Protein AF-0000000085113618 (afdb_homodimer)

InterPro domains:
  IPR003594 Histidine kinase/HSP90-like ATPase domain [PF02518] (210-312)
  IPR003594 Histidine kinase/HSP90-like ATPase domain [SM00387] (209-316)
  IPR003661 Signal transduction histidine kinase, dimerisation/phosphoacceptor domain [cd00082] (116-158)
  IPR004358 Signal transduction histidine kinase-related protein, C-terminal [PR00344] (242-256)
  IPR004358 Signal transduction histidine kinase-related protein, C-terminal [PR00344] (260-270)
  IPR004358 Signal transduction histidine kinase-related protein, C-terminal [PR00344] (276-294)
  IPR004358 Signal transduction histidine kinase-related protein, C-terminal [PR00344] (300-313)
  IPR005467 Histidine kinase domain [PS50109] (115-316)
  IPR036097 Signal transduction histidine kinase, dimerisation/phosphoacceptor domain superfamily [SSF47384] (94-157)
  IPR036890 Histidine kinase/HSP90-like ATPase superfamily [G3DSA:3.30.565.10] (139-310)
  IPR036890 Histidine kinase/HSP90-like ATPase superfamily [SSF55874] (169-312)
  IPR050351 Bacteriophytochrome/Sensor protein kinase WalK/GraS-like [PTHR45453] (50-310)

Secondary structure (DSSP, 8-state):
-HHHHHTTTHHHHHHHHHHHHHHHHHHHHTT--THHHHHHHHHHHHHHHHHHHHHHHHHHHHHHHHHHT---GGG--SHHHHHHHHHHHHHHHHHHHHHHHHHHHHHHHHHHHHHHHHHHHHHHHHHHHHHHH-SEEEHHHHHHHHHHHHHHHHHHHHHHHHTTGGGS---EEEEHHHHHHHHHHHTHHHHHHTTPEEEEE----EEEE-HHHHHHHHHHHHHHHHHTSPTT-EEEEEEETTEEEEE--SS---TTTGGGTTSTT---HHHHHSS---S-HHHHHHHHHHHTT-EEEEEEETTTEEEEEEE-GGGB--/-HHHHHGGGHHHHHHHHHHHHHHHHHHHHTT--THHHHHHHHHHHHHHHHHHHHHHHHHHHHHHHHHHT---GGG--SHHHHHHHHHHHHHHHHHHHHHHHHHHHHHHHHHHHHHHHHHHHHHHHHHHHHHHH-SEEEHHHHHHHHHHHHHHHHHHHHHHHHTTGGGS---EEEEHHHHHHHHHHHTHHHHHHTTPEEEEE----EEEE-HHHHHHHHHHHHHHHHHTSPTT-EEEEEEETTEEEEE--SS---TTTGGGTTSTT---HHHHHSS---S-HHHHHHHHHHHTT-EEEEEEETTTEEEEEEE-GGGB--

Solvent-accessible surface area (backbone atoms only — not comparable to full-atom values): 33161 Å² total; per-residue (Å²): 111,65,69,44,56,40,58,72,37,44,62,41,50,49,48,51,51,48,49,51,49,52,51,46,51,48,28,62,74,68,71,42,64,70,66,52,50,58,49,51,48,66,67,40,49,59,54,50,50,47,52,43,48,53,52,46,52,51,50,51,53,50,47,52,32,54,72,70,64,67,69,53,60,83,65,34,78,44,54,62,47,25,51,50,41,47,52,44,50,51,51,48,49,52,49,47,50,51,45,50,51,52,50,51,54,50,52,52,50,52,55,46,50,55,48,41,49,53,57,42,43,48,33,46,50,51,53,45,52,47,27,72,72,34,72,57,32,57,12,70,60,50,39,48,34,42,51,50,36,49,50,48,52,49,52,52,50,52,56,58,43,56,79,48,39,86,80,69,70,56,78,40,81,40,48,48,34,60,50,54,52,50,50,48,61,77,46,38,61,65,37,57,75,36,48,45,45,78,45,78,53,54,60,87,40,50,28,46,37,35,66,69,61,51,48,48,43,52,45,50,54,50,50,48,41,51,70,47,32,59,70,64,36,50,36,38,35,36,56,58,95,49,27,40,33,43,34,28,58,15,53,39,39,48,79,85,44,58,83,43,49,52,36,80,52,38,46,53,76,60,28,67,70,79,43,86,56,60,17,44,62,49,19,49,36,53,56,51,26,56,74,64,53,32,52,75,46,77,50,56,37,63,70,61,6,36,35,41,35,37,38,40,66,78,24,52,52,123,112,66,68,46,53,41,60,74,36,45,62,42,50,51,48,50,52,48,50,52,50,53,50,46,51,47,28,63,73,67,70,42,65,69,66,52,52,58,48,50,47,68,68,41,48,58,55,50,51,48,52,44,48,52,52,46,53,52,51,50,52,51,47,52,34,53,72,67,64,66,69,52,59,83,66,34,75,42,53,64,47,26,51,48,41,46,52,44,49,52,50,48,49,52,50,49,50,51,44,49,52,54,51,49,52,50,49,53,51,51,55,46,50,55,49,42,51,55,56,44,43,48,35,47,49,52,50,45,53,48,27,72,72,32,71,55,31,56,11,69,60,50,39,47,33,42,51,52,36,50,50,47,53,49,51,52,52,52,55,59,44,57,79,48,38,88,78,70,69,58,76,42,81,41,49,48,34,60,49,53,52,49,51,49,62,76,46,37,60,65,37,57,74,36,48,44,46,78,46,78,54,55,62,86,42,50,28,48,37,35,66,69,60,50,48,49,42,53,45,51,53,51,51,49,42,51,70,48,32,58,68,64,36,52,36,40,34,37,57,56,94,50,26,40,34,41,33,28,58,15,52,39,40,48,79,85,44,57,84,44,50,51,36,80,52,37,47,54,75,59,28,66,72,77,43,86,55,59,18,44,63,50,20,48,36,52,55,51,27,56,74,65,54,34,51,75,47,77,50,55,38,63,71,60,6,37,34,40,36,37,39,41,64,78,26,50,52,123

Structure (mmCIF, N/CA/C/O backbone):
data_AF-0000000085113618-model_v1
#
loop_
_entity.id
_entity.type
_entity.pdbx_description
1 polymer 'histidine kinase'
#
loop_
_atom_site.group_PDB
_atom_site.id
_atom_site.type_symbol
_atom_site.label_atom_id
_atom_site.label_alt_id
_atom_site.label_comp_id
_atom_site.label_asym_id
_atom_site.label_entity_id
_atom_site.label_seq_id
_atom_site.pdbx_PDB_ins_code
_atom_site.Cartn_x
_atom_site.Cartn_y
_atom_site.Cartn_z
_atom_site.occupancy
_atom_site.B_iso_or_equiv
_atom_site.auth_seq_id
_atom_site.auth_comp_id
_atom_site.auth_asym_id
_atom_site.auth_atom_id
_atom_site.pdbx_PDB_model_num
ATOM 1 N N . MET A 1 1 ? -18.844 41.344 18.828 1 44.94 1 MET A N 1
ATOM 2 C CA . MET A 1 1 ? -17.797 41.75 17.891 1 44.94 1 MET A CA 1
ATOM 3 C C . MET A 1 1 ? -17.109 43.031 18.344 1 44.94 1 MET A C 1
ATOM 5 O O . MET A 1 1 ? -15.875 43.094 18.406 1 44.94 1 MET A O 1
ATOM 9 N N . ILE A 1 2 ? -17.875 43.938 18.734 1 50.25 2 ILE A N 1
ATOM 10 C CA . ILE A 1 2 ? -17.359 45.25 19.094 1 50.25 2 ILE A CA 1
ATOM 11 C C . ILE A 1 2 ? -16.562 45.156 20.391 1 50.25 2 ILE A C 1
ATOM 13 O O . ILE A 1 2 ? -15.492 45.75 20.516 1 50.25 2 ILE A O 1
ATOM 17 N N . ARG A 1 3 ? -17.141 44.5 21.328 1 50.41 3 ARG A N 1
ATOM 18 C CA . ARG A 1 3 ? -16.5 44.406 22.641 1 50.41 3 ARG A CA 1
ATOM 19 C C . ARG A 1 3 ? -15.117 43.75 22.531 1 50.41 3 ARG A C 1
ATOM 21 O O . ARG A 1 3 ? -14.188 44.156 23.234 1 50.41 3 ARG A O 1
ATOM 28 N N . LYS A 1 4 ? -15.094 42.812 21.641 1 56.75 4 LYS A N 1
ATOM 29 C CA . LYS A 1 4 ? -13.867 42.031 21.484 1 56.75 4 LYS A CA 1
ATOM 30 C C . LYS A 1 4 ? -12.781 42.875 20.812 1 56.75 4 LYS A C 1
ATOM 32 O O . LYS A 1 4 ? -11.594 42.719 21.094 1 56.75 4 LYS A O 1
ATOM 37 N N . TYR A 1 5 ? -13.242 43.844 20 1 55.44 5 TYR A N 1
ATOM 38 C CA . TYR A 1 5 ? -12.391 44.844 19.344 1 55.44 5 TYR A CA 1
ATOM 39 C C . TYR A 1 5 ? -11.891 45.875 20.344 1 55.44 5 TYR A C 1
ATOM 41 O O . TYR A 1 5 ? -10.766 46.375 20.219 1 55.44 5 TYR A O 1
ATOM 49 N N . LEU A 1 6 ? -12.641 45.969 21.375 1 56.09 6 LEU A N 1
ATOM 50 C CA . LEU A 1 6 ? -12.383 47.031 22.344 1 56.09 6 LEU A CA 1
ATOM 51 C C . LEU A 1 6 ? -11.305 46.594 23.344 1 56.09 6 LEU A C 1
ATOM 53 O O . LEU A 1 6 ? -10.672 47.469 23.969 1 56.09 6 LEU A O 1
ATOM 57 N N . ALA A 1 7 ? -11.062 45.375 23.359 1 59.94 7 ALA A N 1
ATOM 58 C CA . ALA A 1 7 ? -10.094 44.906 24.359 1 59.94 7 ALA A CA 1
ATOM 59 C C . ALA A 1 7 ? -8.695 45.438 24.016 1 59.94 7 ALA A C 1
ATOM 61 O O . ALA A 1 7 ? -7.895 45.688 24.922 1 59.94 7 ALA A O 1
ATOM 62 N N . ASP A 1 8 ? -8.508 45.719 22.766 1 63.09 8 ASP A N 1
ATOM 63 C CA . ASP A 1 8 ? -7.184 46.219 22.391 1 63.09 8 ASP A CA 1
ATOM 64 C C . ASP A 1 8 ? -7.051 47.688 22.688 1 63.09 8 ASP A C 1
ATOM 66 O O . ASP A 1 8 ? -5.941 48.219 22.859 1 63.09 8 ASP A O 1
ATOM 70 N N . CYS A 1 9 ? -8.172 48.25 22.766 1 66.94 9 CYS A N 1
ATOM 71 C CA . CYS A 1 9 ? -8.141 49.688 22.938 1 66.94 9 CYS A CA 1
ATOM 72 C C . CYS A 1 9 ? -8.281 50.062 24.406 1 66.94 9 CYS A C 1
ATOM 74 O O . CYS A 1 9 ? -8.156 51.25 24.75 1 66.94 9 CYS A O 1
ATOM 76 N N . TRP A 1 10 ? -8.328 49.156 25.25 1 71 10 TRP A N 1
ATOM 77 C CA . TRP A 1 10 ? -8.633 49.438 26.641 1 71 10 TRP A CA 1
ATOM 78 C C . TRP A 1 10 ? -7.473 50.156 27.328 1 71 10 TRP A C 1
ATOM 80 O O . TRP A 1 10 ? -7.68 51.094 28.125 1 71 10 TRP A O 1
ATOM 90 N N . SER A 1 11 ? -6.344 49.719 26.891 1 71.5 11 SER A N 1
ATOM 91 C CA . SER A 1 11 ? -5.203 50.344 27.562 1 71.5 11 SER A CA 1
ATOM 92 C C . SER A 1 11 ? -5.094 51.812 27.219 1 71.5 11 SER A C 1
ATOM 94 O O . SER A 1 11 ? -4.836 52.656 28.078 1 71.5 11 SER A O 1
ATOM 96 N N . THR A 1 12 ? -5.375 52.156 25.984 1 72.12 12 THR A N 1
ATOM 97 C CA . THR A 1 12 ? -5.305 53.562 25.547 1 72.12 12 THR A CA 1
ATOM 98 C C . THR A 1 12 ? -6.402 54.406 26.188 1 72.12 12 THR A C 1
ATOM 100 O O . THR A 1 12 ? -6.152 55.5 26.641 1 72.12 12 THR A O 1
ATOM 103 N N . LEU A 1 13 ? -7.473 53.812 26.359 1 75.31 13 LEU A N 1
ATOM 104 C CA . LEU A 1 13 ? -8.609 54.531 26.938 1 75.31 13 LEU A CA 1
ATOM 105 C C . LEU A 1 13 ? -8.43 54.75 28.438 1 75.31 13 LEU A C 1
ATOM 107 O O . LEU A 1 13 ? -8.758 55.812 28.953 1 75.31 13 LEU A O 1
ATOM 111 N N . ILE A 1 14 ? -7.82 53.844 29.047 1 76.06 14 ILE A N 1
ATOM 112 C CA . ILE A 1 14 ? -7.617 53.938 30.484 1 76.06 14 ILE A CA 1
ATOM 113 C C . ILE A 1 14 ? -6.598 55.031 30.797 1 76.06 14 ILE A C 1
ATOM 115 O O . ILE A 1 14 ? -6.797 55.844 31.703 1 76.06 14 ILE A O 1
ATOM 119 N N . VAL A 1 15 ? -5.551 55.094 29.984 1 75.38 15 VAL A N 1
ATOM 120 C CA . VAL A 1 15 ? -4.516 56.094 30.203 1 75.38 15 VAL A CA 1
ATOM 121 C C . VAL A 1 15 ? -5.074 57.469 29.922 1 75.38 15 VAL A C 1
ATOM 123 O O . VAL A 1 15 ? -4.816 58.438 30.656 1 75.38 15 VAL A O 1
ATOM 126 N N . TYR A 1 16 ? -5.906 57.562 28.906 1 77.12 16 TYR A N 1
ATOM 127 C CA . TYR A 1 16 ? -6.504 58.844 28.562 1 77.12 16 TYR A CA 1
ATOM 128 C C . TYR A 1 16 ? -7.457 59.344 29.656 1 77.12 16 TYR A C 1
ATOM 130 O O . TYR A 1 16 ? -7.387 60.469 30.094 1 77.12 16 TYR A O 1
ATOM 138 N N . LEU A 1 17 ? -8.242 58.406 30.141 1 80.12 17 LEU A N 1
ATOM 139 C CA . LEU A 1 17 ? -9.211 58.75 31.172 1 80.12 17 LEU A CA 1
ATOM 140 C C . LEU A 1 17 ? -8.5 59.125 32.469 1 80.12 17 LEU A C 1
ATOM 142 O O . LEU A 1 17 ? -8.945 60.031 33.188 1 80.12 17 LEU A O 1
ATOM 146 N N . PHE A 1 18 ? -7.398 58.469 32.688 1 80.25 18 PHE A N 1
ATOM 147 C CA . PHE A 1 18 ? -6.613 58.781 33.906 1 80.25 18 PHE A CA 1
ATOM 148 C C . PHE A 1 18 ? -5.977 60.156 33.781 1 80.25 18 PHE A C 1
ATOM 150 O O . PHE A 1 18 ? -5.945 60.938 34.75 1 80.25 18 PHE A O 1
ATOM 157 N N . CYS A 1 19 ? -5.543 60.531 32.562 1 76.88 19 CYS A N 1
ATOM 158 C CA . CYS A 1 19 ? -4.953 61.844 32.312 1 76.88 19 CYS A CA 1
ATOM 159 C C . CYS A 1 19 ? -5.988 62.969 32.5 1 76.88 19 CYS A C 1
ATOM 161 O O . CYS A 1 19 ? -5.703 64 33.125 1 76.88 19 CYS A O 1
ATOM 163 N N . VAL A 1 20 ? -7.199 62.656 32.094 1 77.44 20 VAL A N 1
ATOM 164 C CA . VAL A 1 20 ? -8.273 63.625 32.219 1 77.44 20 VAL A CA 1
ATOM 165 C C . VAL A 1 20 ? -8.648 63.781 33.688 1 77.44 20 VAL A C 1
ATOM 167 O O . VAL A 1 20 ? -8.867 64.938 34.156 1 77.44 20 VAL A O 1
ATOM 170 N N . ALA A 1 21 ? -8.586 62.656 34.375 1 79.62 21 ALA A N 1
ATOM 171 C CA . ALA A 1 21 ? -8.945 62.656 35.781 1 79.62 21 ALA A CA 1
ATOM 172 C C . ALA A 1 21 ? -7.91 63.438 36.594 1 79.62 21 ALA A C 1
ATOM 174 O O . ALA A 1 21 ? -8.266 64.188 37.5 1 79.62 21 ALA A O 1
ATOM 175 N N . VAL A 1 22 ? -6.672 63.281 36.281 1 78 22 VAL A N 1
ATOM 176 C CA . VAL A 1 22 ? -5.602 63.969 37 1 78 22 VAL A CA 1
ATOM 177 C C . VAL A 1 22 ? -5.637 65.438 36.688 1 78 22 VAL A C 1
ATOM 179 O O . VAL A 1 22 ? -5.453 66.312 37.562 1 78 22 VAL A O 1
ATOM 182 N N . PHE A 1 23 ? -6.023 65.75 35.469 1 76.38 23 PHE A N 1
ATOM 183 C CA . PHE A 1 23 ? -6.133 67.188 35.094 1 76.38 23 PHE A CA 1
ATOM 184 C C . PHE A 1 23 ? -7.297 67.812 35.812 1 76.38 23 PHE A C 1
ATOM 186 O O . PHE A 1 23 ? -7.176 69 36.312 1 76.38 23 PHE A O 1
ATOM 193 N N . ALA A 1 24 ? -8.336 67.062 35.969 1 76.12 24 ALA A N 1
ATOM 194 C CA . ALA A 1 24 ? -9.492 67.625 36.688 1 76.12 24 ALA A CA 1
ATOM 195 C C . ALA A 1 24 ? -9.148 67.812 38.156 1 76.12 24 ALA A C 1
ATOM 197 O O . ALA A 1 24 ? -9.547 68.875 38.75 1 76.12 24 ALA A O 1
ATOM 198 N N . LEU A 1 25 ? -8.398 66.875 38.625 1 79.62 25 LEU A N 1
ATOM 199 C CA . LEU A 1 25 ? -7.977 67 40.031 1 79.62 25 LEU A CA 1
ATOM 200 C C . LEU A 1 25 ? -7.07 68.25 40.219 1 79.62 25 LEU A C 1
ATOM 202 O O . LEU A 1 25 ? -7.184 68.938 41.219 1 79.62 25 LEU A O 1
ATOM 206 N N . PHE A 1 26 ? -6.262 68.562 39.281 1 76.31 26 PHE A N 1
ATOM 207 C CA . PHE A 1 26 ? -5.367 69.688 39.312 1 76.31 26 PHE A CA 1
ATOM 208 C C . PHE A 1 26 ? -6.152 71 39.219 1 76.31 26 PHE A C 1
ATOM 210 O O . PHE A 1 26 ? -5.828 72 39.906 1 76.31 26 PHE A O 1
ATOM 217 N N . CYS A 1 27 ? -7.199 70.938 38.469 1 74.5 27 CYS A N 1
ATOM 218 C CA . CYS A 1 27 ? -8.016 72.188 38.312 1 74.5 27 CYS A CA 1
ATOM 219 C C . CYS A 1 27 ? -8.703 72.5 39.625 1 74.5 27 CYS A C 1
ATOM 221 O O . CYS A 1 27 ? -8.797 73.688 40 1 74.5 27 CYS A O 1
ATOM 223 N N . VAL A 1 28 ? -9.062 71.5 40.312 1 76.25 28 VAL A N 1
ATOM 224 C CA . VAL A 1 28 ? -9.742 71.688 41.594 1 76.25 28 VAL A CA 1
ATOM 225 C C . VAL A 1 28 ? -8.742 72.125 42.656 1 76.25 28 VAL A C 1
ATOM 227 O O . VAL A 1 28 ? -9 73.062 43.406 1 76.25 28 VAL A O 1
ATOM 230 N N . LEU A 1 29 ? -7.594 71.5 42.625 1 77.06 29 LEU A N 1
ATOM 231 C CA . LEU A 1 29 ? -6.609 71.75 43.688 1 77.06 29 LEU A CA 1
ATOM 232 C C . LEU A 1 29 ? -5.973 73.125 43.531 1 77.06 29 LEU A C 1
ATOM 234 O O . LEU A 1 29 ? -5.676 73.812 44.5 1 77.06 29 LEU A O 1
ATOM 238 N N . TYR A 1 30 ? -5.777 73.5 42.281 1 75.38 30 TYR A N 1
ATOM 239 C CA . TYR A 1 30 ? -5.086 74.812 42.062 1 75.38 30 TYR A CA 1
ATOM 240 C C . TYR A 1 30 ? -6.074 75.875 41.688 1 75.38 30 TYR A C 1
ATOM 242 O O . TYR A 1 30 ? -5.676 76.938 41.219 1 75.38 30 TYR A O 1
ATOM 250 N N . ASP A 1 31 ? -7.434 75.625 41.969 1 76.31 31 ASP A N 1
ATOM 251 C CA . ASP A 1 31 ? -8.516 76.625 41.781 1 76.31 31 ASP A CA 1
ATOM 252 C C . ASP A 1 31 ? -8.461 77.188 40.375 1 76.31 31 ASP A C 1
ATOM 254 O O . ASP A 1 31 ? -8.438 78.438 40.219 1 76.31 31 ASP A O 1
ATOM 258 N N . LEU A 1 32 ? -8.18 76.375 39.5 1 74.5 32 LEU A N 1
ATOM 259 C CA . LEU A 1 32 ? -8.188 76.75 38.094 1 74.5 32 LEU A CA 1
ATOM 260 C C . LEU A 1 32 ? -9.602 76.75 37.531 1 74.5 32 LEU A C 1
ATOM 262 O O . LEU A 1 32 ? -10.508 76.125 38.125 1 74.5 32 LEU A O 1
ATOM 266 N N . LYS A 1 33 ? -9.867 77.5 36.531 1 76.38 33 LYS A N 1
ATOM 267 C CA . LYS A 1 33 ? -11.188 77.562 35.906 1 76.38 33 LYS A CA 1
ATOM 268 C C . LYS A 1 33 ? -11.609 76.25 35.344 1 76.38 33 LYS A C 1
ATOM 270 O O . LYS A 1 33 ? -10.812 75.562 34.688 1 76.38 33 LYS A O 1
ATOM 275 N N . PHE A 1 34 ? -12.703 75.812 35.656 1 77.19 34 PHE A N 1
ATOM 276 C CA . PHE A 1 34 ? -13.281 74.562 35.25 1 77.19 34 PHE A CA 1
ATOM 277 C C . PHE A 1 34 ? -13.422 74.5 33.719 1 77.19 34 PHE A C 1
ATOM 279 O O . PHE A 1 34 ? -13.438 73.375 33.156 1 77.19 34 PHE A O 1
ATOM 286 N N . SER A 1 35 ? -13.391 75.625 33.094 1 76.38 35 SER A N 1
ATOM 287 C CA . SER A 1 35 ? -13.484 75.625 31.641 1 76.38 35 SER A CA 1
ATOM 288 C C . SER A 1 35 ? -12.258 75 31 1 76.38 35 SER A C 1
ATOM 290 O O . SER A 1 35 ? -12.32 74.562 29.844 1 76.38 35 SER A O 1
ATOM 292 N N . LEU A 1 36 ? -11.141 74.875 31.812 1 77.56 36 LEU A N 1
ATOM 293 C CA . LEU A 1 36 ? -9.898 74.312 31.281 1 77.56 36 LEU A CA 1
ATOM 294 C C . LEU A 1 36 ? -10.008 72.812 31.062 1 77.56 36 LEU A C 1
ATOM 296 O O . LEU A 1 36 ? -9.383 72.25 30.141 1 77.56 36 LEU A O 1
ATOM 300 N N . ILE A 1 37 ? -10.836 72.188 31.906 1 75.31 37 ILE A N 1
ATOM 301 C CA . ILE A 1 37 ? -11.055 70.75 31.734 1 75.31 37 ILE A CA 1
ATOM 302 C C . ILE A 1 37 ? -11.766 70.5 30.406 1 75.31 37 ILE A C 1
ATOM 304 O O . ILE A 1 37 ? -11.391 69.562 29.672 1 75.31 37 ILE A O 1
ATOM 308 N N . GLY A 1 38 ? -12.805 71.25 30.234 1 76.19 38 GLY A N 1
ATOM 309 C CA . GLY A 1 38 ? -13.508 71.125 28.969 1 76.19 38 GLY A CA 1
ATOM 310 C C . GLY A 1 38 ? -12.617 71.375 27.766 1 76.19 38 GLY A C 1
ATOM 311 O O . GLY A 1 38 ? -12.703 70.625 26.766 1 76.19 38 GLY A O 1
ATOM 312 N N . ASP A 1 39 ? -11.633 72.312 27.938 1 77.5 39 ASP A N 1
ATOM 313 C CA . ASP A 1 39 ? -10.703 72.625 26.844 1 77.5 39 ASP A CA 1
ATOM 314 C C . ASP A 1 39 ? -9.711 71.438 26.656 1 77.5 39 ASP A C 1
ATOM 316 O O . ASP A 1 39 ? -9.383 71.125 25.516 1 77.5 39 ASP A O 1
ATOM 320 N N . PHE A 1 40 ? -9.266 70.938 27.75 1 78.44 40 PHE A N 1
ATOM 321 C CA . PHE A 1 40 ? -8.352 69.812 27.672 1 78.44 40 PHE A CA 1
ATOM 322 C C . PHE A 1 40 ? -9 68.625 26.953 1 78.44 40 PHE A C 1
ATOM 324 O O . PHE A 1 40 ? -8.391 68 26.062 1 78.44 40 PHE A O 1
ATOM 331 N N . VAL A 1 41 ? -10.234 68.312 27.328 1 76.19 41 VAL A N 1
ATOM 332 C CA . VAL A 1 41 ? -10.961 67.188 26.703 1 76.19 41 VAL A CA 1
ATOM 333 C C . VAL A 1 41 ? -11.25 67.562 25.25 1 76.19 41 VAL A C 1
ATOM 335 O O . VAL A 1 41 ? -11.117 66.688 24.375 1 76.19 41 VAL A O 1
ATOM 338 N N . ARG A 1 42 ? -11.547 68.75 24.984 1 78.31 42 ARG A N 1
ATOM 339 C CA . ARG A 1 42 ? -11.859 69.188 23.625 1 78.31 42 ARG A CA 1
ATOM 340 C C . ARG A 1 42 ? -10.648 69 22.703 1 78.31 42 ARG A C 1
ATOM 342 O O . ARG A 1 42 ? -10.797 68.562 21.562 1 78.31 42 ARG A O 1
ATOM 349 N N . PHE A 1 43 ? -9.438 69.125 23.266 1 76.06 43 PHE A N 1
ATOM 350 C CA . PHE A 1 43 ? -8.25 69.062 22.422 1 76.06 43 PHE A CA 1
ATOM 351 C C . PHE A 1 43 ? -7.688 67.688 22.375 1 76.06 43 PHE A C 1
ATOM 353 O O . PHE A 1 43 ? -7 67.312 21.422 1 76.06 43 PHE A O 1
ATOM 360 N N . THR A 1 44 ? -8.07 66.812 23.391 1 76.94 44 THR A N 1
ATOM 361 C CA . THR A 1 44 ? -7.375 65.562 23.453 1 76.94 44 THR A CA 1
ATOM 362 C C . THR A 1 44 ? -8.297 64.438 23.031 1 76.94 44 THR A C 1
ATOM 364 O O . THR A 1 44 ? -7.828 63.344 22.641 1 76.94 44 THR A O 1
ATOM 367 N N . TRP A 1 45 ? -9.625 64.688 23.109 1 75.62 45 TRP A N 1
ATOM 368 C CA . TRP A 1 45 ? -10.539 63.594 22.859 1 75.62 45 TRP A CA 1
ATOM 369 C C . TRP A 1 45 ? -10.43 63.094 21.422 1 75.62 45 TRP A C 1
ATOM 371 O O . TRP A 1 45 ? -10.5 61.906 21.156 1 75.62 45 TRP A O 1
ATOM 381 N N . LEU A 1 46 ? -10.047 64 20.531 1 76.62 46 LEU A N 1
ATOM 382 C CA . LEU A 1 46 ? -9.953 63.625 19.109 1 76.62 46 LEU A CA 1
ATOM 383 C C . LEU A 1 46 ? -8.766 62.688 18.875 1 76.62 46 LEU A C 1
ATOM 385 O O . LEU A 1 46 ? -8.852 61.75 18.078 1 76.62 46 LEU A O 1
ATOM 389 N N . VAL A 1 47 ? -7.664 62.938 19.641 1 76.94 47 VAL A N 1
ATOM 390 C CA . VAL A 1 47 ? -6.457 62.125 19.438 1 76.94 47 VAL A CA 1
ATOM 391 C C . VAL A 1 47 ? -6.668 60.719 20.031 1 76.94 47 VAL A C 1
ATOM 393 O O . VAL A 1 47 ? -6.254 59.719 19.438 1 76.94 47 VAL A O 1
ATOM 396 N N . ALA A 1 48 ? -7.438 60.75 21.172 1 76.44 48 ALA A N 1
ATOM 397 C CA . ALA A 1 48 ? -7.695 59.469 21.781 1 76.44 48 ALA A CA 1
ATOM 398 C C . ALA A 1 48 ? -8.625 58.625 20.922 1 76.44 48 ALA A C 1
ATOM 400 O O . ALA A 1 48 ? -8.375 57.438 20.703 1 76.44 48 ALA A O 1
ATOM 401 N N . VAL A 1 49 ? -9.625 59.25 20.391 1 75.38 49 VAL A N 1
ATOM 402 C CA . VAL A 1 49 ? -10.586 58.562 19.547 1 75.38 49 VAL A CA 1
ATOM 403 C C . VAL A 1 49 ? -9.922 58.156 18.219 1 75.38 49 VAL A C 1
ATOM 405 O O . VAL A 1 49 ? -10.141 57.062 17.719 1 75.38 49 VAL A O 1
ATOM 408 N N . GLY A 1 50 ? -9.047 59.031 17.734 1 77.19 50 GLY A N 1
ATOM 409 C CA . GLY A 1 50 ? -8.32 58.75 16.516 1 77.19 50 GLY A CA 1
ATOM 410 C C . GLY A 1 50 ? -7.379 57.562 16.656 1 77.19 50 GLY A C 1
ATOM 411 O O . GLY A 1 50 ? -7.328 56.688 15.789 1 77.19 50 GLY A O 1
ATOM 412 N N . ALA A 1 51 ? -6.703 57.469 17.797 1 75.94 51 ALA A N 1
ATOM 413 C CA . ALA A 1 51 ? -5.789 56.344 18.062 1 75.94 51 ALA A CA 1
ATOM 414 C C . ALA A 1 51 ? -6.547 55.031 18.203 1 75.94 51 ALA A C 1
ATOM 416 O O . ALA A 1 51 ? -6.105 54 17.688 1 75.94 51 ALA A O 1
ATOM 417 N N . ALA A 1 52 ? -7.68 55.125 18.859 1 72.5 52 ALA A N 1
ATOM 418 C CA . ALA A 1 52 ? -8.5 53.938 19.031 1 72.5 52 ALA A CA 1
ATOM 419 C C . ALA A 1 52 ? -9.062 53.469 17.688 1 72.5 52 ALA A C 1
ATOM 421 O O . ALA A 1 52 ? -9.094 52.25 17.391 1 72.5 52 ALA A O 1
ATOM 422 N N . PHE A 1 53 ? -9.438 54.469 16.938 1 74 53 PHE A N 1
ATOM 423 C CA . PHE A 1 53 ? -9.992 54.188 15.617 1 74 53 PHE A CA 1
ATOM 424 C C . PHE A 1 53 ? -8.938 53.531 14.719 1 74 53 PHE A C 1
ATOM 426 O O . PHE A 1 53 ? -9.211 52.531 14.055 1 74 53 PHE A O 1
ATOM 433 N N . PHE A 1 54 ? -7.781 54.031 14.727 1 75.5 54 PHE A N 1
ATOM 434 C CA . PHE A 1 54 ? -6.703 53.5 13.891 1 75.5 54 PHE A CA 1
ATOM 435 C C . PHE A 1 54 ? -6.316 52.094 14.32 1 75.5 54 PHE A C 1
ATOM 437 O O . PHE A 1 54 ? -6.051 51.25 13.477 1 75.5 54 PHE A O 1
ATOM 444 N N . LYS A 1 55 ? -6.352 51.812 15.57 1 73.94 55 LYS A N 1
ATOM 445 C CA . LYS A 1 55 ? -6.055 50.469 16.078 1 73.94 55 LYS A CA 1
ATOM 446 C C . LYS A 1 55 ? -7.113 49.469 15.648 1 73.94 55 LYS A C 1
ATOM 448 O O . LYS A 1 55 ? -6.789 48.344 15.281 1 73.94 55 LYS A O 1
ATOM 453 N N . THR A 1 56 ? -8.32 49.938 15.672 1 71.62 56 THR A N 1
ATOM 454 C CA . THR A 1 56 ? -9.414 49.062 15.266 1 71.62 56 THR A CA 1
ATOM 455 C C . THR A 1 56 ? -9.352 48.781 13.773 1 71.62 56 THR A C 1
ATOM 457 O O . THR A 1 56 ? -9.555 47.656 13.344 1 71.62 56 THR A O 1
ATOM 460 N N . LEU A 1 57 ? -9.07 49.844 13.047 1 74.19 57 LEU A N 1
ATOM 461 C CA . LEU A 1 57 ? -8.961 49.656 11.609 1 74.19 57 LEU A CA 1
ATOM 462 C C . LEU A 1 57 ? -7.848 48.656 11.266 1 74.19 57 LEU A C 1
ATOM 464 O O . LEU A 1 57 ? -8 47.812 10.375 1 74.19 57 LEU A O 1
ATOM 468 N N . ARG A 1 58 ? -6.844 48.75 11.938 1 73.06 58 ARG A N 1
ATOM 469 C CA . ARG A 1 58 ? -5.707 47.875 11.734 1 73.06 58 ARG A CA 1
ATOM 470 C C . ARG A 1 58 ? -6.078 46.406 12.047 1 73.06 58 ARG A C 1
ATOM 472 O O . ARG A 1 58 ? -5.738 45.5 11.289 1 73.06 58 ARG A O 1
ATOM 479 N N . THR A 1 59 ? -6.734 46.281 13.188 1 72.06 59 THR A N 1
ATOM 480 C CA . THR A 1 59 ? -7.16 44.938 13.594 1 72.06 59 THR A CA 1
ATOM 481 C C . THR A 1 59 ? -8.109 44.344 12.562 1 72.06 59 THR A C 1
ATOM 483 O O . THR A 1 59 ? -8 43.156 12.234 1 72.06 59 THR A O 1
ATOM 486 N N . PHE A 1 60 ? -8.938 45.219 12.016 1 72.81 60 PHE A N 1
ATOM 487 C CA . PHE A 1 60 ? -9.891 44.75 11.023 1 72.81 60 PHE A CA 1
ATOM 488 C C . PHE A 1 60 ? -9.18 44.312 9.75 1 72.81 60 PHE A C 1
ATOM 490 O O . PHE A 1 60 ? -9.539 43.281 9.148 1 72.81 60 PHE A O 1
ATOM 497 N N . ARG A 1 61 ? -8.227 44.938 9.367 1 74.12 61 ARG A N 1
ATOM 498 C CA . ARG A 1 61 ? -7.469 44.594 8.172 1 74.12 61 ARG A CA 1
ATOM 499 C C . ARG A 1 61 ? -6.746 43.281 8.336 1 74.12 61 ARG A C 1
ATOM 501 O O . ARG A 1 61 ? -6.715 42.438 7.414 1 74.12 61 ARG A O 1
ATOM 508 N N . ILE A 1 62 ? -6.27 43.094 9.547 1 73.69 62 ILE A N 1
ATOM 509 C CA . ILE A 1 62 ? -5.543 41.875 9.82 1 73.69 62 ILE A CA 1
ATOM 510 C C . ILE A 1 62 ? -6.504 40.688 9.781 1 73.69 62 ILE A C 1
ATOM 512 O O . ILE A 1 62 ? -6.199 39.656 9.195 1 73.69 62 ILE A O 1
ATOM 516 N N . LEU A 1 63 ? -7.625 40.938 10.312 1 73.25 63 LEU A N 1
ATOM 517 C CA . LEU A 1 63 ? -8.625 39.875 10.375 1 73.25 63 LEU A CA 1
ATOM 518 C C . LEU A 1 63 ? -9.094 39.5 8.977 1 73.25 63 LEU A C 1
ATOM 520 O O . LEU A 1 63 ? -9.297 38.312 8.695 1 73.25 63 LEU A O 1
ATOM 524 N N . ARG A 1 64 ? -9.242 40.406 8.188 1 74.12 64 ARG A N 1
ATOM 525 C CA . ARG A 1 64 ? -9.68 40.125 6.82 1 74.12 64 ARG A CA 1
ATOM 526 C C . ARG A 1 64 ? -8.625 39.312 6.062 1 74.12 64 ARG A C 1
ATOM 528 O O . ARG A 1 64 ? -8.969 38.438 5.277 1 74.12 64 ARG A O 1
ATOM 535 N N . ARG A 1 65 ? -7.469 39.594 6.344 1 73.56 65 ARG A N 1
ATOM 536 C CA . ARG A 1 65 ? -6.383 38.875 5.668 1 73.56 65 ARG A CA 1
ATOM 537 C C . ARG A 1 65 ? -6.305 37.438 6.125 1 73.56 65 ARG A C 1
ATOM 539 O O . ARG A 1 65 ? -6.039 36.531 5.324 1 73.56 65 ARG A O 1
ATOM 546 N N . ILE A 1 66 ? -6.512 37.344 7.418 1 74.12 66 ILE A N 1
ATOM 547 C CA . ILE A 1 66 ? -6.508 35.969 7.961 1 74.12 66 ILE A CA 1
ATOM 548 C C . ILE A 1 66 ? -7.617 35.156 7.312 1 74.12 66 ILE A C 1
ATOM 550 O O . ILE A 1 66 ? -7.41 34 6.949 1 74.12 66 ILE A O 1
ATOM 554 N N . GLU A 1 67 ? -8.664 35.781 7.145 1 72.81 67 GLU A N 1
ATOM 555 C CA . GLU A 1 67 ? -9.82 35.094 6.582 1 72.81 67 GLU A CA 1
ATOM 556 C C . GLU A 1 67 ? -9.57 34.688 5.133 1 72.81 67 GLU A C 1
ATOM 558 O O . GLU A 1 67 ? -9.984 33.594 4.711 1 72.81 67 GLU A O 1
ATOM 563 N N . ASN A 1 68 ? -8.805 35.5 4.531 1 69.38 68 ASN A N 1
ATOM 564 C CA . ASN A 1 68 ? -8.57 35.219 3.121 1 69.38 68 ASN A CA 1
ATOM 565 C C . ASN A 1 68 ? -7.402 34.25 2.934 1 69.38 68 ASN A C 1
ATOM 567 O O . ASN A 1 68 ? -7.113 33.812 1.811 1 69.38 68 ASN A O 1
ATOM 571 N N . GLY A 1 69 ? -6.82 33.844 4.051 1 66.12 69 GLY A N 1
ATOM 572 C CA . GLY A 1 69 ? -5.797 32.812 3.979 1 66.12 69 GLY A CA 1
ATOM 573 C C . GLY A 1 69 ? -4.441 33.344 3.557 1 66.12 69 GLY A C 1
ATOM 574 O O . GLY A 1 69 ? -3.502 32.562 3.35 1 66.12 69 GLY A O 1
ATOM 575 N N . ASN A 1 70 ? -4.328 34.562 3.332 1 62.59 70 ASN A N 1
ATOM 576 C CA . ASN A 1 70 ? -3.092 35.188 2.854 1 62.59 70 ASN A CA 1
ATOM 577 C C . ASN A 1 70 ? -2.176 35.562 4.012 1 62.59 70 ASN A C 1
ATOM 579 O O . ASN A 1 70 ? -1.937 36.75 4.242 1 62.59 70 ASN A O 1
ATOM 583 N N . ILE A 1 71 ? -1.948 34.594 4.887 1 61.34 71 ILE A N 1
ATOM 584 C CA . ILE A 1 71 ? -1.216 34.969 6.094 1 61.34 71 ILE A CA 1
ATOM 585 C C . ILE A 1 71 ? 0.255 34.562 5.941 1 61.34 71 ILE A C 1
ATOM 587 O O . ILE A 1 71 ? 0.585 33.406 5.801 1 61.34 71 ILE A O 1
ATOM 591 N N . ASP A 1 72 ? 1.029 35.5 5.418 1 60.31 72 ASP A N 1
ATOM 592 C CA . ASP A 1 72 ? 2.471 35.25 5.434 1 60.31 72 ASP A CA 1
ATOM 593 C C . ASP A 1 72 ? 3.1 35.812 6.707 1 60.31 72 ASP A C 1
ATOM 595 O O . ASP A 1 72 ? 2.441 36.531 7.477 1 60.31 72 ASP A O 1
ATOM 599 N N . GLU A 1 73 ? 4.188 35.312 7.211 1 60.25 73 GLU A N 1
ATOM 600 C CA . GLU A 1 73 ? 4.945 35.656 8.406 1 60.25 73 GLU A CA 1
ATOM 601 C C . GLU A 1 73 ? 5.113 37.188 8.508 1 60.25 73 GLU A C 1
ATOM 603 O O . GLU A 1 73 ? 5.215 37.719 9.609 1 60.25 73 GLU A O 1
ATOM 608 N N . SER A 1 74 ? 5.156 37.75 7.328 1 57.75 74 SER A N 1
ATOM 609 C CA . SER A 1 74 ? 5.488 39.156 7.301 1 57.75 74 SER A CA 1
ATOM 610 C C . SER A 1 74 ? 4.324 40.031 7.789 1 57.75 74 SER A C 1
ATOM 612 O O . SER A 1 74 ? 4.48 41.219 8.039 1 57.75 74 SER A O 1
ATOM 614 N N . PHE A 1 75 ? 3.254 39.219 8.008 1 58.62 75 PHE A N 1
ATOM 615 C CA . PHE A 1 75 ? 2.035 39.969 8.289 1 58.62 75 PHE A CA 1
ATOM 616 C C . PHE A 1 75 ? 1.959 40.344 9.766 1 58.62 75 PHE A C 1
ATOM 618 O O . PHE A 1 75 ? 1.311 41.312 10.125 1 58.62 75 PHE A O 1
ATOM 625 N N . GLY A 1 76 ? 2.742 39.562 10.602 1 60.16 76 GLY A N 1
ATOM 626 C CA . GLY A 1 76 ? 2.621 39.844 12.023 1 60.16 76 GLY A CA 1
ATOM 627 C C . GLY A 1 76 ? 3.324 41.125 12.445 1 60.16 76 GLY A C 1
ATOM 628 O O . GLY A 1 76 ? 4.508 41.312 12.156 1 60.16 76 GLY A O 1
ATOM 629 N N . ARG A 1 77 ? 2.502 42.125 12.781 1 63.28 77 ARG A N 1
ATOM 630 C CA . ARG A 1 77 ? 3.098 43.375 13.227 1 63.28 77 ARG A CA 1
ATOM 631 C C . ARG A 1 77 ? 3.482 43.312 14.695 1 63.28 77 ARG A C 1
ATOM 633 O O . ARG A 1 77 ? 4.504 43.875 15.102 1 63.28 77 ARG A O 1
ATOM 640 N N . THR A 1 78 ? 2.631 42.625 15.438 1 67.25 78 THR A N 1
ATOM 641 C CA . THR A 1 78 ? 2.98 42.438 16.844 1 67.25 78 THR A CA 1
ATOM 642 C C . THR A 1 78 ? 3.832 41.188 17.031 1 67.25 78 THR A C 1
ATOM 644 O O . THR A 1 78 ? 3.855 40.312 16.172 1 67.25 78 THR A O 1
ATOM 647 N N . LEU A 1 79 ? 4.598 41.312 17.984 1 69.5 79 LEU A N 1
ATOM 648 C CA . LEU A 1 79 ? 5.453 40.156 18.281 1 69.5 79 LEU A CA 1
ATOM 649 C C . LEU A 1 79 ? 4.629 38.875 18.453 1 69.5 79 LEU A C 1
ATOM 651 O O . LEU A 1 79 ? 5.02 37.812 17.969 1 69.5 79 LEU A O 1
ATOM 655 N N . VAL A 1 80 ? 3.518 39.062 19.078 1 72 80 VAL A N 1
ATOM 656 C CA . VAL A 1 80 ? 2.666 37.906 19.359 1 72 80 VAL A CA 1
ATOM 657 C C . VAL A 1 80 ? 2.115 37.344 18.062 1 72 80 VAL A C 1
ATOM 659 O O . VAL A 1 80 ? 2.123 36.125 17.859 1 72 80 VAL A O 1
ATOM 662 N N . GLU A 1 81 ? 1.717 38.25 17.219 1 72.5 81 GLU A N 1
ATOM 663 C CA . GLU A 1 81 ? 1.164 37.812 15.938 1 72.5 81 GLU A CA 1
ATOM 664 C C . GLU A 1 81 ? 2.211 37.094 15.094 1 72.5 81 GLU A C 1
ATOM 666 O O . GLU A 1 81 ? 1.92 36.062 14.477 1 72.5 81 GLU A O 1
ATOM 671 N N . ARG A 1 82 ? 3.379 37.594 15.117 1 75.19 82 ARG A N 1
ATOM 672 C CA . ARG A 1 82 ? 4.457 37 14.336 1 75.19 82 ARG A CA 1
ATOM 673 C C . ARG A 1 82 ? 4.812 35.594 14.859 1 75.19 82 ARG A C 1
ATOM 675 O O . ARG A 1 82 ? 5.082 34.688 14.078 1 75.19 82 ARG A O 1
ATOM 682 N N . GLU A 1 83 ? 4.82 35.594 16.125 1 77.44 83 GLU A N 1
ATOM 683 C CA . GLU A 1 83 ? 5.152 34.312 16.719 1 77.44 83 GLU A CA 1
ATOM 684 C C . GLU A 1 83 ? 4.07 33.281 16.438 1 77.44 83 GLU A C 1
ATOM 686 O O . GLU A 1 83 ? 4.371 32.094 16.188 1 77.44 83 GLU A O 1
ATOM 691 N N . PHE A 1 84 ? 2.846 33.688 16.406 1 75.31 84 PHE A N 1
ATOM 692 C CA . PHE A 1 84 ? 1.741 32.781 16.078 1 75.31 84 PHE A CA 1
ATOM 693 C C . PHE A 1 84 ? 1.86 32.312 14.633 1 75.31 84 PHE A C 1
ATOM 695 O O . PHE A 1 84 ? 1.695 31.109 14.359 1 75.31 84 PHE A O 1
ATOM 702 N N . LEU A 1 85 ? 2.152 33.219 13.891 1 77.25 85 LEU A N 1
ATOM 703 C CA . LEU A 1 85 ? 2.266 32.875 12.477 1 77.25 85 LEU A CA 1
ATOM 704 C C . LEU A 1 85 ? 3.436 31.938 12.227 1 77.25 85 LEU A C 1
ATOM 706 O O . LEU A 1 85 ? 3.334 31.016 11.414 1 77.25 85 LEU A O 1
ATOM 710 N N . ARG A 1 86 ? 4.473 32.156 12.906 1 80.62 86 ARG A N 1
ATOM 711 C CA . ARG A 1 86 ? 5.641 31.297 12.781 1 80.62 86 ARG A CA 1
ATOM 712 C C . ARG A 1 86 ? 5.32 29.875 13.234 1 80.62 86 ARG A C 1
ATOM 714 O O . ARG A 1 86 ? 5.629 28.906 12.531 1 80.62 86 ARG A O 1
ATOM 721 N N . LYS A 1 87 ? 4.695 29.812 14.312 1 79.75 87 LYS A N 1
ATOM 722 C CA . LYS A 1 87 ? 4.355 28.5 14.852 1 79.75 87 LYS A CA 1
ATOM 723 C C . LYS A 1 87 ? 3.361 27.766 13.953 1 79.75 87 LYS A C 1
ATOM 725 O O . LYS A 1 87 ? 3.471 26.562 13.742 1 79.75 87 LYS A O 1
ATOM 730 N N . MET A 1 88 ? 2.48 28.5 13.438 1 78.31 88 MET A N 1
ATOM 731 C CA . MET A 1 88 ? 1.5 27.938 12.523 1 78.31 88 MET A CA 1
ATOM 732 C C . MET A 1 88 ? 2.178 27.406 11.258 1 78.31 88 MET A C 1
ATOM 734 O O . MET A 1 88 ? 1.854 26.312 10.789 1 78.31 88 MET A O 1
ATOM 738 N N . SER A 1 89 ? 3.021 28.156 10.797 1 81.06 89 SER A N 1
ATOM 739 C CA . SER A 1 89 ? 3.74 27.75 9.594 1 81.06 89 SER A CA 1
ATOM 740 C C . SER A 1 89 ? 4.59 26.516 9.844 1 81.06 89 SER A C 1
ATOM 742 O O . SER A 1 89 ? 4.637 25.609 9.008 1 81.06 89 SER A O 1
ATOM 744 N N . GLU A 1 90 ? 5.176 26.516 10.969 1 84.56 90 GLU A N 1
ATOM 745 C CA . GLU A 1 90 ? 6 25.375 11.328 1 84.56 90 GLU A CA 1
ATOM 746 C C . GLU A 1 90 ? 5.164 24.094 11.43 1 84.56 90 GLU A C 1
ATOM 748 O O . GLU A 1 90 ? 5.547 23.047 10.906 1 84.56 90 GLU A O 1
ATOM 753 N N . GLU A 1 91 ? 4.105 24.234 12.039 1 81.88 91 GLU A N 1
ATOM 754 C CA . GLU A 1 91 ? 3.223 23.078 12.203 1 81.88 91 GLU A CA 1
ATOM 755 C C . GLU A 1 91 ? 2.658 22.625 10.859 1 81.88 91 GLU A C 1
ATOM 757 O O . GLU A 1 91 ? 2.562 21.422 10.602 1 81.88 91 GLU A O 1
ATOM 762 N N . LYS A 1 92 ? 2.322 23.562 10.133 1 82.94 92 LYS A N 1
ATOM 763 C CA . LYS A 1 92 ? 1.821 23.25 8.797 1 82.94 92 LYS A CA 1
ATOM 764 C C . LYS A 1 92 ? 2.881 22.531 7.961 1 82.94 92 LYS A C 1
ATOM 766 O O . LYS A 1 92 ? 2.58 21.562 7.266 1 82.94 92 LYS A O 1
ATOM 771 N N . ASP A 1 93 ? 4.023 23 8.086 1 86.69 93 ASP A N 1
ATOM 772 C CA . ASP A 1 93 ? 5.125 22.406 7.336 1 86.69 93 ASP A CA 1
ATOM 773 C C . ASP A 1 93 ? 5.391 20.984 7.789 1 86.69 93 ASP A C 1
ATOM 775 O O . ASP A 1 93 ? 5.613 20.094 6.965 1 86.69 93 ASP A O 1
ATOM 779 N N . ASN A 1 94 ? 5.316 20.812 9.023 1 87.31 94 ASN A N 1
ATOM 780 C CA . ASN A 1 94 ? 5.523 19.484 9.57 1 87.31 94 ASN A CA 1
ATOM 781 C C . ASN A 1 94 ? 4.449 18.516 9.086 1 87.31 94 ASN A C 1
ATOM 783 O O . ASN A 1 94 ? 4.758 17.391 8.672 1 87.31 94 ASN A O 1
ATOM 787 N N . LEU A 1 95 ? 3.258 18.953 9.094 1 84.56 95 LEU A N 1
ATOM 788 C CA . LEU A 1 95 ? 2.141 18.109 8.68 1 84.56 95 LEU A CA 1
ATOM 789 C C . LEU A 1 95 ? 2.189 17.828 7.184 1 84.56 95 LEU A C 1
ATOM 791 O O . LEU A 1 95 ? 1.907 16.719 6.742 1 84.56 95 LEU A O 1
ATOM 795 N N . ASN A 1 96 ? 2.566 18.812 6.484 1 86.19 96 ASN A N 1
ATOM 796 C CA . ASN A 1 96 ? 2.715 18.641 5.043 1 86.19 96 ASN A CA 1
ATOM 797 C C . ASN A 1 96 ? 3.828 17.656 4.703 1 86.19 96 ASN A C 1
ATOM 799 O O . ASN A 1 96 ? 3.68 16.844 3.797 1 86.19 96 ASN A O 1
ATOM 803 N N . GLN A 1 97 ? 4.82 17.797 5.41 1 88.62 97 GLN A N 1
ATOM 804 C CA . GLN A 1 97 ? 5.93 16.875 5.188 1 88.62 97 GLN A CA 1
ATOM 805 C C . GLN A 1 97 ? 5.52 15.438 5.492 1 88.62 97 GLN A C 1
ATOM 807 O O . GLN A 1 97 ? 5.875 14.516 4.754 1 88.62 97 GLN A O 1
ATOM 812 N N . ARG A 1 98 ? 4.809 15.273 6.469 1 86.75 98 ARG A N 1
ATOM 813 C CA . ARG A 1 98 ? 4.328 13.945 6.82 1 86.75 98 ARG A CA 1
ATOM 814 C C . ARG A 1 98 ? 3.383 13.406 5.75 1 86.75 98 ARG A C 1
ATOM 816 O O . ARG A 1 98 ? 3.477 12.234 5.363 1 86.75 98 ARG A O 1
ATOM 823 N N . ALA A 1 99 ? 2.523 14.211 5.348 1 83.5 99 ALA A N 1
ATOM 824 C CA . ALA A 1 99 ? 1.584 13.812 4.301 1 83.5 99 ALA A CA 1
ATOM 825 C C . ALA A 1 99 ? 2.318 13.461 3.01 1 83.5 99 ALA A C 1
ATOM 827 O O . ALA A 1 99 ? 1.997 12.461 2.361 1 83.5 99 ALA A O 1
ATOM 828 N N . GLN A 1 100 ? 3.238 14.211 2.705 1 86.31 100 GLN A N 1
ATOM 829 C CA . GLN A 1 100 ? 4.012 13.977 1.49 1 86.31 100 GLN A CA 1
ATOM 830 C C . GLN A 1 100 ? 4.805 12.68 1.588 1 86.31 100 GLN A C 1
ATOM 832 O O . GLN A 1 100 ? 4.898 11.93 0.615 1 86.31 100 GLN A O 1
ATOM 837 N N . LYS A 1 101 ? 5.32 12.484 2.678 1 87.06 101 LYS A N 1
ATOM 838 C CA . LYS A 1 101 ? 6.059 11.242 2.889 1 87.06 101 LYS A CA 1
ATOM 839 C C . LYS A 1 101 ? 5.152 10.023 2.707 1 87.06 101 LYS A C 1
ATOM 841 O O . LYS A 1 101 ? 5.523 9.062 2.039 1 87.06 101 LYS A O 1
ATOM 846 N N . LEU A 1 102 ? 4.031 10.062 3.223 1 83.75 102 LEU A N 1
ATOM 847 C CA . LEU A 1 102 ? 3.076 8.969 3.111 1 83.75 102 LEU A CA 1
ATOM 848 C C . LEU A 1 102 ? 2.641 8.773 1.662 1 83.75 102 LEU A C 1
ATOM 850 O O . LEU A 1 102 ? 2.535 7.641 1.188 1 83.75 102 LEU A O 1
ATOM 854 N N . GLU A 1 103 ? 2.447 9.844 1.037 1 83.81 103 GLU A N 1
ATOM 855 C CA . GLU A 1 103 ? 2.061 9.781 -0.369 1 83.81 103 GLU A CA 1
ATOM 856 C C . GLU A 1 103 ? 3.166 9.164 -1.221 1 83.81 103 GLU A C 1
ATOM 858 O O . GLU A 1 103 ? 2.895 8.367 -2.119 1 83.81 103 GLU A O 1
ATOM 863 N N . HIS A 1 104 ? 4.289 9.555 -0.939 1 86.38 104 HIS A N 1
ATOM 864 C CA . HIS A 1 104 ? 5.43 9 -1.661 1 86.38 104 HIS A CA 1
ATOM 865 C C . HIS A 1 104 ? 5.574 7.504 -1.411 1 86.38 104 HIS A C 1
ATOM 867 O O . HIS A 1 104 ? 5.805 6.734 -2.344 1 86.38 104 HIS A O 1
ATOM 873 N N . GLU A 1 105 ? 5.406 7.059 -0.249 1 83.38 105 GLU A N 1
ATOM 874 C CA . GLU A 1 105 ? 5.469 5.641 0.097 1 83.38 105 GLU A CA 1
ATOM 875 C C . GLU A 1 105 ? 4.383 4.852 -0.626 1 83.38 105 GLU A C 1
ATOM 877 O O . GLU A 1 105 ? 4.629 3.738 -1.099 1 83.38 105 GLU A O 1
ATOM 882 N N . PHE A 1 106 ? 3.256 5.516 -0.742 1 81.56 106 PHE A N 1
ATOM 883 C CA . PHE A 1 106 ? 2.143 4.879 -1.432 1 81.56 106 PHE A CA 1
ATOM 884 C C . PHE A 1 106 ? 2.449 4.707 -2.914 1 81.56 106 PHE A C 1
ATOM 886 O O . PHE A 1 106 ? 2.182 3.652 -3.492 1 81.56 106 PHE A O 1
ATOM 893 N N . LYS A 1 107 ? 2.951 5.656 -3.436 1 83.5 107 LYS A N 1
ATOM 894 C CA . LYS A 1 107 ? 3.273 5.605 -4.859 1 83.5 107 LYS A CA 1
ATOM 895 C C . LYS A 1 107 ? 4.363 4.574 -5.141 1 83.5 107 LYS A C 1
ATOM 897 O O . LYS A 1 107 ? 4.273 3.82 -6.109 1 83.5 107 LYS A O 1
ATOM 902 N N . GLU A 1 108 ? 5.328 4.52 -4.359 1 83.19 108 GLU A N 1
ATOM 903 C CA . GLU A 1 108 ? 6.398 3.537 -4.504 1 83.19 108 GLU A CA 1
ATOM 904 C C . GLU A 1 108 ? 5.863 2.113 -4.391 1 83.19 108 GLU A C 1
ATOM 906 O O . GLU A 1 108 ? 6.25 1.236 -5.168 1 83.19 108 GLU A O 1
ATOM 911 N N . ARG A 1 109 ? 5.035 1.938 -3.455 1 83.56 109 ARG A N 1
ATOM 912 C CA . ARG A 1 109 ? 4.426 0.627 -3.262 1 83.56 109 ARG A CA 1
ATOM 913 C C . ARG A 1 109 ? 3.574 0.236 -4.465 1 83.56 109 ARG A C 1
ATOM 915 O O . ARG A 1 109 ? 3.598 -0.917 -4.898 1 83.56 109 ARG A O 1
ATOM 922 N N . TYR A 1 110 ? 2.887 1.18 -4.945 1 83.62 110 TYR A N 1
ATOM 923 C CA . TYR A 1 110 ? 2.066 0.948 -6.125 1 83.62 110 TYR A CA 1
ATOM 924 C C . TYR A 1 110 ? 2.926 0.544 -7.316 1 83.62 110 TYR A C 1
ATOM 926 O O . TYR A 1 110 ? 2.637 -0.448 -7.992 1 83.62 110 TYR A O 1
ATOM 934 N N . ASP A 1 111 ? 3.934 1.232 -7.52 1 83.5 111 ASP A N 1
ATOM 935 C CA . ASP A 1 111 ? 4.844 0.948 -8.625 1 83.5 111 ASP A CA 1
ATOM 936 C C . ASP A 1 111 ? 5.484 -0.429 -8.469 1 83.5 111 ASP A C 1
ATOM 938 O O . ASP A 1 111 ? 5.609 -1.178 -9.438 1 83.5 111 ASP A O 1
ATOM 942 N N . TYR A 1 112 ? 5.828 -0.767 -7.316 1 85.5 112 TYR A N 1
ATOM 943 C CA . TYR A 1 112 ? 6.402 -2.074 -7.023 1 85.5 112 TYR A CA 1
ATOM 944 C C . TYR A 1 112 ? 5.414 -3.189 -7.348 1 85.5 112 TYR A C 1
ATOM 946 O O . TYR A 1 112 ? 5.781 -4.195 -7.957 1 85.5 112 TYR A O 1
ATOM 954 N N . LEU A 1 113 ? 4.234 -2.982 -6.922 1 86.81 113 LEU A N 1
ATOM 955 C CA . LEU A 1 113 ? 3.221 -4.02 -7.082 1 86.81 113 LEU A CA 1
ATOM 956 C C . LEU A 1 113 ? 2.955 -4.297 -8.555 1 86.81 113 LEU A C 1
ATOM 958 O O . LEU A 1 113 ? 2.705 -5.441 -8.945 1 86.81 113 LEU A O 1
ATOM 962 N N . ILE A 1 114 ? 3.029 -3.301 -9.359 1 84.06 114 ILE A N 1
ATOM 963 C CA . ILE A 1 114 ? 2.818 -3.467 -10.789 1 84.06 114 ILE A CA 1
ATOM 964 C C . ILE A 1 114 ? 3.926 -4.34 -11.383 1 84.06 114 ILE A C 1
ATOM 966 O O . ILE A 1 114 ? 3.652 -5.297 -12.109 1 84.06 114 ILE A O 1
ATOM 970 N N . VAL A 1 115 ? 5.113 -4.016 -11.055 1 85.31 115 VAL A N 1
ATOM 971 C CA . VAL A 1 115 ? 6.254 -4.777 -11.555 1 85.31 115 VAL A CA 1
ATOM 972 C C . VAL A 1 115 ? 6.203 -6.199 -10.992 1 85.31 115 VAL A C 1
ATOM 974 O O . VAL A 1 115 ? 6.406 -7.168 -11.734 1 85.31 115 VAL A O 1
ATOM 977 N N . TRP A 1 116 ? 5.902 -6.289 -9.734 1 91.25 116 TRP A N 1
ATOM 978 C CA . TRP A 1 116 ? 5.805 -7.59 -9.078 1 91.25 116 TRP A CA 1
ATOM 979 C C . TRP A 1 116 ? 4.734 -8.453 -9.734 1 91.25 116 TRP A C 1
ATOM 981 O O . TRP A 1 116 ? 4.934 -9.656 -9.938 1 91.25 116 TRP A O 1
ATOM 991 N N . SER A 1 117 ? 3.613 -7.855 -10.008 1 90.75 117 SER A N 1
ATOM 992 C CA . SER A 1 117 ? 2.521 -8.594 -10.625 1 90.75 117 SER A CA 1
ATOM 993 C C . SER A 1 117 ? 2.945 -9.18 -11.969 1 90.75 117 SER A C 1
ATOM 995 O O . SER A 1 117 ? 2.566 -10.305 -12.305 1 90.75 117 SER A O 1
ATOM 997 N N . HIS A 1 118 ? 3.691 -8.43 -12.672 1 87.19 118 HIS A N 1
ATOM 998 C CA . HIS A 1 118 ? 4.211 -8.922 -13.945 1 87.19 118 HIS A CA 1
ATOM 999 C C . HIS A 1 118 ? 5.156 -10.102 -13.727 1 87.19 118 HIS A C 1
ATOM 1001 O O . HIS A 1 118 ? 5.102 -11.086 -14.469 1 87.19 118 HIS A O 1
ATOM 1007 N N . GLU A 1 119 ? 5.992 -10.016 -12.719 1 89.44 119 GLU A N 1
ATOM 1008 C CA . GLU A 1 119 ? 6.918 -11.094 -12.414 1 89.44 119 GLU A CA 1
ATOM 1009 C C . GLU A 1 119 ? 6.176 -12.344 -11.945 1 89.44 119 GLU A C 1
ATOM 1011 O O . GLU A 1 119 ? 6.598 -13.469 -12.234 1 89.44 119 GLU A O 1
ATOM 1016 N N . MET A 1 120 ? 5.117 -12.117 -11.258 1 93.5 120 MET A N 1
ATOM 1017 C CA . MET A 1 120 ? 4.301 -13.227 -10.766 1 93.5 120 MET A CA 1
ATOM 1018 C C . MET A 1 120 ? 3.555 -13.898 -11.914 1 93.5 120 MET A C 1
ATOM 1020 O O . MET A 1 120 ? 3.357 -15.117 -11.906 1 93.5 120 MET A O 1
ATOM 1024 N N . LYS A 1 121 ? 3.205 -13.117 -12.922 1 92.88 121 LYS A N 1
ATOM 1025 C CA . LYS A 1 121 ? 2.451 -13.625 -14.062 1 92.88 121 LYS A CA 1
ATOM 1026 C C . LYS A 1 121 ? 3.303 -14.578 -14.906 1 92.88 121 LYS A C 1
ATOM 1028 O O . LYS A 1 121 ? 2.781 -15.516 -15.508 1 92.88 121 LYS A O 1
ATOM 1033 N N . THR A 1 122 ? 4.547 -14.398 -14.906 1 92.19 122 THR A N 1
ATOM 1034 C CA . THR A 1 122 ? 5.457 -15.148 -15.766 1 92.19 122 THR A CA 1
ATOM 1035 C C . THR A 1 122 ? 5.426 -16.641 -15.43 1 92.19 122 THR A C 1
ATOM 1037 O O . THR A 1 122 ? 5.121 -17.469 -16.281 1 92.19 122 THR A O 1
ATOM 1040 N N . PRO A 1 123 ? 5.711 -17 -14.188 1 94.69 123 PRO A N 1
ATOM 1041 C CA . PRO A 1 123 ? 5.652 -18.422 -13.898 1 94.69 123 PRO A CA 1
ATOM 1042 C C . PRO A 1 123 ? 4.25 -19.016 -14.07 1 94.69 123 PRO A C 1
ATOM 1044 O O . PRO A 1 123 ? 4.102 -20.172 -14.461 1 94.69 123 PRO A O 1
ATOM 1047 N N . LEU A 1 124 ? 3.232 -18.266 -13.852 1 95.75 124 LEU A N 1
ATOM 1048 C CA . LEU A 1 124 ? 1.865 -18.75 -14.016 1 95.75 124 LEU A CA 1
ATOM 1049 C C . LEU A 1 124 ? 1.546 -19 -15.484 1 95.75 124 LEU A C 1
ATOM 1051 O O . LEU A 1 124 ? 0.93 -20 -15.836 1 95.75 124 LEU A O 1
ATOM 1055 N N . THR A 1 125 ? 2.01 -18.062 -16.297 1 94.31 125 THR A N 1
ATOM 1056 C CA . THR A 1 125 ? 1.818 -18.219 -17.734 1 94.31 125 THR A CA 1
ATOM 1057 C C . THR A 1 125 ? 2.564 -19.438 -18.25 1 94.31 125 THR A C 1
ATOM 1059 O O . THR A 1 125 ? 2.043 -20.188 -19.094 1 94.31 125 THR A O 1
ATOM 1062 N N . ALA A 1 126 ? 3.744 -19.656 -17.75 1 94.94 126 ALA A N 1
ATOM 1063 C CA . ALA A 1 126 ? 4.516 -20.828 -18.125 1 94.94 126 ALA A CA 1
ATOM 1064 C C 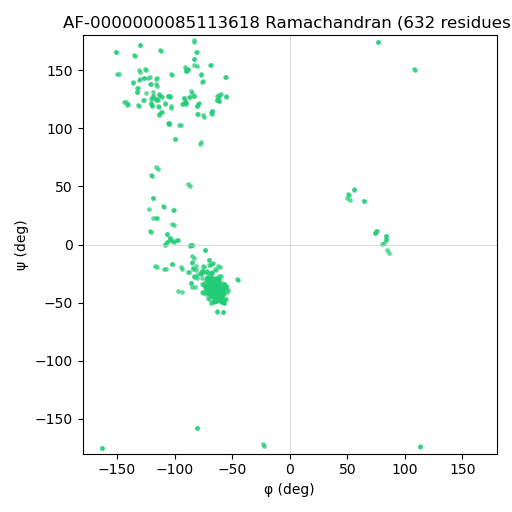. ALA A 1 126 ? 3.773 -22.109 -17.766 1 94.94 126 ALA A C 1
ATOM 1066 O O . ALA A 1 126 ? 3.717 -23.047 -18.562 1 94.94 126 ALA A O 1
ATOM 1067 N N . LEU A 1 127 ? 3.211 -22.125 -16.609 1 96.06 127 LEU A N 1
ATOM 1068 C CA . LEU A 1 127 ? 2.445 -23.281 -16.172 1 96.06 127 LEU A CA 1
ATOM 1069 C C . LEU A 1 127 ? 1.229 -23.516 -17.062 1 96.06 127 LEU A C 1
ATOM 1071 O O . LEU A 1 127 ? 0.923 -24.641 -17.438 1 96.06 127 LEU A O 1
ATOM 1075 N N . LYS A 1 128 ? 0.614 -22.453 -17.391 1 94.06 128 LYS A N 1
ATOM 1076 C CA . LYS A 1 128 ? -0.56 -22.531 -18.266 1 94.06 128 LYS A CA 1
ATOM 1077 C C . LYS A 1 128 ? -0.197 -23.094 -19.625 1 94.06 128 LYS A C 1
ATOM 1079 O O . LYS A 1 128 ? -0.893 -23.969 -20.156 1 94.06 128 LYS A O 1
ATOM 1084 N N . LEU A 1 129 ? 0.832 -22.641 -20.188 1 94.38 129 LEU A N 1
ATOM 1085 C CA . LEU A 1 129 ? 1.295 -23.094 -21.484 1 94.38 129 LEU A CA 1
ATOM 1086 C C . LEU A 1 129 ? 1.661 -24.562 -21.453 1 94.38 129 LEU A C 1
ATOM 1088 O O . LEU A 1 129 ? 1.349 -25.312 -22.391 1 94.38 129 LEU A O 1
ATOM 1092 N N . MET A 1 130 ? 2.256 -24.984 -20.391 1 94.62 130 MET A N 1
ATOM 1093 C CA . MET A 1 130 ? 2.611 -26.391 -20.219 1 94.62 130 MET A CA 1
ATOM 1094 C C . MET A 1 130 ? 1.364 -27.266 -20.156 1 94.62 130 MET A C 1
ATOM 1096 O O . MET A 1 130 ? 1.307 -28.328 -20.781 1 94.62 130 MET A O 1
ATOM 1100 N N . ALA A 1 131 ? 0.441 -26.812 -19.422 1 92.75 131 ALA A N 1
ATOM 1101 C CA . ALA A 1 131 ? -0.79 -27.578 -19.234 1 92.75 131 ALA A CA 1
ATOM 1102 C C . ALA A 1 131 ? -1.595 -27.641 -20.531 1 92.75 131 ALA A C 1
ATOM 1104 O O . ALA A 1 131 ? -2.273 -28.625 -20.812 1 92.75 131 ALA A O 1
ATOM 1105 N N . ASP A 1 132 ? -1.486 -26.625 -21.359 1 92 132 ASP A N 1
ATOM 1106 C CA . ASP A 1 132 ? -2.211 -26.547 -22.625 1 92 132 ASP A CA 1
ATOM 1107 C C . ASP A 1 132 ? -1.556 -27.438 -23.672 1 92 132 ASP A C 1
ATOM 1109 O O . ASP A 1 132 ? -2.221 -27.906 -24.609 1 92 132 ASP A O 1
ATOM 1113 N N . ALA A 1 133 ? -0.298 -27.719 -23.516 1 92.69 133 ALA A N 1
ATOM 1114 C CA . ALA A 1 133 ? 0.499 -28.375 -24.562 1 92.69 133 ALA A CA 1
ATOM 1115 C C . ALA A 1 133 ? 0.318 -29.891 -24.516 1 92.69 133 ALA A C 1
ATOM 1117 O O . ALA A 1 133 ? 0.537 -30.562 -25.531 1 92.69 133 ALA A O 1
ATOM 1118 N N . ALA A 1 134 ? 0.013 -30.484 -23.375 1 92.62 134 ALA A N 1
ATOM 1119 C CA . ALA A 1 134 ? -0.081 -31.938 -23.25 1 92.62 134 ALA A CA 1
ATOM 1120 C C . ALA A 1 134 ? -1.086 -32.312 -22.156 1 92.62 134 ALA A C 1
ATOM 1122 O O . ALA A 1 134 ? -1.495 -31.484 -21.359 1 92.62 134 ALA A O 1
ATOM 1123 N N . ASP A 1 135 ? -1.419 -33.594 -22.234 1 94.06 135 ASP A N 1
ATOM 1124 C CA . ASP A 1 135 ? -2.381 -34.094 -21.25 1 94.06 135 ASP A CA 1
ATOM 1125 C C . ASP A 1 135 ? -1.72 -34.312 -19.891 1 94.06 135 ASP A C 1
ATOM 1127 O O . ASP A 1 135 ? -2.402 -34.375 -18.875 1 94.06 135 ASP A O 1
ATOM 1131 N N . VAL A 1 136 ? -0.424 -34.531 -20.031 1 95.25 136 VAL A N 1
ATOM 1132 C CA . VAL A 1 136 ? 0.361 -34.656 -18.797 1 95.25 136 VAL A CA 1
ATOM 1133 C C . VAL A 1 136 ? 1.589 -33.75 -18.875 1 95.25 136 VAL A C 1
ATOM 1135 O O . VAL A 1 136 ? 2.086 -33.438 -19.953 1 95.25 136 VAL A O 1
ATOM 1138 N N . VAL A 1 137 ? 1.973 -33.281 -17.703 1 95.31 137 VAL A N 1
ATOM 1139 C CA . VAL A 1 137 ? 3.127 -32.406 -17.625 1 95.31 137 VAL A CA 1
ATOM 1140 C C . VAL A 1 137 ? 4.18 -33 -16.703 1 95.31 137 VAL A C 1
ATOM 1142 O O . VAL A 1 137 ? 3.846 -33.656 -15.695 1 95.31 137 VAL A O 1
ATOM 1145 N N . ASP A 1 138 ? 5.438 -32.781 -17.094 1 94.62 138 ASP A N 1
ATOM 1146 C CA . ASP A 1 138 ? 6.562 -33.219 -16.266 1 94.62 138 ASP A CA 1
ATOM 1147 C C . ASP A 1 138 ? 6.555 -32.5 -14.914 1 94.62 138 ASP A C 1
ATOM 1149 O O . ASP A 1 138 ? 6.531 -31.281 -14.852 1 94.62 138 ASP A O 1
ATOM 1153 N N . SER A 1 139 ? 6.617 -33.281 -13.828 1 94.62 139 SER A N 1
ATOM 1154 C CA . SER A 1 139 ? 6.535 -32.75 -12.469 1 94.62 139 SER A CA 1
ATOM 1155 C C . SER A 1 139 ? 7.703 -31.812 -12.172 1 94.62 139 SER A C 1
ATOM 1157 O O . SER A 1 139 ? 7.551 -30.828 -11.445 1 94.62 139 SER A O 1
ATOM 1159 N N . ALA A 1 140 ? 8.82 -32.125 -12.703 1 90.75 140 ALA A N 1
ATOM 1160 C CA . ALA A 1 140 ? 9.992 -31.281 -12.461 1 90.75 140 ALA A CA 1
ATOM 1161 C C . ALA A 1 140 ? 9.797 -29.891 -13.039 1 90.75 140 ALA A C 1
ATOM 1163 O O . ALA A 1 140 ? 10.219 -28.891 -12.43 1 90.75 140 ALA A O 1
ATOM 1164 N N . ARG A 1 141 ? 9.125 -29.797 -14.109 1 92.25 141 ARG A N 1
ATOM 1165 C CA . ARG A 1 141 ? 8.859 -28.5 -14.742 1 92.25 141 ARG A CA 1
ATOM 1166 C C . ARG A 1 141 ? 7.828 -27.703 -13.953 1 92.25 141 ARG A C 1
ATOM 1168 O O . ARG A 1 141 ? 7.961 -26.5 -13.797 1 92.25 141 ARG A O 1
ATOM 1175 N N . VAL A 1 142 ? 6.875 -28.422 -13.508 1 94.44 142 VAL A N 1
ATOM 1176 C CA . VAL A 1 142 ? 5.852 -27.781 -12.688 1 94.44 142 VAL A CA 1
ATOM 1177 C C . VAL A 1 142 ? 6.48 -27.25 -11.398 1 94.44 142 VAL A C 1
ATOM 1179 O O . VAL A 1 142 ? 6.246 -26.094 -11.023 1 94.44 142 VAL A O 1
ATOM 1182 N N . GLN A 1 143 ? 7.285 -28.031 -10.82 1 92.69 143 GLN A N 1
ATOM 1183 C CA . GLN A 1 143 ? 7.941 -27.656 -9.57 1 92.69 143 GLN A CA 1
ATOM 1184 C C . GLN A 1 143 ? 8.789 -26.406 -9.75 1 92.69 143 GLN A C 1
ATOM 1186 O O . GLN A 1 143 ? 8.773 -25.516 -8.898 1 92.69 143 GLN A O 1
ATOM 1191 N N . LYS A 1 144 ? 9.461 -26.344 -10.781 1 90.69 144 LYS A N 1
ATOM 1192 C CA . LYS A 1 144 ? 10.32 -25.203 -11.055 1 90.69 144 LYS A CA 1
ATOM 1193 C C . LYS A 1 144 ? 9.508 -23.906 -11.109 1 90.69 144 LYS A C 1
ATOM 1195 O O . LYS A 1 144 ? 9.875 -22.906 -10.477 1 90.69 144 LYS A O 1
ATOM 1200 N N . GLN A 1 145 ? 8.414 -23.969 -11.867 1 94 145 GLN A N 1
ATOM 1201 C CA . GLN A 1 145 ? 7.59 -22.766 -12.016 1 94 145 GLN A CA 1
ATOM 1202 C C . GLN A 1 145 ? 6.883 -22.422 -10.703 1 94 145 GLN A C 1
ATOM 1204 O O . GLN A 1 145 ? 6.691 -21.25 -10.391 1 94 145 GLN A O 1
ATOM 1209 N N . VAL A 1 146 ? 6.535 -23.391 -9.945 1 94.5 146 VAL A N 1
ATOM 1210 C CA . VAL A 1 146 ? 5.898 -23.172 -8.656 1 94.5 146 VAL A CA 1
ATOM 1211 C C . VAL A 1 146 ? 6.895 -22.531 -7.691 1 94.5 146 VAL A C 1
ATOM 1213 O O . VAL A 1 146 ? 6.547 -21.594 -6.961 1 94.5 146 VAL A O 1
ATOM 1216 N N . ASP A 1 147 ? 8.07 -23.047 -7.688 1 91.06 147 ASP A N 1
ATOM 1217 C CA . ASP A 1 147 ? 9.117 -22.469 -6.852 1 91.06 147 ASP A CA 1
ATOM 1218 C C . ASP A 1 147 ? 9.359 -21.016 -7.211 1 91.06 147 ASP A C 1
ATOM 1220 O O . ASP A 1 147 ? 9.539 -20.172 -6.328 1 91.06 147 ASP A O 1
ATOM 1224 N N . ASN A 1 148 ? 9.328 -20.719 -8.469 1 91.5 148 ASN A N 1
ATOM 1225 C CA . ASN A 1 148 ? 9.477 -19.344 -8.93 1 91.5 148 ASN A CA 1
ATOM 1226 C C . ASN A 1 148 ? 8.344 -18.469 -8.422 1 91.5 148 ASN A C 1
ATOM 1228 O O . ASN A 1 148 ? 8.594 -17.359 -7.938 1 91.5 148 ASN A O 1
ATOM 1232 N N . ALA A 1 149 ? 7.188 -18.938 -8.523 1 94.75 149 ALA A N 1
ATOM 1233 C CA . ALA A 1 149 ? 6.02 -18.188 -8.062 1 94.75 149 ALA A CA 1
ATOM 1234 C C . ALA A 1 149 ? 6.066 -17.984 -6.551 1 94.75 149 ALA A C 1
ATOM 1236 O O . ALA A 1 149 ? 5.758 -16.891 -6.059 1 94.75 149 ALA A O 1
ATOM 1237 N N . GLU A 1 150 ? 6.43 -19.016 -5.863 1 92.31 150 GLU A N 1
ATOM 1238 C CA . GLU A 1 150 ? 6.531 -18.922 -4.41 1 92.31 150 GLU A CA 1
ATOM 1239 C C . GLU A 1 150 ? 7.598 -17.922 -3.99 1 92.31 150 GLU A C 1
ATOM 1241 O O . GLU A 1 150 ? 7.41 -17.172 -3.021 1 92.31 150 GLU A O 1
ATOM 1246 N N . TYR A 1 151 ? 8.617 -17.984 -4.688 1 89.44 151 TYR A N 1
ATOM 1247 C CA . TYR A 1 151 ? 9.672 -17 -4.434 1 89.44 151 TYR A CA 1
ATOM 1248 C C . TYR A 1 151 ? 9.148 -15.586 -4.582 1 89.44 151 TYR A C 1
ATOM 1250 O O . TYR A 1 151 ? 9.375 -14.734 -3.715 1 89.44 151 TYR A O 1
ATOM 1258 N N . GLN A 1 152 ? 8.469 -15.32 -5.648 1 92.19 152 GLN A N 1
ATOM 1259 C CA . GLN A 1 152 ? 7.898 -14 -5.883 1 92.19 152 GLN A CA 1
ATOM 1260 C C . GLN A 1 152 ? 6.91 -13.625 -4.785 1 92.19 152 GLN A C 1
ATOM 1262 O O . GLN A 1 152 ? 6.902 -12.492 -4.309 1 92.19 152 GLN A O 1
ATOM 1267 N N . LEU A 1 153 ? 6.105 -14.523 -4.418 1 93.75 153 LEU A N 1
ATOM 1268 C CA . LEU A 1 153 ? 5.125 -14.289 -3.365 1 93.75 153 LEU A CA 1
ATOM 1269 C C . LEU A 1 153 ? 5.812 -13.922 -2.053 1 93.75 153 LEU A C 1
ATOM 1271 O O . LEU A 1 153 ? 5.418 -12.961 -1.389 1 93.75 153 LEU A O 1
ATOM 1275 N N . ASN A 1 154 ? 6.82 -14.664 -1.736 1 89.38 154 ASN A N 1
ATOM 1276 C CA . ASN A 1 154 ? 7.562 -14.398 -0.507 1 89.38 154 ASN A CA 1
ATOM 1277 C C . ASN A 1 154 ? 8.242 -13.031 -0.543 1 89.38 154 ASN A C 1
ATOM 1279 O O . ASN A 1 154 ? 8.328 -12.352 0.48 1 89.38 154 ASN A O 1
ATOM 1283 N N . LEU A 1 155 ? 8.711 -12.68 -1.659 1 90.5 155 LEU A N 1
ATOM 1284 C CA . LEU A 1 155 ? 9.328 -11.367 -1.827 1 90.5 155 LEU A CA 1
ATOM 1285 C C . LEU A 1 155 ? 8.328 -10.258 -1.516 1 90.5 155 LEU A C 1
ATOM 1287 O O . LEU A 1 155 ? 8.648 -9.312 -0.786 1 90.5 155 LEU A O 1
ATOM 1291 N N . LEU A 1 156 ? 7.152 -10.406 -2 1 91.12 156 LEU A N 1
ATOM 1292 C CA . LEU A 1 156 ? 6.117 -9.414 -1.736 1 91.12 156 LEU A CA 1
ATOM 1293 C C . LEU A 1 156 ? 5.785 -9.352 -0.249 1 91.12 156 LEU A C 1
ATOM 1295 O O . LEU A 1 156 ? 5.695 -8.266 0.33 1 91.12 156 LEU A O 1
ATOM 1299 N N . LEU A 1 157 ? 5.637 -10.477 0.332 1 88.38 157 LEU A N 1
ATOM 1300 C CA . LEU A 1 157 ? 5.27 -10.555 1.741 1 88.38 157 LEU A CA 1
ATOM 1301 C C . LEU A 1 157 ? 6.344 -9.922 2.619 1 88.38 157 LEU A C 1
ATOM 1303 O O . LEU A 1 157 ? 6.027 -9.164 3.539 1 88.38 157 LEU A O 1
ATOM 1307 N N . ASN A 1 158 ? 7.508 -10.242 2.301 1 87.94 158 ASN A N 1
ATOM 1308 C CA . ASN A 1 158 ? 8.594 -9.672 3.088 1 87.94 158 ASN A CA 1
ATOM 1309 C C . ASN A 1 158 ? 8.711 -8.164 2.877 1 87.94 158 ASN A C 1
ATOM 1311 O O . ASN A 1 158 ? 9.039 -7.426 3.807 1 87.94 158 ASN A O 1
ATOM 1315 N N . TYR A 1 159 ? 8.445 -7.73 1.65 1 88.19 159 TYR A N 1
ATOM 1316 C CA . TYR A 1 159 ? 8.398 -6.301 1.371 1 88.19 159 TYR A CA 1
ATOM 1317 C C . TYR A 1 159 ? 7.34 -5.609 2.227 1 88.19 159 TYR A C 1
ATOM 1319 O O . TYR A 1 159 ? 7.602 -4.559 2.818 1 88.19 159 TYR A O 1
ATOM 1327 N N . GLU A 1 160 ? 6.184 -6.215 2.32 1 85.81 160 GLU A N 1
ATOM 1328 C CA . GLU A 1 160 ? 5.082 -5.645 3.09 1 85.81 160 GLU A CA 1
ATOM 1329 C C . GLU A 1 160 ? 5.395 -5.641 4.582 1 85.81 160 GLU A C 1
ATOM 1331 O O . GLU A 1 160 ? 5.023 -4.707 5.297 1 85.81 160 GLU A O 1
ATOM 1336 N N . ARG A 1 161 ? 6.035 -6.594 4.973 1 83.88 161 ARG A N 1
ATOM 1337 C CA . ARG A 1 161 ? 6.352 -6.723 6.391 1 83.88 161 ARG A CA 1
ATOM 1338 C C . ARG A 1 161 ? 7.41 -5.707 6.812 1 83.88 161 ARG A C 1
ATOM 1340 O O . ARG A 1 161 ? 7.508 -5.359 7.992 1 83.88 161 ARG A O 1
ATOM 1347 N N . LEU A 1 162 ? 8.188 -5.238 5.871 1 81.88 162 LEU A N 1
ATOM 1348 C CA . LEU A 1 162 ? 9.242 -4.27 6.16 1 81.88 162 LEU A CA 1
ATOM 1349 C C . LEU A 1 162 ? 8.656 -2.986 6.734 1 81.88 162 LEU A C 1
ATOM 1351 O O . LEU A 1 162 ? 9.297 -2.311 7.543 1 81.88 162 LEU A O 1
ATOM 1355 N N . SER A 1 163 ? 7.398 -2.674 6.312 1 73.81 163 SER A N 1
ATOM 1356 C CA . SER A 1 163 ? 6.738 -1.457 6.781 1 73.81 163 SER A CA 1
ATOM 1357 C C . SER A 1 163 ? 6.434 -1.532 8.273 1 73.81 163 SER A C 1
ATOM 1359 O O . SER A 1 163 ? 6.316 -0.502 8.938 1 73.81 163 SER A O 1
ATOM 1361 N N . ASP A 1 164 ? 6.246 -2.707 8.727 1 73.19 164 ASP A N 1
ATOM 1362 C CA . ASP A 1 164 ? 5.98 -2.881 10.148 1 73.19 164 ASP A CA 1
ATOM 1363 C C . ASP A 1 164 ? 7.059 -3.742 10.805 1 73.19 164 ASP A C 1
ATOM 1365 O O . ASP A 1 164 ? 6.75 -4.629 11.602 1 73.19 164 ASP A O 1
ATOM 1369 N N . PHE A 1 165 ? 8.25 -3.541 10.438 1 69.44 165 PHE A N 1
ATOM 1370 C CA . PHE A 1 165 ? 9.391 -4.375 10.797 1 69.44 165 PHE A CA 1
ATOM 1371 C C . PHE A 1 165 ? 9.523 -4.496 12.312 1 69.44 165 PHE A C 1
ATOM 1373 O O . PHE A 1 165 ? 9.773 -5.582 12.828 1 69.44 165 PHE A O 1
ATOM 1380 N N . ASN A 1 166 ? 9.258 -3.451 12.945 1 67.56 166 ASN A N 1
ATOM 1381 C CA . ASN A 1 166 ? 9.477 -3.428 14.391 1 67.56 166 ASN A CA 1
ATOM 1382 C C . ASN A 1 166 ? 8.562 -4.418 15.109 1 67.56 166 ASN A C 1
ATOM 1384 O O . ASN A 1 166 ? 8.922 -4.945 16.172 1 67.56 166 ASN A O 1
ATOM 1388 N N . HIS A 1 167 ? 7.52 -4.75 14.477 1 71.12 167 HIS A N 1
ATOM 1389 C CA . HIS A 1 167 ? 6.57 -5.641 15.133 1 71.12 167 HIS A CA 1
ATOM 1390 C C . HIS A 1 167 ? 6.703 -7.07 14.617 1 71.12 167 HIS A C 1
ATOM 1392 O O . HIS A 1 167 ? 6.082 -7.988 15.156 1 71.12 167 HIS A O 1
ATOM 1398 N N . ASP A 1 168 ? 7.66 -7.211 13.758 1 77.88 168 ASP A N 1
ATOM 1399 C CA . ASP A 1 168 ? 7.742 -8.516 13.109 1 77.88 168 ASP A CA 1
ATOM 1400 C C . ASP A 1 168 ? 9.078 -9.195 13.406 1 77.88 168 ASP A C 1
ATOM 1402 O O . ASP A 1 168 ? 9.445 -10.164 12.742 1 77.88 168 ASP A O 1
ATOM 1406 N N . ILE A 1 169 ? 9.812 -8.82 14.547 1 85.69 169 ILE A N 1
ATOM 1407 C CA . ILE A 1 169 ? 11.156 -9.352 14.75 1 85.69 169 ILE A CA 1
ATOM 1408 C C . ILE A 1 169 ? 11.195 -10.156 16.047 1 85.69 169 ILE A C 1
ATOM 1410 O O . ILE A 1 169 ? 10.609 -9.758 17.062 1 85.69 169 ILE A O 1
ATOM 1414 N N . GLU A 1 170 ? 11.734 -11.336 15.945 1 89.81 170 GLU A N 1
ATOM 1415 C CA . GLU A 1 170 ? 12 -12.203 17.094 1 89.81 170 GLU A CA 1
ATOM 1416 C C . GLU A 1 170 ? 13.43 -12.75 17.047 1 89.81 170 GLU A C 1
ATOM 1418 O O . GLU A 1 170 ? 13.781 -13.508 16.141 1 89.81 170 GLU A O 1
ATOM 1423 N N . PHE A 1 171 ? 14.18 -12.414 18.109 1 92.75 171 PHE A N 1
ATOM 1424 C CA . PHE A 1 171 ? 15.57 -12.859 18.141 1 92.75 171 PHE A CA 1
ATOM 1425 C C . PHE A 1 171 ? 15.68 -14.211 18.828 1 92.75 171 PHE A C 1
ATOM 1427 O O . PHE A 1 171 ? 15.211 -14.383 19.953 1 92.75 171 PHE A O 1
ATOM 1434 N N . VAL A 1 172 ? 16.203 -15.094 18.062 1 95.31 172 VAL A N 1
ATOM 1435 C CA . VAL A 1 172 ? 16.438 -16.438 18.594 1 95.31 172 VAL A CA 1
ATOM 1436 C C . VAL A 1 172 ? 17.828 -16.906 18.188 1 95.31 172 VAL A C 1
ATOM 1438 O O . VAL A 1 172 ? 18.453 -16.344 17.281 1 95.31 172 VAL A O 1
ATOM 1441 N N . SER A 1 173 ? 18.281 -17.906 18.875 1 97.19 173 SER A N 1
ATOM 1442 C CA . SER A 1 173 ? 19.562 -18.531 18.531 1 97.19 173 SER A CA 1
ATOM 1443 C C . SER A 1 173 ? 19.406 -19.484 17.344 1 97.19 173 SER A C 1
ATOM 1445 O O . SER A 1 173 ? 18.562 -20.391 17.391 1 97.19 173 SER A O 1
ATOM 1447 N N . ILE A 1 174 ? 20.125 -19.188 16.344 1 96.88 174 ILE A N 1
ATOM 1448 C CA . ILE A 1 174 ? 20.016 -20.062 15.18 1 96.88 174 ILE A CA 1
ATOM 1449 C C . ILE A 1 174 ? 21.406 -20.578 14.789 1 96.88 174 ILE A C 1
ATOM 1451 O O . ILE A 1 174 ? 22.406 -19.906 15.031 1 96.88 174 ILE A O 1
ATOM 1455 N N . ASP A 1 175 ? 21.453 -21.766 14.219 1 98 175 ASP A N 1
ATOM 1456 C CA . ASP A 1 175 ? 22.688 -22.344 13.695 1 98 175 ASP A CA 1
ATOM 1457 C C . ASP A 1 175 ? 22.891 -21.969 12.227 1 98 175 ASP A C 1
ATOM 1459 O O . ASP A 1 175 ? 22.047 -22.297 11.383 1 98 175 ASP A O 1
ATOM 1463 N N . LEU A 1 176 ? 24 -21.359 11.961 1 97.69 176 LEU A N 1
ATOM 1464 C CA . LEU A 1 176 ? 24.25 -20.797 10.641 1 97.69 176 LEU A CA 1
ATOM 1465 C C . LEU A 1 176 ? 24.297 -21.906 9.586 1 97.69 176 LEU A C 1
ATOM 1467 O O . LEU A 1 176 ? 23.672 -21.766 8.523 1 97.69 176 LEU A O 1
ATOM 1471 N N . LEU A 1 177 ? 25 -22.969 9.82 1 97.81 177 LEU A N 1
ATOM 1472 C CA . LEU A 1 177 ? 25.109 -24.047 8.859 1 97.81 177 LEU A CA 1
ATOM 1473 C C . LEU A 1 177 ? 23.75 -24.688 8.578 1 97.81 177 LEU A C 1
ATOM 1475 O O . LEU A 1 177 ? 23.391 -24.906 7.422 1 97.81 177 LEU A O 1
ATOM 1479 N N . GLU A 1 178 ? 23.016 -24.859 9.602 1 97.75 178 GLU A N 1
ATOM 1480 C CA . GLU A 1 178 ? 21.688 -25.453 9.438 1 97.75 178 GLU A CA 1
ATOM 1481 C C . GLU A 1 178 ? 20.797 -24.547 8.594 1 97.75 178 GLU A C 1
ATOM 1483 O O . GLU A 1 178 ? 20.031 -25.031 7.762 1 97.75 178 GLU A O 1
ATOM 1488 N N . LEU A 1 179 ? 20.922 -23.328 8.867 1 97.88 179 LEU A N 1
ATOM 1489 C CA . LEU A 1 179 ? 20.094 -22.375 8.125 1 97.88 179 LEU A CA 1
ATOM 1490 C C . LEU A 1 179 ? 20.469 -22.375 6.645 1 97.88 179 LEU A C 1
ATOM 1492 O O . LEU A 1 179 ? 19.594 -22.422 5.777 1 97.88 179 LEU A O 1
ATOM 1496 N N . VAL A 1 180 ? 21.75 -22.344 6.348 1 97.81 180 VAL A N 1
ATOM 1497 C CA . VAL A 1 180 ? 22.234 -22.328 4.969 1 97.81 180 VAL A CA 1
ATOM 1498 C C . VAL A 1 180 ? 21.766 -23.594 4.25 1 97.81 180 VAL A C 1
ATOM 1500 O O . VAL A 1 180 ? 21.234 -23.516 3.139 1 97.81 180 VAL A O 1
ATOM 1503 N N . GLN A 1 181 ? 21.875 -24.688 4.895 1 97.06 181 GLN A N 1
ATOM 1504 C CA . GLN A 1 181 ? 21.484 -25.969 4.316 1 97.06 181 GLN A CA 1
ATOM 1505 C C . GLN A 1 181 ? 19.984 -26.016 4.07 1 97.06 181 GLN A C 1
ATOM 1507 O O . GLN A 1 181 ? 19.531 -26.531 3.047 1 97.06 181 GLN A O 1
ATOM 1512 N N . GLN A 1 182 ? 19.297 -25.531 5.008 1 96.5 182 GLN A N 1
ATOM 1513 C CA . GLN A 1 182 ? 17.844 -25.484 4.867 1 96.5 182 GLN A CA 1
ATOM 1514 C C . GLN A 1 182 ? 17.438 -24.656 3.645 1 96.5 182 GLN A C 1
ATOM 1516 O O . GLN A 1 182 ? 16.594 -25.094 2.855 1 96.5 182 GLN A O 1
ATOM 1521 N N . ILE A 1 183 ? 18.016 -23.547 3.441 1 95.12 183 ILE A N 1
ATOM 1522 C CA . ILE A 1 183 ? 17.688 -22.641 2.34 1 95.12 183 ILE A CA 1
ATOM 1523 C C . ILE A 1 183 ? 18.078 -23.297 1.012 1 95.12 183 ILE A C 1
ATOM 1525 O O . ILE A 1 183 ? 17.328 -23.203 0.036 1 95.12 183 ILE A O 1
ATOM 1529 N N . LEU A 1 184 ? 19.203 -23.938 0.976 1 94.81 184 LEU A N 1
ATOM 1530 C CA . LEU A 1 184 ? 19.641 -24.625 -0.235 1 94.81 184 LEU A CA 1
ATOM 1531 C C . LEU A 1 184 ? 18.672 -25.75 -0.601 1 94.81 184 LEU A C 1
ATOM 1533 O O . LEU A 1 184 ? 18.328 -25.922 -1.771 1 94.81 184 LEU A O 1
ATOM 1537 N N . ARG A 1 185 ? 18.234 -26.406 0.404 1 91.88 185 ARG A N 1
ATOM 1538 C CA . ARG A 1 185 ? 17.281 -27.5 0.172 1 91.88 185 ARG A CA 1
ATOM 1539 C C . ARG A 1 185 ? 15.961 -26.969 -0.36 1 91.88 185 ARG A C 1
ATOM 1541 O O . ARG A 1 185 ? 15.391 -27.531 -1.294 1 91.88 185 ARG A O 1
ATOM 1548 N N . GLU A 1 186 ? 15.539 -25.938 0.194 1 87.75 186 GLU A N 1
ATOM 1549 C CA . GLU A 1 186 ? 14.25 -25.359 -0.17 1 87.75 186 GLU A CA 1
ATOM 1550 C C . GLU A 1 186 ? 14.281 -24.781 -1.582 1 87.75 186 GLU A C 1
ATOM 1552 O O . GLU A 1 186 ? 13.234 -24.641 -2.227 1 87.75 186 GLU A O 1
ATOM 1557 N N . ASN A 1 187 ? 15.453 -24.422 -2.051 1 88.44 187 ASN A N 1
ATOM 1558 C CA . ASN A 1 187 ? 15.586 -23.812 -3.365 1 88.44 187 ASN A CA 1
ATOM 1559 C C . ASN A 1 187 ? 16.391 -24.688 -4.32 1 88.44 187 ASN A C 1
ATOM 1561 O O . ASN A 1 187 ? 17 -24.188 -5.27 1 88.44 187 ASN A O 1
ATOM 1565 N N . MET A 1 188 ? 16.438 -25.906 -4.051 1 86.94 188 MET A N 1
ATOM 1566 C CA . MET A 1 188 ? 17.281 -26.859 -4.762 1 86.94 188 MET A CA 1
ATOM 1567 C C . MET A 1 188 ? 16.969 -26.859 -6.254 1 86.94 188 MET A C 1
ATOM 1569 O O . MET A 1 188 ? 17.875 -26.984 -7.082 1 86.94 188 MET A O 1
ATOM 1573 N N . THR A 1 189 ? 15.766 -26.656 -6.633 1 85.38 189 THR A N 1
ATOM 1574 C CA . THR A 1 189 ? 15.344 -26.703 -8.031 1 85.38 189 THR A CA 1
ATOM 1575 C C . THR A 1 189 ? 16.078 -25.641 -8.852 1 85.38 189 THR A C 1
ATOM 1577 O O . THR A 1 189 ? 16.391 -25.875 -10.023 1 85.38 189 THR A O 1
ATOM 1580 N N . PHE A 1 190 ? 16.344 -24.562 -8.258 1 85.81 190 PHE A N 1
ATOM 1581 C CA . PHE A 1 190 ? 17.031 -23.484 -8.953 1 85.81 190 PHE A CA 1
ATOM 1582 C C . PHE A 1 190 ? 18.438 -23.891 -9.328 1 85.81 190 PHE A C 1
ATOM 1584 O O . PHE A 1 190 ? 18.906 -23.594 -10.43 1 85.81 190 PHE A O 1
ATOM 1591 N N . PHE A 1 191 ? 19.062 -24.625 -8.5 1 89.69 191 PHE A N 1
ATOM 1592 C CA . PHE A 1 191 ? 20.469 -24.969 -8.68 1 89.69 191 PHE A CA 1
ATOM 1593 C C . PHE A 1 191 ? 20.609 -26.203 -9.57 1 89.69 191 PHE A C 1
ATOM 1595 O O . PHE A 1 191 ? 21.547 -26.281 -10.367 1 89.69 191 PHE A O 1
ATOM 1602 N N . VAL A 1 192 ? 19.656 -27.062 -9.445 1 88.12 192 VAL A N 1
ATOM 1603 C CA . VAL A 1 192 ? 19.688 -28.297 -10.234 1 88.12 192 VAL A CA 1
ATOM 1604 C C . VAL A 1 192 ? 19.406 -27.984 -11.703 1 88.12 192 VAL A C 1
ATOM 1606 O O . VAL A 1 192 ? 20.016 -28.562 -12.602 1 88.12 192 VAL A O 1
ATOM 1609 N N . ASP A 1 193 ? 18.516 -27.078 -11.875 1 85.62 193 ASP A N 1
ATOM 1610 C CA . ASP A 1 193 ? 18.094 -26.719 -13.219 1 85.62 193 ASP A CA 1
ATOM 1611 C C . ASP A 1 193 ? 19.281 -26.266 -14.07 1 85.62 193 ASP A C 1
ATOM 1613 O O . ASP A 1 193 ? 19.359 -26.578 -15.258 1 85.62 193 ASP A O 1
ATOM 1617 N N . LYS A 1 194 ? 20.219 -25.609 -13.492 1 89.75 194 LYS A N 1
ATOM 1618 C CA . LYS A 1 194 ? 21.375 -25.094 -14.195 1 89.75 194 LYS A CA 1
ATOM 1619 C C . LYS A 1 194 ? 22.609 -25.953 -13.93 1 89.75 194 LYS A C 1
ATOM 1621 O O . LYS A 1 194 ? 23.719 -25.609 -14.336 1 89.75 194 LYS A O 1
ATOM 1626 N N . ASN A 1 195 ? 22.406 -27.062 -13.219 1 93.75 195 ASN A N 1
ATOM 1627 C CA . ASN A 1 195 ? 23.5 -27.953 -12.844 1 93.75 195 ASN A CA 1
ATOM 1628 C C . ASN A 1 195 ? 24.656 -27.188 -12.18 1 93.75 195 ASN A C 1
ATOM 1630 O O . ASN A 1 195 ? 25.812 -27.359 -12.547 1 93.75 195 ASN A O 1
ATOM 1634 N N . LEU A 1 196 ? 24.312 -26.297 -11.328 1 95.31 196 LEU A N 1
ATOM 1635 C CA . LEU A 1 196 ? 25.312 -25.531 -10.594 1 95.31 196 LEU A CA 1
ATOM 1636 C C . LEU A 1 196 ? 25.938 -26.375 -9.484 1 95.31 196 LEU A C 1
ATOM 1638 O O . LEU A 1 196 ? 25.25 -27.172 -8.844 1 95.31 196 LEU A O 1
ATOM 1642 N N . THR A 1 197 ? 27.219 -26.234 -9.305 1 95.56 197 THR A N 1
ATOM 1643 C CA . THR A 1 197 ? 27.906 -26.891 -8.203 1 95.56 197 THR A CA 1
ATOM 1644 C C . THR A 1 197 ? 27.953 -25.984 -6.973 1 95.56 197 THR A C 1
ATOM 1646 O O . THR A 1 197 ? 28.375 -24.828 -7.062 1 95.56 197 THR A O 1
ATOM 1649 N N . LEU A 1 198 ? 27.469 -26.516 -5.84 1 96.69 198 LEU A N 1
ATOM 1650 C CA . LEU A 1 198 ? 27.453 -25.75 -4.594 1 96.69 198 LEU A CA 1
ATOM 1651 C C . LEU A 1 198 ? 28.578 -26.219 -3.668 1 96.69 198 LEU A C 1
ATOM 1653 O O . LEU A 1 198 ? 28.688 -27.391 -3.35 1 96.69 198 LEU A O 1
ATOM 1657 N N . ASP A 1 199 ? 29.469 -25.359 -3.338 1 97.06 199 ASP A N 1
ATOM 1658 C CA . ASP A 1 199 ? 30.531 -25.609 -2.363 1 97.06 199 ASP A CA 1
ATOM 1659 C C . ASP A 1 199 ? 30.234 -24.891 -1.044 1 97.06 199 ASP A C 1
ATOM 1661 O O . ASP A 1 199 ? 30.422 -23.688 -0.934 1 97.06 199 ASP A O 1
ATOM 1665 N N . VAL A 1 200 ? 29.797 -25.641 -0.044 1 97.88 200 VAL A N 1
ATOM 1666 C CA . VAL A 1 200 ? 29.375 -25.078 1.232 1 97.88 200 VAL A CA 1
ATOM 1667 C C . VAL A 1 200 ? 30.453 -25.328 2.287 1 97.88 200 VAL A C 1
ATOM 1669 O O . VAL A 1 200 ? 30.641 -26.453 2.738 1 97.88 200 VAL A O 1
ATOM 1672 N N . ALA A 1 201 ? 31.203 -24.375 2.625 1 97.69 201 ALA A N 1
ATOM 1673 C CA . ALA A 1 201 ? 32.219 -24.422 3.68 1 97.69 201 ALA A CA 1
ATOM 1674 C C . ALA A 1 201 ? 31.859 -23.484 4.828 1 97.69 201 ALA A C 1
ATOM 1676 O O . ALA A 1 201 ? 32.562 -22.5 5.078 1 97.69 201 ALA A O 1
ATOM 1677 N N . VAL A 1 202 ? 30.812 -23.75 5.504 1 97.69 202 VAL A N 1
ATOM 1678 C CA . VAL A 1 202 ? 30.281 -22.953 6.605 1 97.69 202 VAL A CA 1
ATOM 1679 C C . VAL A 1 202 ? 30.266 -23.797 7.883 1 97.69 202 VAL A C 1
ATOM 1681 O O . VAL A 1 202 ? 29.844 -24.953 7.871 1 97.69 202 VAL A O 1
ATOM 1684 N N . PRO A 1 203 ? 30.812 -23.312 8.93 1 96.31 203 PRO A N 1
ATOM 1685 C CA . PRO A 1 203 ? 30.797 -24.047 10.195 1 96.31 203 PRO A CA 1
ATOM 1686 C C . PRO A 1 203 ? 29.484 -23.875 10.953 1 96.31 203 PRO A C 1
ATOM 1688 O O . PRO A 1 203 ? 28.625 -23.078 10.555 1 96.31 203 PRO A O 1
ATOM 1691 N N . HIS A 1 204 ? 29.359 -24.766 11.922 1 96.44 204 HIS A N 1
ATOM 1692 C CA . HIS A 1 204 ? 28.297 -24.516 12.891 1 96.44 204 HIS A CA 1
ATOM 1693 C C . HIS A 1 204 ? 28.625 -23.281 13.734 1 96.44 204 HIS A C 1
ATOM 1695 O O . HIS A 1 204 ? 29.656 -23.234 14.391 1 96.44 204 HIS A O 1
ATOM 1701 N N . GLU A 1 205 ? 27.859 -22.219 13.578 1 95.75 205 GLU A N 1
ATOM 1702 C CA . GLU A 1 205 ? 27.969 -20.984 14.352 1 95.75 205 GLU A CA 1
ATOM 1703 C C . GLU A 1 205 ? 26.609 -20.531 14.852 1 95.75 205 GLU A C 1
ATOM 1705 O O . GLU A 1 205 ? 25.625 -20.516 14.094 1 95.75 205 GLU A O 1
ATOM 1710 N N . LYS A 1 206 ? 26.578 -20.234 16.109 1 97.25 206 LYS A N 1
ATOM 1711 C CA . LYS A 1 206 ? 25.312 -19.75 16.656 1 97.25 206 LYS A CA 1
ATOM 1712 C C . LYS A 1 206 ? 25.188 -18.25 16.5 1 97.25 206 LYS A C 1
ATOM 1714 O O . LYS A 1 206 ? 26.094 -17.484 16.828 1 97.25 206 LYS A O 1
ATOM 1719 N N . LEU A 1 207 ? 24.125 -17.828 15.938 1 97.12 207 LEU A N 1
ATOM 1720 C CA . LEU A 1 207 ? 23.797 -16.422 15.734 1 97.12 207 LEU A CA 1
ATOM 1721 C C . LEU A 1 207 ? 22.547 -16.031 16.531 1 97.12 207 LEU A C 1
ATOM 1723 O O . LEU A 1 207 ? 21.594 -16.812 16.625 1 97.12 207 LEU A O 1
ATOM 1727 N N . LEU A 1 208 ? 22.625 -14.875 17.156 1 97.31 208 LEU A N 1
ATOM 1728 C CA . LEU A 1 208 ? 21.422 -14.297 17.75 1 97.31 208 LEU A CA 1
ATOM 1729 C C . LEU A 1 208 ? 20.75 -13.32 16.797 1 97.31 208 LEU A C 1
ATOM 1731 O O . LEU A 1 208 ? 21.188 -12.172 16.672 1 97.31 208 LEU A O 1
ATOM 1735 N N . THR A 1 209 ? 19.703 -13.773 16.188 1 96.5 209 THR A N 1
ATOM 1736 C CA . THR A 1 209 ? 19.047 -12.977 15.156 1 96.5 209 THR A CA 1
ATOM 1737 C C . THR A 1 209 ? 17.641 -13.5 14.875 1 96.5 209 THR A C 1
ATOM 1739 O O . THR A 1 209 ? 17.125 -14.328 15.633 1 96.5 209 THR A O 1
ATOM 1742 N N . ASP A 1 210 ? 17 -12.93 13.898 1 95.38 210 ASP A N 1
ATOM 1743 C CA . ASP A 1 210 ? 15.68 -13.391 13.469 1 95.38 210 ASP A CA 1
ATOM 1744 C C . ASP A 1 210 ? 15.789 -14.398 12.328 1 95.38 210 ASP A C 1
ATOM 1746 O O . ASP A 1 210 ? 16.312 -14.086 11.266 1 95.38 210 ASP A O 1
ATOM 1750 N N . LYS A 1 211 ? 15.281 -15.562 12.531 1 95.56 211 LYS A N 1
ATOM 1751 C CA . LYS A 1 211 ? 15.453 -16.656 11.586 1 95.56 211 LYS A CA 1
ATOM 1752 C C . LYS A 1 211 ? 14.797 -16.344 10.242 1 95.56 211 LYS A C 1
ATOM 1754 O O . LYS A 1 211 ? 15.391 -16.562 9.188 1 95.56 211 LYS A O 1
ATOM 1759 N N . LYS A 1 212 ? 13.625 -15.797 10.297 1 93 212 LYS A N 1
ATOM 1760 C CA . LYS A 1 212 ? 12.867 -15.516 9.078 1 93 212 LYS A CA 1
ATOM 1761 C C . LYS A 1 212 ? 13.594 -14.492 8.211 1 93 212 LYS A C 1
ATOM 1763 O O . LYS A 1 212 ? 13.773 -14.711 7.008 1 93 212 LYS A O 1
ATOM 1768 N N . TRP A 1 213 ? 14.008 -13.453 8.812 1 94.5 213 TRP A N 1
ATOM 1769 C CA . TRP A 1 213 ? 14.641 -12.375 8.062 1 94.5 213 TRP A CA 1
ATOM 1770 C C . TRP A 1 213 ? 16.031 -12.773 7.602 1 94.5 213 TRP A C 1
ATOM 1772 O O . TRP A 1 213 ? 16.453 -12.414 6.5 1 94.5 213 TRP A O 1
ATOM 1782 N N . MET A 1 214 ? 16.719 -13.5 8.461 1 96.44 214 MET A N 1
ATOM 1783 C CA . MET A 1 214 ? 18.016 -14.008 8.047 1 96.44 214 MET A CA 1
ATOM 1784 C C . MET A 1 214 ? 17.891 -14.953 6.863 1 96.44 214 MET A C 1
ATOM 1786 O O . MET A 1 214 ? 18.688 -14.906 5.93 1 96.44 214 MET A O 1
ATOM 1790 N N . SER A 1 215 ? 16.891 -15.781 6.926 1 96.06 215 SER A N 1
ATOM 1791 C CA . SER A 1 215 ? 16.609 -16.688 5.812 1 96.06 215 SER A CA 1
ATOM 1792 C C . SER A 1 215 ? 16.328 -15.906 4.527 1 96.06 215 SER A C 1
ATOM 1794 O O . SER A 1 215 ? 16.812 -16.281 3.457 1 96.06 215 SER A O 1
ATOM 1796 N N . PHE A 1 216 ? 15.594 -14.867 4.668 1 94.75 216 PHE A N 1
ATOM 1797 C CA . PHE A 1 216 ? 15.273 -14.031 3.52 1 94.75 216 PHE A CA 1
ATOM 1798 C C . PHE A 1 216 ? 16.531 -13.453 2.895 1 94.75 216 PHE A C 1
ATOM 1800 O O . PHE A 1 216 ? 16.703 -13.5 1.674 1 94.75 216 PHE A O 1
ATOM 1807 N N . ILE A 1 217 ? 17.375 -12.922 3.727 1 96.75 217 ILE A N 1
ATOM 1808 C CA . ILE A 1 217 ? 18.625 -12.312 3.256 1 96.75 217 ILE A CA 1
ATOM 1809 C C . ILE A 1 217 ? 19.438 -13.344 2.469 1 96.75 217 ILE A C 1
ATOM 1811 O O . ILE A 1 217 ? 19.828 -13.094 1.327 1 96.75 217 ILE A O 1
ATOM 1815 N N . LEU A 1 218 ? 19.609 -14.469 3.037 1 97.44 218 LEU A N 1
ATOM 1816 C CA . LEU A 1 218 ? 20.422 -15.516 2.418 1 97.44 218 LEU A CA 1
ATOM 1817 C C . LEU A 1 218 ? 19.766 -16.016 1.135 1 97.44 218 LEU A C 1
ATOM 1819 O O . LEU A 1 218 ? 20.453 -16.234 0.131 1 97.44 218 LEU A O 1
ATOM 1823 N N . GLU A 1 219 ? 18.516 -16.188 1.188 1 95.69 219 GLU A N 1
ATOM 1824 C CA . GLU A 1 219 ? 17.781 -16.656 0.017 1 95.69 219 GLU A CA 1
ATOM 1825 C C . GLU A 1 219 ? 17.938 -15.703 -1.159 1 95.69 219 GLU A C 1
ATOM 1827 O O . GLU A 1 219 ? 18.203 -16.125 -2.285 1 95.69 219 GLU A O 1
ATOM 1832 N N . GLN A 1 220 ? 17.812 -14.492 -0.867 1 94.94 220 GLN A N 1
ATOM 1833 C CA . GLN A 1 220 ? 17.906 -13.492 -1.923 1 94.94 220 GLN A CA 1
ATOM 1834 C C . GLN A 1 220 ? 19.281 -13.516 -2.578 1 94.94 220 GLN A C 1
ATOM 1836 O O . GLN A 1 220 ? 19.406 -13.43 -3.801 1 94.94 220 GLN A O 1
ATOM 1841 N N . ILE A 1 221 ? 20.281 -13.617 -1.768 1 96.56 221 ILE A N 1
ATOM 1842 C CA . ILE A 1 221 ? 21.656 -13.609 -2.266 1 96.56 221 ILE A CA 1
ATOM 1843 C C . ILE A 1 221 ? 21.922 -14.875 -3.074 1 96.56 221 ILE A C 1
ATOM 1845 O O . ILE A 1 221 ? 22.5 -14.82 -4.16 1 96.56 221 ILE A O 1
ATOM 1849 N N . LEU A 1 222 ? 21.422 -15.938 -2.6 1 95.81 222 LEU A N 1
ATOM 1850 C CA . LEU A 1 222 ? 21.641 -17.219 -3.266 1 95.81 222 LEU A CA 1
ATOM 1851 C C . LEU A 1 222 ? 20.844 -17.297 -4.574 1 95.81 222 LEU A C 1
ATOM 1853 O O . LEU A 1 222 ? 21.359 -17.797 -5.578 1 95.81 222 LEU A O 1
ATOM 1857 N N . VAL A 1 223 ? 19.641 -16.828 -4.562 1 91.75 223 VAL A N 1
ATOM 1858 C CA . VAL A 1 223 ? 18.812 -16.844 -5.766 1 91.75 223 VAL A CA 1
ATOM 1859 C C . VAL A 1 223 ? 19.438 -15.945 -6.828 1 91.75 223 VAL A C 1
ATOM 1861 O O . VAL A 1 223 ? 19.438 -16.281 -8.016 1 91.75 223 VAL A O 1
ATOM 1864 N N . ASN A 1 224 ? 19.984 -14.828 -6.41 1 91.81 224 ASN A N 1
ATOM 1865 C CA . ASN A 1 224 ? 20.688 -13.961 -7.352 1 91.81 224 ASN A CA 1
ATOM 1866 C C . ASN A 1 224 ? 21.922 -14.656 -7.934 1 91.81 224 ASN A C 1
ATOM 1868 O O . ASN A 1 224 ? 22.188 -14.539 -9.133 1 91.81 224 ASN A O 1
ATOM 1872 N N . ALA A 1 225 ? 22.656 -15.32 -7.074 1 94.56 225 ALA A N 1
ATOM 1873 C CA . ALA A 1 225 ? 23.844 -16.062 -7.523 1 94.56 225 ALA A CA 1
ATOM 1874 C C . ALA A 1 225 ? 23.469 -17.094 -8.586 1 94.56 225 ALA A C 1
ATOM 1876 O O . ALA A 1 225 ? 24.188 -17.266 -9.57 1 94.56 225 ALA A O 1
ATOM 1877 N N . ASN A 1 226 ? 22.375 -17.719 -8.352 1 92.69 226 ASN A N 1
ATOM 1878 C CA . ASN A 1 226 ? 21.875 -18.672 -9.328 1 92.69 226 ASN A CA 1
ATOM 1879 C C . ASN A 1 226 ? 21.422 -17.984 -10.609 1 92.69 226 ASN A C 1
ATOM 1881 O O . ASN A 1 226 ? 21.828 -18.391 -11.703 1 92.69 226 ASN A O 1
ATOM 1885 N N . LYS A 1 227 ? 20.609 -16.969 -10.445 1 90.31 227 LYS A N 1
ATOM 1886 C CA . LYS A 1 227 ? 19.969 -16.266 -11.562 1 90.31 227 LYS A CA 1
ATOM 1887 C C . LYS A 1 227 ? 21.016 -15.766 -12.555 1 90.31 227 LYS A C 1
ATOM 1889 O O . LYS A 1 227 ? 20.844 -15.891 -13.766 1 90.31 227 LYS A O 1
ATOM 1894 N N . TYR A 1 228 ? 22.125 -15.352 -12.102 1 91.88 228 TYR A N 1
ATOM 1895 C CA . TYR A 1 228 ? 23.078 -14.648 -12.961 1 91.88 228 TYR A CA 1
ATOM 1896 C C . TYR A 1 228 ? 24.266 -15.539 -13.289 1 91.88 228 TYR A C 1
ATOM 1898 O O . TYR A 1 228 ? 25.203 -15.102 -13.953 1 91.88 228 TYR A O 1
ATOM 1906 N N . SER A 1 229 ? 24.234 -16.766 -12.805 1 93.44 229 SER A N 1
ATOM 1907 C CA . SER A 1 229 ? 25.281 -17.734 -13.148 1 93.44 229 SER A CA 1
ATOM 1908 C C . SER A 1 229 ? 24.906 -18.516 -14.398 1 93.44 229 SER A C 1
ATOM 1910 O O . SER A 1 229 ? 23.719 -18.75 -14.664 1 93.44 229 SER A O 1
ATOM 1912 N N . ALA A 1 230 ? 25.844 -18.953 -15.195 1 92.56 230 ALA A N 1
ATOM 1913 C CA . ALA A 1 230 ? 25.641 -19.844 -16.328 1 92.56 230 ALA A CA 1
ATOM 1914 C C . ALA A 1 230 ? 25.594 -21.312 -15.875 1 92.56 230 ALA A C 1
ATOM 1916 O O . ALA A 1 230 ? 26 -21.625 -14.75 1 92.56 230 ALA A O 1
ATOM 1917 N N . PRO A 1 231 ? 25.016 -22.125 -16.703 1 94.19 231 PRO A N 1
ATOM 1918 C CA . PRO A 1 231 ? 24.969 -23.547 -16.328 1 94.19 231 PRO A CA 1
ATOM 1919 C C . PRO A 1 231 ? 26.359 -24.125 -16.047 1 94.19 231 PRO A C 1
ATOM 1921 O O . PRO A 1 231 ? 27.328 -23.75 -16.703 1 94.19 231 PRO A O 1
ATOM 1924 N N . HIS A 1 232 ? 26.406 -25 -15.102 1 95.19 232 HIS A N 1
ATOM 1925 C CA . HIS A 1 232 ? 27.578 -25.797 -14.758 1 95.19 232 HIS A CA 1
ATOM 1926 C C . HIS A 1 232 ? 28.625 -24.953 -14.039 1 95.19 232 HIS A C 1
ATOM 1928 O O . HIS A 1 232 ? 29.781 -25.375 -13.891 1 95.19 232 HIS A O 1
ATOM 1934 N N . GLN A 1 233 ? 28.297 -23.734 -13.641 1 95.94 233 GLN A N 1
ATOM 1935 C CA . GLN A 1 233 ? 29.219 -22.906 -12.852 1 95.94 233 GLN A CA 1
ATOM 1936 C C . GLN A 1 233 ? 29.125 -23.266 -11.367 1 95.94 233 GLN A C 1
ATOM 1938 O O . GLN A 1 233 ? 28.375 -24.172 -10.984 1 95.94 233 GLN A O 1
ATOM 1943 N N . GLN A 1 234 ? 30 -22.609 -10.641 1 96.19 234 GLN A N 1
ATOM 1944 C CA . GLN A 1 234 ? 30.094 -22.953 -9.227 1 96.19 234 GLN A CA 1
ATOM 1945 C C . GLN A 1 234 ? 29.688 -21.766 -8.352 1 96.19 234 GLN A C 1
ATOM 1947 O O . GLN A 1 234 ? 29.953 -20.609 -8.703 1 96.19 234 GLN A O 1
ATOM 1952 N N . ILE A 1 235 ? 29.016 -22.016 -7.266 1 97.5 235 ILE A N 1
ATOM 1953 C CA . ILE A 1 235 ? 28.734 -21.062 -6.207 1 97.5 235 ILE A CA 1
ATOM 1954 C C . ILE A 1 235 ? 29.406 -21.5 -4.91 1 97.5 235 ILE A C 1
ATOM 1956 O O . ILE A 1 235 ? 29.219 -22.641 -4.457 1 97.5 235 ILE A O 1
ATOM 1960 N N . MET A 1 236 ? 30.188 -20.672 -4.355 1 98.06 236 MET A N 1
ATOM 1961 C CA . MET A 1 236 ? 30.891 -20.953 -3.111 1 98.06 236 MET A CA 1
ATOM 1962 C C . MET A 1 236 ? 30.266 -20.203 -1.942 1 98.06 236 MET A C 1
ATOM 1964 O O . MET A 1 236 ? 30.016 -19 -2.041 1 98.06 236 MET A O 1
ATOM 1968 N N . ILE A 1 237 ? 29.938 -20.906 -0.881 1 98.5 237 ILE A N 1
ATOM 1969 C CA . ILE A 1 237 ? 29.469 -20.344 0.375 1 98.5 237 ILE A CA 1
ATOM 1970 C C . ILE A 1 237 ? 30.5 -20.609 1.479 1 98.5 237 ILE A C 1
ATOM 1972 O O . ILE A 1 237 ? 30.703 -21.766 1.865 1 98.5 237 ILE A O 1
ATOM 1976 N N . GLY A 1 238 ? 31.094 -19.578 1.905 1 98.19 238 GLY A N 1
ATOM 1977 C CA . GLY A 1 238 ? 32.156 -19.75 2.879 1 98.19 238 GLY A CA 1
ATOM 1978 C C . GLY A 1 238 ? 32 -18.844 4.086 1 98.19 238 GLY A C 1
ATOM 1979 O O . GLY A 1 238 ? 31.078 -18.031 4.152 1 98.19 238 GLY A O 1
ATOM 1980 N N . TYR A 1 239 ? 32.812 -19.094 5.027 1 98 239 TYR A N 1
ATOM 1981 C CA . TYR A 1 239 ? 32.812 -18.375 6.301 1 98 239 TYR A CA 1
ATOM 1982 C C . TYR A 1 239 ? 34.219 -18.156 6.812 1 98 239 TYR A C 1
ATOM 1984 O O . TYR A 1 239 ? 35.031 -19.094 6.863 1 98 239 TYR A O 1
ATOM 1992 N N . ASN A 1 240 ? 34.562 -16.922 7.035 1 96.38 240 ASN A N 1
ATOM 1993 C CA . ASN A 1 240 ? 35.875 -16.609 7.578 1 96.38 240 ASN A CA 1
ATOM 1994 C C . ASN A 1 240 ? 35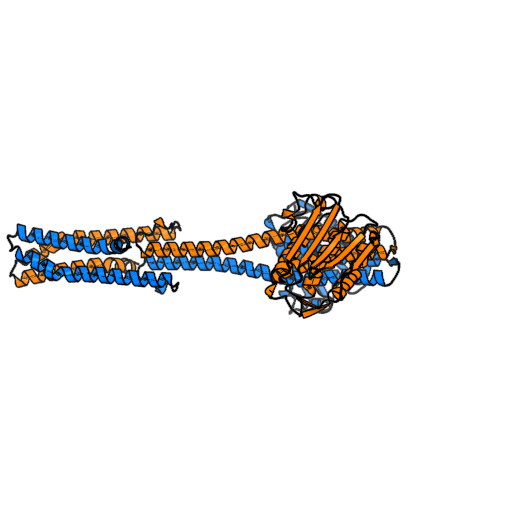.812 -15.461 8.578 1 96.38 240 ASN A C 1
ATOM 1996 O O . ASN A 1 240 ? 35.344 -14.359 8.242 1 96.38 240 ASN A O 1
ATOM 2000 N N . ASP A 1 241 ? 36.219 -15.703 9.82 1 95.19 241 ASP A N 1
ATOM 2001 C CA . ASP A 1 241 ? 36.375 -14.688 10.859 1 95.19 241 ASP A CA 1
ATOM 2002 C C . ASP A 1 241 ? 35.062 -13.914 11.047 1 95.19 241 ASP A C 1
ATOM 2004 O O . ASP A 1 241 ? 35.031 -12.68 10.992 1 95.19 241 ASP A O 1
ATOM 2008 N N . GLY A 1 242 ? 33.969 -14.602 11.156 1 96.25 242 GLY A N 1
ATOM 2009 C CA . GLY A 1 242 ? 32.688 -13.977 11.445 1 96.25 242 GLY A CA 1
ATOM 2010 C C . GLY A 1 242 ? 32 -13.422 10.211 1 96.25 242 GLY A C 1
ATOM 2011 O O . GLY A 1 242 ? 30.922 -12.82 10.312 1 96.25 242 GLY A O 1
ATOM 2012 N N . VAL A 1 243 ? 32.625 -13.672 9.062 1 98.06 243 VAL A N 1
ATOM 2013 C CA . VAL A 1 243 ? 32.062 -13.141 7.816 1 98.06 243 VAL A CA 1
ATOM 2014 C C . VAL A 1 243 ? 31.609 -14.289 6.922 1 98.06 243 VAL A C 1
ATOM 2016 O O . VAL A 1 243 ? 32.406 -15.188 6.609 1 98.06 243 VAL A O 1
ATOM 2019 N N . LEU A 1 244 ? 30.297 -14.281 6.645 1 98.5 244 LEU A N 1
ATOM 2020 C CA . LEU A 1 244 ? 29.766 -15.203 5.648 1 98.5 244 LEU A CA 1
ATOM 2021 C C . LEU A 1 244 ? 29.891 -14.617 4.246 1 98.5 244 LEU A C 1
ATOM 2023 O O . LEU A 1 244 ? 29.578 -13.438 4.035 1 98.5 244 LEU A O 1
ATOM 2027 N N . PHE A 1 245 ? 30.406 -15.398 3.299 1 98.38 245 PHE A N 1
ATOM 2028 C CA . PHE A 1 245 ? 30.484 -14.859 1.942 1 98.38 245 PHE A CA 1
ATOM 2029 C C . PHE A 1 245 ? 29.906 -15.859 0.939 1 98.38 245 PHE A C 1
ATOM 2031 O O . PHE A 1 245 ? 30.047 -17.078 1.119 1 98.38 245 PHE A O 1
ATOM 2038 N N . ILE A 1 246 ? 29.234 -15.375 -0.013 1 98.5 246 ILE A N 1
ATOM 2039 C CA . ILE A 1 246 ? 28.688 -16.125 -1.134 1 98.5 246 ILE A CA 1
ATOM 2040 C C . ILE A 1 246 ? 29.266 -15.602 -2.443 1 98.5 246 ILE A C 1
ATOM 2042 O O . ILE A 1 246 ? 29.125 -14.422 -2.773 1 98.5 246 ILE A O 1
ATOM 2046 N N . GLN A 1 247 ? 29.938 -16.531 -3.141 1 97.88 247 GLN A N 1
ATOM 2047 C CA . GLN A 1 247 ? 30.641 -16.156 -4.359 1 97.88 247 GLN A CA 1
ATOM 2048 C C . GLN A 1 247 ? 30.109 -16.922 -5.566 1 97.88 247 GLN A C 1
ATOM 2050 O O . GLN A 1 247 ? 30.047 -18.156 -5.539 1 97.88 247 GLN A O 1
ATOM 2055 N N . ASP A 1 248 ? 29.734 -16.125 -6.562 1 96.56 248 ASP A N 1
ATOM 2056 C CA . ASP A 1 248 ? 29.297 -16.75 -7.809 1 96.56 248 ASP A CA 1
ATOM 2057 C C . ASP A 1 248 ? 30.281 -16.453 -8.938 1 96.56 248 ASP A C 1
ATOM 2059 O O . ASP A 1 248 ? 31.219 -15.672 -8.766 1 96.56 248 ASP A O 1
ATOM 2063 N N . GLU A 1 249 ? 30.125 -17.188 -10.047 1 95.69 249 GLU A N 1
ATOM 2064 C CA . GLU A 1 249 ? 30.922 -16.969 -11.25 1 95.69 249 GLU A CA 1
ATOM 2065 C C . GLU A 1 249 ? 30.078 -16.375 -12.367 1 95.69 249 GLU A C 1
ATOM 2067 O O . GLU A 1 249 ? 30.266 -16.719 -13.539 1 95.69 249 GLU A O 1
ATOM 2072 N N . GLY A 1 250 ? 29.156 -15.617 -12 1 93.44 250 GLY A N 1
ATOM 2073 C CA . GLY A 1 250 ? 28.172 -15.141 -12.961 1 93.44 250 GLY A CA 1
ATOM 2074 C C . GLY A 1 250 ? 28.672 -13.969 -13.789 1 93.44 250 GLY A C 1
ATOM 2075 O O . GLY A 1 250 ? 29.891 -13.805 -13.961 1 93.44 250 GLY A O 1
ATOM 2076 N N . ILE A 1 251 ? 27.75 -13.203 -14.328 1 92.44 251 ILE A N 1
ATOM 2077 C CA . ILE A 1 251 ? 28.016 -12.172 -15.328 1 92.44 251 ILE A CA 1
ATOM 2078 C C . ILE A 1 251 ? 28.656 -10.961 -14.664 1 92.44 251 ILE A C 1
ATOM 2080 O O . ILE A 1 251 ? 29.25 -10.109 -15.336 1 92.44 251 ILE A O 1
ATOM 2084 N N . GLY A 1 252 ? 28.5 -10.906 -13.383 1 93.25 252 GLY A N 1
ATOM 2085 C CA . GLY A 1 252 ? 29.078 -9.773 -12.664 1 93.25 252 GLY A CA 1
ATOM 2086 C C . GLY A 1 252 ? 28.266 -8.5 -12.82 1 93.25 252 GLY A C 1
ATOM 2087 O O . GLY A 1 252 ? 27.25 -8.484 -13.516 1 93.25 252 GLY A O 1
ATOM 2088 N N . ILE A 1 253 ? 28.688 -7.457 -12.086 1 92.75 253 ILE A N 1
ATOM 2089 C CA . ILE A 1 253 ? 27.984 -6.176 -12.07 1 92.75 253 ILE A CA 1
ATOM 2090 C C . ILE A 1 253 ? 28.938 -5.066 -12.523 1 92.75 253 ILE A C 1
ATOM 2092 O O . ILE A 1 253 ? 30.094 -5.023 -12.102 1 92.75 253 ILE A O 1
ATOM 2096 N N . SER A 1 254 ? 28.453 -4.207 -13.312 1 91.44 254 SER A N 1
ATOM 2097 C CA . SER A 1 254 ? 29.266 -3.092 -13.781 1 91.44 254 SER A CA 1
ATOM 2098 C C . SER A 1 254 ? 29.578 -2.117 -12.656 1 91.44 254 SER A C 1
ATOM 2100 O O . SER A 1 254 ? 28.797 -1.987 -11.703 1 91.44 254 SER A O 1
ATOM 2102 N N . GLN A 1 255 ? 30.656 -1.431 -12.812 1 91.31 255 GLN A N 1
ATOM 2103 C CA . GLN A 1 255 ? 31.078 -0.463 -11.805 1 91.31 255 GLN A CA 1
ATOM 2104 C C . GLN A 1 255 ? 30.062 0.666 -11.664 1 91.31 255 GLN A C 1
ATOM 2106 O O . GLN A 1 255 ? 29.875 1.207 -10.578 1 91.31 255 GLN A O 1
ATOM 2111 N N . SER A 1 256 ? 29.438 1.009 -12.719 1 90.94 256 SER A N 1
ATOM 2112 C CA . SER A 1 256 ? 28.438 2.076 -12.711 1 90.94 256 SER A CA 1
ATOM 2113 C C . SER A 1 256 ? 27.188 1.661 -11.953 1 90.94 256 SER A C 1
ATOM 2115 O O . SER A 1 256 ? 26.531 2.494 -11.312 1 90.94 256 SER A O 1
ATOM 2117 N N . ASP A 1 257 ? 26.812 0.393 -11.977 1 91.44 257 ASP A N 1
ATOM 2118 C CA . ASP A 1 257 ? 25.594 -0.1 -11.367 1 91.44 257 ASP A CA 1
ATOM 2119 C C . ASP A 1 257 ? 25.812 -0.471 -9.906 1 91.44 257 ASP A C 1
ATOM 2121 O O . ASP A 1 257 ? 24.891 -0.408 -9.094 1 91.44 257 ASP A O 1
ATOM 2125 N N . LEU A 1 258 ? 26.984 -0.754 -9.539 1 93.19 258 LEU A N 1
ATOM 2126 C CA . LEU A 1 258 ? 27.312 -1.355 -8.25 1 93.19 258 LEU A CA 1
ATOM 2127 C C . LEU A 1 258 ? 26.844 -0.467 -7.098 1 93.19 258 LEU A C 1
ATOM 2129 O O . LEU A 1 258 ? 26.234 -0.95 -6.145 1 93.19 258 LEU A O 1
ATOM 2133 N N . PRO A 1 259 ? 27.047 0.859 -7.258 1 92.19 259 PRO A N 1
ATOM 2134 C CA . PRO A 1 259 ? 26.609 1.705 -6.145 1 92.19 259 PRO A CA 1
ATOM 2135 C C . PRO A 1 259 ? 25.094 1.781 -6.012 1 92.19 259 PRO A C 1
ATOM 2137 O O . PRO A 1 259 ? 24.578 2.162 -4.957 1 92.19 259 PRO A O 1
ATOM 2140 N N . LYS A 1 260 ? 24.328 1.36 -6.98 1 93.38 260 LYS A N 1
ATOM 2141 C CA . LYS A 1 260 ? 22.891 1.571 -7.035 1 93.38 260 LYS A CA 1
ATOM 2142 C C . LYS A 1 260 ? 22.125 0.269 -6.789 1 93.38 260 LYS A C 1
ATOM 2144 O O . LYS A 1 260 ? 20.891 0.262 -6.723 1 93.38 260 LYS A O 1
ATOM 2149 N N . ILE A 1 261 ? 22.766 -0.837 -6.562 1 92.44 261 ILE A N 1
ATOM 2150 C CA . ILE A 1 261 ? 22.125 -2.146 -6.59 1 92.44 261 ILE A CA 1
ATOM 2151 C C . ILE A 1 261 ? 21.188 -2.287 -5.391 1 92.44 261 ILE A C 1
ATOM 2153 O O . ILE A 1 261 ? 20.297 -3.129 -5.395 1 92.44 261 ILE A O 1
ATOM 2157 N N . PHE A 1 262 ? 21.391 -1.37 -4.336 1 93.12 262 PHE A N 1
ATOM 2158 C CA . PHE A 1 262 ? 20.562 -1.477 -3.145 1 93.12 262 PHE A CA 1
ATOM 2159 C C . PHE A 1 262 ? 19.438 -0.435 -3.168 1 93.12 262 PHE A C 1
ATOM 2161 O O . PHE A 1 262 ? 18.656 -0.336 -2.223 1 93.12 262 PHE A O 1
ATOM 2168 N N . GLU A 1 263 ? 19.375 0.277 -4.184 1 89.38 263 GLU A N 1
ATOM 2169 C CA . GLU A 1 263 ? 18.297 1.26 -4.316 1 89.38 263 GLU A CA 1
ATOM 2170 C C . GLU A 1 263 ? 16.984 0.592 -4.703 1 89.38 263 GLU A C 1
ATOM 2172 O O . GLU A 1 263 ? 16.969 -0.356 -5.492 1 89.38 263 GLU A O 1
ATOM 2177 N N . ALA A 1 264 ? 15.953 1.201 -4.172 1 84.62 264 ALA A N 1
ATOM 2178 C CA . ALA A 1 264 ? 14.625 0.639 -4.402 1 84.62 264 ALA A CA 1
ATOM 2179 C C . ALA A 1 264 ? 14.289 0.638 -5.891 1 84.62 264 ALA A C 1
ATOM 2181 O O . ALA A 1 264 ? 14.383 1.671 -6.559 1 84.62 264 ALA A O 1
ATOM 2182 N N . GLY A 1 265 ? 13.992 -0.545 -6.375 1 83.5 265 GLY A N 1
ATOM 2183 C CA . GLY A 1 265 ? 13.492 -0.668 -7.738 1 83.5 265 GLY A CA 1
ATOM 2184 C C . GLY A 1 265 ? 14.602 -0.704 -8.773 1 83.5 265 GLY A C 1
ATOM 2185 O O . GLY A 1 265 ? 14.336 -0.766 -9.977 1 83.5 265 GLY A O 1
ATOM 2186 N N . PHE A 1 266 ? 15.789 -0.764 -8.391 1 83.88 266 PHE A N 1
ATOM 2187 C CA . PHE A 1 266 ? 16.891 -0.704 -9.336 1 83.88 266 PHE A CA 1
ATOM 2188 C C . PHE A 1 266 ? 17.125 -2.061 -10 1 83.88 266 PHE A C 1
ATOM 2190 O O . PHE A 1 266 ? 17.281 -3.07 -9.305 1 83.88 266 PHE A O 1
ATOM 2197 N N . THR A 1 267 ? 16.969 -2.094 -11.414 1 82.31 267 THR A N 1
ATOM 2198 C CA . THR A 1 267 ? 17.25 -3.303 -12.188 1 82.31 267 THR A CA 1
ATOM 2199 C C . THR A 1 267 ? 18.344 -3.053 -13.203 1 82.31 267 THR A C 1
ATOM 2201 O O . THR A 1 267 ? 18.203 -2.215 -14.102 1 82.31 267 THR A O 1
ATOM 2204 N N . GLY A 1 268 ? 19.438 -2.691 -12.883 1 74.38 268 GLY A N 1
ATOM 2205 C CA . GLY A 1 268 ? 20.531 -2.383 -13.781 1 74.38 268 GLY A CA 1
ATOM 2206 C C . GLY A 1 268 ? 20.391 -3.039 -15.141 1 74.38 268 GLY A C 1
ATOM 2207 O O . GLY A 1 268 ? 19.328 -3.521 -15.5 1 74.38 268 GLY A O 1
ATOM 2208 N N . GLU A 1 269 ? 21.375 -2.947 -15.992 1 70.75 269 GLU A N 1
ATOM 2209 C CA . GLU A 1 269 ? 21.406 -3.512 -17.344 1 70.75 269 GLU A CA 1
ATOM 2210 C C . GLU A 1 269 ? 21.141 -5.016 -17.312 1 70.75 269 GLU A C 1
ATOM 2212 O O . GLU A 1 269 ? 20.406 -5.535 -18.156 1 70.75 269 GLU A O 1
ATOM 2217 N N . ASN A 1 270 ? 21.656 -5.613 -16.281 1 65.69 270 ASN A N 1
ATOM 2218 C CA . ASN A 1 270 ? 21.516 -7.059 -16.156 1 65.69 270 ASN A CA 1
ATOM 2219 C C . ASN A 1 270 ? 20.078 -7.469 -15.906 1 65.69 270 ASN A C 1
ATOM 2221 O O . ASN A 1 270 ? 19.594 -8.461 -16.453 1 65.69 270 ASN A O 1
ATOM 2225 N N . GLY A 1 271 ? 19.438 -6.773 -15.07 1 63.09 271 GLY A N 1
ATOM 2226 C CA . GLY A 1 271 ? 18.062 -7.066 -14.734 1 63.09 271 GL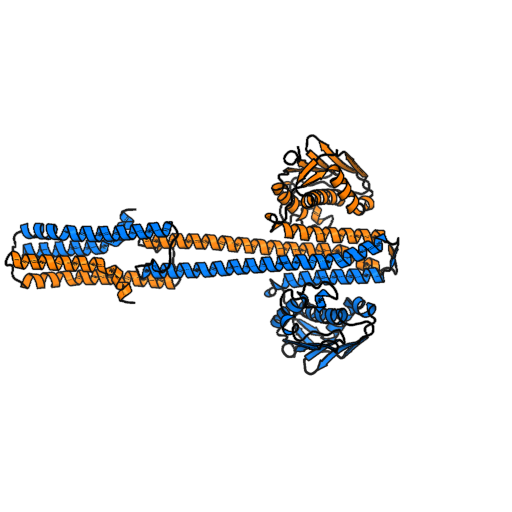Y A CA 1
ATOM 2227 C C . GLY A 1 271 ? 17.125 -6.965 -15.93 1 63.09 271 GLY A C 1
ATOM 2228 O O . GLY A 1 271 ? 16.203 -7.773 -16.078 1 63.09 271 GLY A O 1
ATOM 2229 N N . ARG A 1 272 ? 17.578 -6.133 -16.812 1 59.12 272 ARG A N 1
ATOM 2230 C CA . ARG A 1 272 ? 16.781 -5.93 -18.016 1 59.12 272 ARG A CA 1
ATOM 2231 C C . ARG A 1 272 ? 17.016 -7.055 -19.016 1 59.12 272 ARG A C 1
ATOM 2233 O O . ARG A 1 272 ? 16.062 -7.508 -19.672 1 59.12 272 ARG A O 1
ATOM 2240 N N . LYS A 1 273 ? 18.047 -7.672 -19.016 1 55.62 273 LYS A N 1
ATOM 2241 C CA . LYS A 1 273 ? 18.438 -8.648 -20.031 1 55.62 273 LYS A CA 1
ATOM 2242 C C . LYS A 1 273 ? 18.125 -10.07 -19.578 1 55.62 273 LYS A C 1
ATOM 2244 O O . LYS A 1 273 ? 17.766 -10.922 -20.391 1 55.62 273 LYS A O 1
ATOM 2249 N N . HIS A 1 274 ? 18.344 -10.359 -18.375 1 59.34 274 HIS A N 1
ATOM 2250 C CA . HIS A 1 274 ? 18.25 -11.727 -17.875 1 59.34 274 HIS A CA 1
ATOM 2251 C C . HIS A 1 274 ? 16.938 -11.961 -17.141 1 59.34 274 HIS A C 1
ATOM 2253 O O . HIS A 1 274 ? 16.906 -12.719 -16.172 1 59.34 274 HIS A O 1
ATOM 2259 N N . GLY A 1 275 ? 15.953 -11.227 -17.578 1 61.97 275 GLY A N 1
ATOM 2260 C CA . GLY A 1 275 ? 14.609 -11.375 -17.031 1 61.97 275 GLY A CA 1
ATOM 2261 C C . GLY A 1 275 ? 14.188 -10.211 -16.156 1 61.97 275 GLY A C 1
ATOM 2262 O O . GLY A 1 275 ? 15.031 -9.453 -15.672 1 61.97 275 GLY A O 1
ATOM 2263 N N . ALA A 1 276 ? 12.953 -9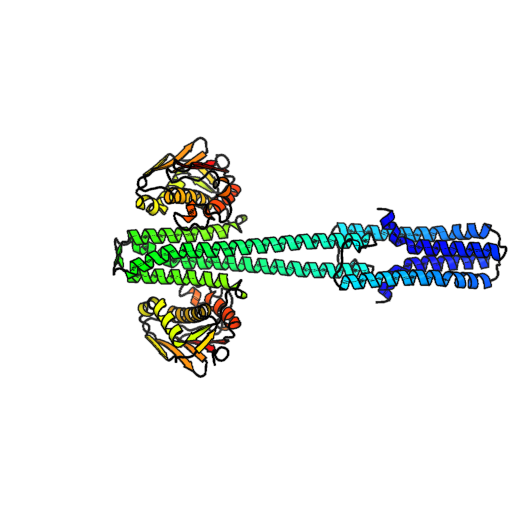.984 -16.141 1 63.34 276 ALA A N 1
ATOM 2264 C CA . ALA A 1 276 ? 12.406 -8.836 -15.422 1 63.34 276 ALA A CA 1
ATOM 2265 C C . ALA A 1 276 ? 12.57 -9 -13.914 1 63.34 276 ALA A C 1
ATOM 2267 O O . ALA A 1 276 ? 12.492 -10.109 -13.391 1 63.34 276 ALA A O 1
ATOM 2268 N N . ALA A 1 277 ? 13.328 -8.195 -13.25 1 77.12 277 ALA A N 1
ATOM 2269 C CA . ALA A 1 277 ? 13.516 -8.102 -11.805 1 77.12 277 ALA A CA 1
ATOM 2270 C C . ALA A 1 277 ? 12.742 -6.914 -11.234 1 77.12 277 ALA A C 1
ATOM 2272 O O . ALA A 1 277 ? 12.516 -5.922 -11.93 1 77.12 277 ALA A O 1
ATOM 2273 N N . THR A 1 278 ? 12.25 -7.129 -9.992 1 79.62 278 THR A N 1
ATOM 2274 C CA . THR A 1 278 ? 11.508 -6.051 -9.344 1 79.62 278 THR A CA 1
ATOM 2275 C C . THR A 1 278 ? 12.461 -4.977 -8.82 1 79.62 278 THR A C 1
ATOM 2277 O O . THR A 1 278 ? 12.055 -3.834 -8.609 1 79.62 278 THR A O 1
ATOM 2280 N N . GLY A 1 279 ? 13.734 -5.41 -8.594 1 85.38 279 GLY A N 1
ATOM 2281 C CA . GLY A 1 279 ? 14.703 -4.5 -8 1 85.38 279 GLY A CA 1
ATOM 2282 C C . GLY A 1 279 ? 14.492 -4.285 -6.512 1 85.38 279 GLY A C 1
ATOM 2283 O O . GLY A 1 279 ? 15.117 -3.412 -5.91 1 85.38 279 GLY A O 1
ATOM 2284 N N . MET A 1 280 ? 13.672 -5.082 -5.938 1 87.69 280 MET A N 1
ATOM 2285 C CA . MET A 1 280 ? 13.352 -4.867 -4.527 1 87.69 280 MET A CA 1
ATOM 2286 C C . MET A 1 280 ? 14.117 -5.848 -3.645 1 87.69 280 MET A C 1
ATOM 2288 O O . MET A 1 280 ? 14.242 -5.637 -2.438 1 87.69 280 MET A O 1
ATOM 2292 N N . GLY A 1 281 ? 14.648 -6.898 -4.199 1 91.81 281 GLY A N 1
ATOM 2293 C CA . GLY A 1 281 ? 15.32 -7.926 -3.414 1 91.81 281 GLY A CA 1
ATOM 2294 C C . GLY A 1 281 ? 16.469 -7.387 -2.588 1 91.81 281 GLY A C 1
ATOM 2295 O O . GLY A 1 281 ? 16.422 -7.418 -1.355 1 91.81 281 GLY A O 1
ATOM 2296 N N . LEU A 1 282 ? 17.406 -6.793 -3.307 1 93.25 282 LEU A N 1
ATOM 2297 C CA . LEU A 1 282 ? 18.594 -6.309 -2.625 1 93.25 282 LEU A CA 1
ATOM 2298 C C . LEU A 1 282 ? 18.281 -5.082 -1.779 1 93.25 282 LEU A C 1
ATOM 2300 O O . LEU A 1 282 ? 18.938 -4.84 -0.759 1 93.25 282 LEU A O 1
ATOM 2304 N N . TYR A 1 283 ? 17.312 -4.344 -2.193 1 91.5 283 TYR A N 1
ATOM 2305 C CA . TYR A 1 283 ? 16.859 -3.223 -1.378 1 91.5 283 TYR A CA 1
ATOM 2306 C C . TYR A 1 283 ? 16.391 -3.699 -0.007 1 91.5 283 TYR A C 1
ATOM 2308 O O . TYR A 1 283 ? 16.797 -3.15 1.02 1 91.5 283 TYR A O 1
ATOM 2316 N N . ILE A 1 284 ? 15.555 -4.711 0.007 1 91.88 284 ILE A N 1
ATOM 2317 C CA . ILE A 1 284 ? 15.047 -5.262 1.257 1 91.88 284 ILE A CA 1
ATOM 2318 C C . ILE A 1 284 ? 16.188 -5.852 2.07 1 91.88 284 ILE A C 1
ATOM 2320 O O . ILE A 1 284 ? 16.25 -5.684 3.291 1 91.88 284 ILE A O 1
ATOM 2324 N N . VAL A 1 285 ? 17.062 -6.516 1.366 1 95.75 285 VAL A N 1
ATOM 2325 C CA . VAL A 1 285 ? 18.219 -7.102 2.033 1 95.75 285 VAL A CA 1
ATOM 2326 C C . VAL A 1 285 ? 18.984 -6.02 2.795 1 95.75 285 VAL A C 1
ATOM 2328 O O . VAL A 1 285 ? 19.344 -6.207 3.961 1 95.75 285 VAL A O 1
ATOM 2331 N N . LYS A 1 286 ? 19.219 -4.926 2.18 1 94.94 286 LYS A N 1
ATOM 2332 C CA . LYS A 1 286 ? 19.969 -3.828 2.807 1 94.94 286 LYS A CA 1
ATOM 2333 C C . LYS A 1 286 ? 19.219 -3.297 4.027 1 94.94 286 LYS A C 1
ATOM 2335 O O . LYS A 1 286 ? 19.812 -3.127 5.098 1 94.94 286 LYS A O 1
ATOM 2340 N N . ARG A 1 287 ? 18 -3.105 3.908 1 91.25 287 ARG A N 1
ATOM 2341 C CA . ARG A 1 287 ? 17.188 -2.561 4.992 1 91.25 287 ARG A CA 1
ATOM 2342 C C . ARG A 1 287 ? 17.141 -3.518 6.176 1 91.25 287 ARG A C 1
ATOM 2344 O O . ARG A 1 287 ? 17.359 -3.109 7.32 1 91.25 287 ARG A O 1
ATOM 2351 N N . VAL A 1 288 ? 16.875 -4.727 5.898 1 93.5 288 VAL A N 1
ATOM 2352 C CA . VAL A 1 288 ? 16.734 -5.738 6.941 1 93.5 288 VAL A CA 1
ATOM 2353 C C . VAL A 1 288 ? 18.078 -5.957 7.629 1 93.5 288 VAL A C 1
ATOM 2355 O O . VAL A 1 288 ? 18.156 -6.082 8.852 1 93.5 288 VAL A O 1
ATOM 2358 N N . SER A 1 289 ? 19.109 -6 6.797 1 96.12 289 SER A N 1
ATOM 2359 C CA . SER A 1 289 ? 20.453 -6.219 7.355 1 96.12 289 SER A CA 1
ATOM 2360 C C . SER A 1 289 ? 20.828 -5.117 8.344 1 96.12 289 SER A C 1
ATOM 2362 O O . SER A 1 289 ? 21.438 -5.387 9.375 1 96.12 289 SER A O 1
ATOM 2364 N N . GLU A 1 290 ? 20.484 -3.945 8.039 1 92.94 290 GLU A N 1
ATOM 2365 C CA . GLU A 1 290 ? 20.75 -2.83 8.945 1 92.94 290 GLU A CA 1
ATOM 2366 C C . GLU A 1 290 ? 20.031 -3.018 10.273 1 92.94 290 GLU A C 1
ATOM 2368 O O . GLU A 1 290 ? 20.609 -2.797 11.336 1 92.94 290 GLU A O 1
ATOM 2373 N N . PHE A 1 291 ? 18.891 -3.484 10.18 1 89.38 291 PHE A N 1
ATOM 2374 C CA . PHE A 1 291 ? 18.094 -3.697 11.383 1 89.38 291 PHE A CA 1
ATOM 2375 C C . PHE A 1 291 ? 18.656 -4.844 12.219 1 89.38 291 PHE A C 1
ATOM 2377 O O . PHE A 1 291 ? 18.609 -4.809 13.445 1 89.38 291 PHE A O 1
ATOM 2384 N N . LEU A 1 292 ? 19.125 -5.793 11.531 1 94.12 292 LEU A N 1
ATOM 2385 C CA . LEU A 1 292 ? 19.656 -6.965 12.211 1 94.12 292 LEU A CA 1
ATOM 2386 C C . LEU A 1 292 ? 21.109 -6.738 12.617 1 94.12 292 LEU A C 1
ATOM 2388 O O . LEU A 1 292 ? 21.75 -7.633 13.172 1 94.12 292 LEU A O 1
ATOM 2392 N N . LYS A 1 293 ? 21.641 -5.555 12.297 1 95.19 293 LYS A N 1
ATOM 2393 C CA . LYS A 1 293 ? 23.016 -5.172 12.602 1 95.19 293 LYS A CA 1
ATOM 2394 C C . LYS A 1 293 ? 24.016 -6.051 11.852 1 95.19 293 LYS A C 1
ATOM 2396 O O . LYS A 1 293 ? 25 -6.508 12.43 1 95.19 293 LYS A O 1
ATOM 2401 N N . ILE A 1 294 ? 23.656 -6.371 10.641 1 96.88 294 ILE A N 1
ATOM 2402 C CA . ILE A 1 294 ? 24.516 -7.113 9.727 1 96.88 294 ILE A CA 1
ATOM 2403 C C . ILE A 1 294 ? 25.016 -6.18 8.633 1 96.88 294 ILE A C 1
ATOM 2405 O O . ILE A 1 294 ? 24.234 -5.578 7.902 1 96.88 294 ILE A O 1
ATOM 2409 N N . ASP A 1 295 ? 26.297 -6.039 8.523 1 97 295 ASP A N 1
ATOM 2410 C CA . ASP A 1 295 ? 26.859 -5.254 7.426 1 97 295 ASP A CA 1
ATOM 2411 C C . ASP A 1 295 ? 26.969 -6.086 6.152 1 97 295 ASP A C 1
ATOM 2413 O O . ASP A 1 295 ? 27.531 -7.188 6.172 1 97 295 ASP A O 1
ATOM 2417 N N . VAL A 1 296 ? 26.438 -5.566 5.074 1 97.62 296 VAL A N 1
ATOM 2418 C CA . VAL A 1 296 ? 26.453 -6.266 3.793 1 97.62 296 VAL A CA 1
ATOM 2419 C C . VAL A 1 296 ? 27.375 -5.535 2.82 1 97.62 296 VAL A C 1
ATOM 2421 O O . VAL A 1 296 ? 27.266 -4.32 2.643 1 97.62 296 VAL A O 1
ATOM 2424 N N . ALA A 1 297 ? 28.297 -6.246 2.225 1 97.06 297 ALA A N 1
ATOM 2425 C CA . ALA A 1 297 ? 29.203 -5.707 1.202 1 97.06 297 ALA A CA 1
ATOM 2426 C C . ALA A 1 297 ? 29.156 -6.559 -0.062 1 97.06 297 ALA A C 1
ATOM 2428 O O . ALA A 1 297 ? 29.031 -7.785 0.01 1 97.06 297 ALA A O 1
ATOM 2429 N N . VAL A 1 298 ? 29.25 -5.863 -1.191 1 97.38 298 VAL A N 1
ATOM 2430 C CA . VAL A 1 298 ? 29.234 -6.566 -2.471 1 97.38 298 VAL A CA 1
ATOM 2431 C C . VAL A 1 298 ? 30.438 -6.16 -3.305 1 97.38 298 VAL A C 1
ATOM 2433 O O . VAL A 1 298 ? 30.719 -4.973 -3.469 1 97.38 298 VAL A O 1
ATOM 2436 N N . ASP A 1 299 ? 31.188 -7.145 -3.711 1 96.62 299 ASP A N 1
ATOM 2437 C CA . ASP A 1 299 ? 32.281 -6.973 -4.668 1 96.62 299 ASP A CA 1
ATOM 2438 C C . ASP A 1 299 ? 31.984 -7.715 -5.969 1 96.62 299 ASP A C 1
ATOM 2440 O O . ASP A 1 299 ? 31.672 -8.906 -5.953 1 96.62 299 ASP A O 1
ATOM 2444 N N . SER A 1 300 ? 32.031 -6.938 -7.023 1 95.69 300 SER A N 1
ATOM 2445 C CA . SER A 1 300 ? 31.719 -7.562 -8.305 1 95.69 300 SER A CA 1
ATOM 2446 C C . SER A 1 300 ? 32.5 -6.914 -9.445 1 95.69 300 SER A C 1
ATOM 2448 O O . SER A 1 300 ? 32.875 -5.746 -9.352 1 95.69 300 SER A O 1
ATOM 2450 N N . LYS A 1 301 ? 32.844 -7.734 -10.414 1 92.5 301 LYS A N 1
ATOM 2451 C CA . LYS A 1 301 ? 33.438 -7.293 -11.656 1 92.5 301 LYS A CA 1
ATOM 2452 C C . LYS A 1 301 ? 32.75 -7.922 -12.867 1 92.5 301 LYS A C 1
ATOM 2454 O O . LYS A 1 301 ? 32.469 -9.117 -12.867 1 92.5 301 LYS A O 1
ATOM 2459 N N . LEU A 1 302 ? 32.5 -7.105 -13.805 1 91.25 302 LEU A N 1
ATOM 2460 C CA . LEU A 1 302 ? 31.828 -7.594 -15 1 91.25 302 LEU A CA 1
ATOM 2461 C C . LEU A 1 302 ? 32.594 -8.758 -15.625 1 91.25 302 LEU A C 1
ATOM 2463 O O . LEU A 1 302 ? 33.812 -8.672 -15.82 1 91.25 302 LEU A O 1
ATOM 2467 N N . GLY A 1 303 ? 31.906 -9.812 -15.844 1 91.06 303 GLY A N 1
ATOM 2468 C CA . GLY A 1 303 ? 32.469 -10.984 -16.484 1 91.06 303 GLY A CA 1
ATOM 2469 C C . GLY A 1 303 ? 33.188 -11.906 -15.516 1 91.06 303 GLY A C 1
ATOM 2470 O O . GLY A 1 303 ? 33.688 -12.969 -15.914 1 91.06 303 GLY A O 1
ATOM 2471 N N . ALA A 1 304 ? 33.344 -11.57 -14.242 1 92.31 304 ALA A N 1
ATOM 2472 C CA . ALA A 1 304 ? 34.156 -12.344 -13.305 1 92.31 304 ALA A CA 1
ATOM 2473 C C . ALA A 1 304 ? 33.281 -12.906 -12.18 1 92.31 304 ALA A C 1
ATOM 2475 O O . ALA A 1 304 ? 33.719 -13.82 -11.461 1 92.31 304 ALA A O 1
ATOM 2476 N N . GLY A 1 305 ? 32.156 -12.336 -12.023 1 95.31 305 GLY A N 1
ATOM 2477 C CA . GLY A 1 305 ? 31.266 -12.844 -10.984 1 95.31 305 GLY A CA 1
ATOM 2478 C C . GLY A 1 305 ? 31.062 -11.859 -9.852 1 95.31 305 GLY A C 1
ATOM 2479 O O . GLY A 1 305 ? 31.391 -10.68 -9.977 1 95.31 305 GLY A O 1
ATOM 2480 N N . THR A 1 306 ? 30.391 -12.258 -8.805 1 96.94 306 THR A N 1
ATOM 2481 C CA . THR A 1 306 ? 30.016 -11.406 -7.68 1 96.94 306 THR A CA 1
ATOM 2482 C C . THR A 1 306 ? 30.266 -12.109 -6.352 1 96.94 306 THR A C 1
ATOM 2484 O O . THR A 1 306 ? 30.062 -13.32 -6.238 1 96.94 306 THR A O 1
ATOM 2487 N N . VAL A 1 307 ? 30.766 -11.383 -5.387 1 98 307 VAL A N 1
ATOM 2488 C CA . VAL A 1 307 ? 30.906 -11.867 -4.02 1 98 307 VAL A CA 1
ATOM 2489 C C . VAL A 1 307 ? 30.109 -10.984 -3.07 1 98 307 VAL A C 1
ATOM 2491 O O . VAL A 1 307 ? 30.281 -9.758 -3.051 1 98 307 VAL A O 1
ATOM 2494 N N . VAL A 1 308 ? 29.203 -11.555 -2.381 1 98.38 308 VAL A N 1
ATOM 2495 C CA . VAL A 1 308 ? 28.469 -10.852 -1.334 1 98.38 308 VAL A CA 1
ATOM 2496 C C . VAL A 1 308 ? 28.984 -11.281 0.037 1 98.38 308 VAL A C 1
ATOM 2498 O O . VAL A 1 308 ? 29.109 -12.477 0.318 1 98.38 308 VAL A O 1
ATOM 2501 N N . ARG A 1 309 ? 29.344 -10.32 0.87 1 98.25 309 ARG A N 1
ATOM 2502 C CA . ARG A 1 309 ? 29.859 -10.586 2.209 1 98.25 309 ARG A CA 1
ATOM 2503 C C . ARG A 1 309 ? 28.891 -10.078 3.277 1 98.25 309 ARG A C 1
ATOM 2505 O O . ARG A 1 309 ? 28.391 -8.961 3.184 1 98.25 309 ARG A O 1
ATOM 2512 N N . LEU A 1 310 ? 28.562 -10.906 4.219 1 98.5 310 LEU A N 1
ATOM 2513 C CA . LEU A 1 310 ? 27.766 -10.562 5.387 1 98.5 310 LEU A CA 1
ATOM 2514 C C . LEU A 1 310 ? 28.609 -10.609 6.66 1 98.5 310 LEU A C 1
ATOM 2516 O O . LEU A 1 310 ? 29.078 -11.68 7.059 1 98.5 310 LEU A O 1
ATOM 2520 N N . ASP A 1 311 ? 28.797 -9.469 7.277 1 98.38 311 ASP A N 1
ATOM 2521 C CA . ASP A 1 311 ? 29.516 -9.406 8.547 1 98.38 311 ASP A CA 1
ATOM 2522 C C . ASP A 1 311 ? 28.594 -9.797 9.711 1 98.38 311 ASP A C 1
ATOM 2524 O O . ASP A 1 311 ? 27.703 -9.031 10.094 1 98.38 311 ASP A O 1
ATOM 2528 N N . LEU A 1 312 ? 28.875 -10.938 10.344 1 97.81 312 LEU A N 1
ATOM 2529 C CA . LEU A 1 312 ? 28 -11.5 11.367 1 97.81 312 LEU A CA 1
ATOM 2530 C C . LEU A 1 312 ? 28.594 -11.328 12.758 1 97.81 312 LEU A C 1
ATOM 2532 O O . LEU A 1 312 ? 28.062 -11.852 13.734 1 97.81 312 LEU A O 1
ATOM 2536 N N . ASN A 1 313 ? 29.62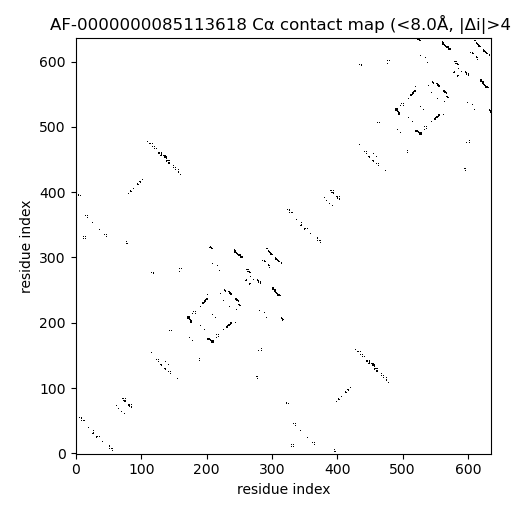5 -10.602 12.906 1 96.75 313 ASN A N 1
ATOM 2537 C CA . ASN A 1 313 ? 30.359 -10.5 14.156 1 96.75 313 ASN A CA 1
ATOM 2538 C C . ASN A 1 313 ? 29.5 -9.898 15.266 1 96.75 313 ASN A C 1
ATOM 2540 O O . ASN A 1 313 ? 29.625 -10.281 16.438 1 96.75 313 ASN A O 1
ATOM 2544 N N . ARG A 1 314 ? 28.625 -9.086 14.906 1 95.56 314 ARG A N 1
ATOM 2545 C CA . ARG A 1 314 ? 27.844 -8.367 15.898 1 95.56 314 ARG A CA 1
ATOM 2546 C C . ARG A 1 314 ? 26.672 -9.203 16.391 1 95.56 314 ARG A C 1
ATOM 2548 O O . ARG A 1 314 ? 26.016 -8.852 17.359 1 95.56 314 ARG A O 1
ATOM 2555 N N . ILE A 1 315 ? 26.375 -10.281 15.742 1 95.31 315 ILE A N 1
ATOM 2556 C CA . ILE A 1 315 ? 25.172 -11.023 16.109 1 95.31 315 ILE A CA 1
ATOM 2557 C C . ILE A 1 315 ? 25.547 -12.445 16.531 1 95.31 315 ILE A C 1
ATOM 2559 O O . ILE A 1 315 ? 24.688 -13.32 16.625 1 95.31 315 ILE A O 1
ATOM 2563 N N . LEU A 1 316 ? 26.797 -12.68 16.703 1 93 316 LEU A N 1
ATOM 2564 C CA . LEU A 1 316 ? 27.234 -13.969 17.203 1 93 316 LEU A CA 1
ATOM 2565 C C . LEU A 1 316 ? 26.703 -14.211 18.625 1 93 316 LEU A C 1
ATOM 2567 O O . LEU A 1 316 ? 26.672 -13.297 19.438 1 93 316 LEU A O 1
ATOM 2571 N N . ASP A 1 317 ? 26.031 -15.312 18.672 1 87.06 317 ASP A N 1
ATOM 2572 C CA . ASP A 1 317 ? 25.531 -15.664 20 1 87.06 317 ASP A CA 1
ATOM 2573 C C . ASP A 1 317 ? 26.641 -16.234 20.875 1 87.06 317 ASP A C 1
ATOM 2575 O O . ASP A 1 317 ? 26.969 -17.422 20.781 1 87.06 317 ASP A O 1
ATOM 2579 N N . LEU A 1 318 ? 27.375 -15.43 21.578 1 71.12 318 LEU A N 1
ATOM 2580 C CA . LEU A 1 318 ? 28.469 -15.898 22.422 1 71.12 318 LEU A CA 1
ATOM 2581 C C . LEU A 1 318 ? 27.953 -16.344 23.781 1 71.12 318 LEU A C 1
ATOM 2583 O O . LEU A 1 318 ? 26.938 -15.836 24.266 1 71.12 318 LEU A O 1
ATOM 2587 N N . MET B 1 1 ? 14.25 42.438 20.359 1 44.69 1 MET B N 1
ATOM 2588 C CA . MET B 1 1 ? 13.188 41.875 21.188 1 44.69 1 MET B CA 1
ATOM 2589 C C . MET B 1 1 ? 12.352 42.969 21.844 1 44.69 1 MET B C 1
ATOM 2591 O O . MET B 1 1 ? 11.125 42.938 21.781 1 44.69 1 MET B O 1
ATOM 2595 N N . ILE B 1 2 ? 12.992 43.906 22.344 1 49.84 2 ILE B N 1
ATOM 2596 C CA . ILE B 1 2 ? 12.336 44.938 23.109 1 49.84 2 ILE B CA 1
ATOM 2597 C C . ILE B 1 2 ? 11.508 45.812 22.172 1 49.84 2 ILE B C 1
ATOM 2599 O O . ILE B 1 2 ? 10.375 46.188 22.484 1 49.84 2 ILE B O 1
ATOM 2603 N N . ARG B 1 3 ? 12.086 46.188 21.109 1 50.94 3 ARG B N 1
ATOM 2604 C CA . ARG B 1 3 ? 11.422 47.094 20.156 1 50.94 3 ARG B CA 1
ATOM 2605 C C . ARG B 1 3 ? 10.125 46.469 19.656 1 50.94 3 ARG B C 1
ATOM 2607 O O . ARG B 1 3 ? 9.133 47.188 19.453 1 50.94 3 ARG B O 1
ATOM 2614 N N . LYS B 1 4 ? 10.25 45.219 19.469 1 56.97 4 LYS B N 1
ATOM 2615 C CA . LYS B 1 4 ? 9.117 44.5 18.906 1 56.97 4 LYS B CA 1
ATOM 2616 C C . LYS B 1 4 ? 7.969 44.406 19.906 1 56.97 4 LYS B C 1
ATOM 2618 O O . LYS B 1 4 ? 6.797 44.438 19.516 1 56.97 4 LYS B O 1
ATOM 2623 N N . TYR B 1 5 ? 8.359 44.469 21.188 1 55.62 5 TYR B N 1
ATOM 2624 C CA . TYR B 1 5 ? 7.43 44.5 22.297 1 55.62 5 TYR B CA 1
ATOM 2625 C C . TYR B 1 5 ? 6.797 45.875 22.438 1 55.62 5 TYR B C 1
ATOM 2627 O O . TYR B 1 5 ? 5.637 46 22.828 1 55.62 5 TYR B O 1
ATOM 2635 N N . LEU B 1 6 ? 7.504 46.812 21.906 1 56.06 6 LEU B N 1
ATOM 2636 C CA . LEU B 1 6 ? 7.109 48.188 22.109 1 56.06 6 LEU B CA 1
ATOM 2637 C C . LEU B 1 6 ? 6.055 48.594 21.078 1 56.06 6 LEU B C 1
ATOM 2639 O O . LEU B 1 6 ? 5.328 49.594 21.297 1 56.06 6 LEU B O 1
ATOM 2643 N N . ALA B 1 7 ? 5.938 47.844 20.094 1 60.19 7 ALA B N 1
ATOM 2644 C CA . ALA B 1 7 ? 4.98 48.25 19.062 1 60.19 7 ALA B CA 1
ATOM 2645 C C . ALA B 1 7 ? 3.551 48.188 19.594 1 60.19 7 ALA B C 1
ATOM 2647 O O . ALA B 1 7 ? 2.705 49 19.188 1 60.19 7 ALA B O 1
ATOM 2648 N N . ASP B 1 8 ? 3.393 47.375 20.609 1 63 8 ASP B N 1
ATOM 2649 C CA . ASP B 1 8 ? 2.041 47.312 21.141 1 63 8 ASP B CA 1
ATOM 2650 C C . ASP B 1 8 ? 1.755 48.469 22.094 1 63 8 ASP B C 1
ATOM 2652 O O . ASP B 1 8 ? 0.595 48.812 22.328 1 63 8 ASP B O 1
ATOM 2656 N N . CYS B 1 9 ? 2.807 49 22.5 1 66.81 9 CYS B N 1
ATOM 2657 C CA . CYS B 1 9 ? 2.631 50.031 23.5 1 66.81 9 CYS B CA 1
ATOM 2658 C C . CYS B 1 9 ? 2.67 51.406 22.859 1 66.81 9 CYS B C 1
ATOM 2660 O O . CYS B 1 9 ? 2.43 52.406 23.531 1 66.81 9 CYS B O 1
ATOM 2662 N N . TRP B 1 10 ? 2.77 51.5 21.641 1 71.31 10 TRP B N 1
ATOM 2663 C CA . TRP B 1 10 ? 2.988 52.781 20.969 1 71.31 10 TRP B CA 1
ATOM 2664 C C . TRP B 1 10 ? 1.734 53.625 21.031 1 71.31 10 TRP B C 1
ATOM 2666 O O . TRP B 1 10 ? 1.821 54.844 21.234 1 71.31 10 TRP B O 1
ATOM 2676 N N . SER B 1 11 ? 0.676 52.906 20.938 1 71.75 11 SER B N 1
ATOM 2677 C CA . SER B 1 11 ? -0.547 53.719 20.938 1 71.75 11 SER B CA 1
ATOM 2678 C C . SER B 1 11 ? -0.772 54.375 22.281 1 71.75 11 SER B C 1
ATOM 2680 O O . SER B 1 11 ? -1.14 55.562 22.359 1 71.75 11 SER B O 1
ATOM 2682 N N . THR B 1 12 ? -0.463 53.688 23.344 1 72.31 12 THR B N 1
ATOM 2683 C CA . THR B 1 12 ? -0.639 54.219 24.688 1 72.31 12 THR B CA 1
ATOM 2684 C C . THR B 1 12 ? 0.35 55.344 24.953 1 72.31 12 THR B C 1
ATOM 2686 O O . THR B 1 12 ? -0.018 56.375 25.516 1 72.31 12 THR B O 1
ATOM 2689 N N . LEU B 1 13 ? 1.464 55.219 24.422 1 75.44 13 LEU B N 1
ATOM 2690 C CA . LEU B 1 13 ? 2.504 56.219 24.656 1 75.44 13 LEU B CA 1
ATOM 2691 C C . LEU B 1 13 ? 2.23 57.469 23.859 1 75.44 13 LEU B C 1
ATOM 2693 O O . LEU B 1 13 ? 2.439 58.594 24.359 1 75.44 13 LEU B O 1
ATOM 2697 N N . ILE B 1 14 ? 1.691 57.344 22.75 1 76.25 14 ILE B N 1
ATOM 2698 C CA . ILE B 1 14 ? 1.413 58.469 21.891 1 76.25 14 ILE B CA 1
ATOM 2699 C C . ILE B 1 14 ? 0.283 59.312 22.484 1 76.25 14 ILE B C 1
ATOM 2701 O O . ILE B 1 14 ? 0.367 60.531 22.531 1 76.25 14 ILE B O 1
ATOM 2705 N N . VAL B 1 15 ? -0.729 58.625 23.016 1 75.25 15 VAL B N 1
ATOM 2706 C CA . VAL B 1 15 ? -1.863 59.344 23.609 1 75.25 15 VAL B CA 1
ATOM 2707 C C . VAL B 1 15 ? -1.421 60.031 24.875 1 75.25 15 VAL B C 1
ATOM 2709 O O . VAL B 1 15 ? -1.796 61.188 25.109 1 75.25 15 VAL B O 1
ATOM 2712 N N . TYR B 1 16 ? -0.552 59.438 25.625 1 77.56 16 TYR B N 1
ATOM 2713 C CA . TYR B 1 16 ? -0.059 60.031 26.859 1 77.56 16 TYR B CA 1
ATOM 2714 C C . TYR B 1 16 ? 0.795 61.25 26.562 1 77.56 16 TYR B C 1
ATOM 2716 O O . TYR B 1 16 ? 0.598 62.312 27.172 1 77.56 16 TYR B O 1
ATOM 2724 N N . LEU B 1 17 ? 1.647 61.125 25.594 1 80.25 17 LEU B N 1
ATOM 2725 C CA . LEU B 1 17 ? 2.529 62.219 25.25 1 80.25 17 LEU B CA 1
ATOM 2726 C C . LEU B 1 17 ? 1.736 63.375 24.672 1 80.25 17 LEU B C 1
ATOM 2728 O O . LEU B 1 17 ? 2.057 64.562 24.922 1 80.25 17 LEU B O 1
ATOM 2732 N N . PHE B 1 18 ? 0.699 63.031 23.969 1 80.19 18 PHE B N 1
ATOM 2733 C CA . PHE B 1 18 ? -0.159 64.062 23.422 1 80.19 18 PHE B CA 1
ATOM 2734 C C . PHE B 1 18 ? -0.915 64.812 24.531 1 80.19 18 PHE B C 1
ATOM 2736 O O . PHE B 1 18 ? -1.052 66.062 24.484 1 80.19 18 PHE B O 1
ATOM 2743 N N . CYS B 1 19 ? -1.333 64.062 25.562 1 76.88 19 CYS B N 1
ATOM 2744 C CA . CYS B 1 19 ? -2.027 64.688 26.688 1 76.88 19 CYS B CA 1
ATOM 2745 C C . CYS B 1 19 ? -1.103 65.625 27.469 1 76.88 19 CYS B C 1
ATOM 2747 O O . CYS B 1 19 ? -1.505 66.688 27.859 1 76.88 19 CYS B O 1
ATOM 2749 N N . VAL B 1 20 ? 0.142 65.188 27.562 1 77.69 20 VAL B N 1
ATO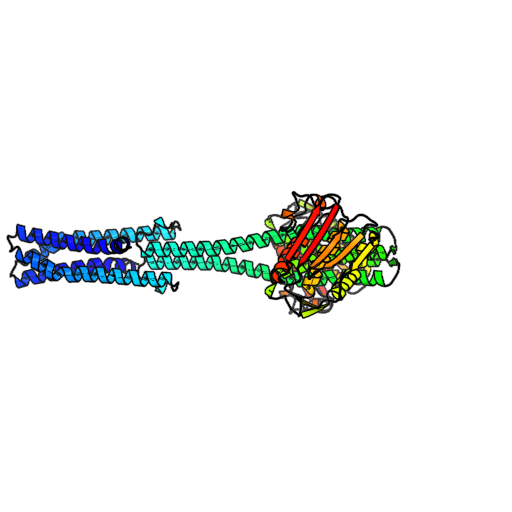M 2750 C CA . VAL B 1 20 ? 1.118 66 28.266 1 77.69 20 VAL B CA 1
ATOM 2751 C C . VAL B 1 20 ? 1.418 67.25 27.469 1 77.69 20 VAL B C 1
ATOM 2753 O O . VAL B 1 20 ? 1.508 68.375 28.031 1 77.69 20 VAL B O 1
ATOM 2756 N N . ALA B 1 21 ? 1.438 67.062 26.156 1 79.75 21 ALA B N 1
ATOM 2757 C CA . ALA B 1 21 ? 1.731 68.188 25.281 1 79.75 21 ALA B CA 1
ATOM 2758 C C . ALA B 1 21 ? 0.597 69.25 25.312 1 79.75 21 ALA B C 1
ATOM 2760 O O . ALA B 1 21 ? 0.84 70.438 25.359 1 79.75 21 ALA B O 1
ATOM 2761 N N . VAL B 1 22 ? -0.61 68.75 25.328 1 77.88 22 VAL B N 1
ATOM 2762 C CA . VAL B 1 22 ? -1.769 69.688 25.359 1 77.88 22 VAL B CA 1
ATOM 2763 C C . VAL B 1 22 ? -1.856 70.375 26.703 1 77.88 22 VAL B C 1
ATOM 2765 O O . VAL B 1 22 ? -2.154 71.562 26.766 1 77.88 22 VAL B O 1
ATOM 2768 N N . PHE B 1 23 ? -1.44 69.688 27.734 1 76.5 23 PHE B N 1
ATOM 2769 C CA . PHE B 1 23 ? -1.447 70.312 29.047 1 76.5 23 PHE B CA 1
ATOM 2770 C C . PHE B 1 23 ? -0.379 71.375 29.156 1 76.5 23 PHE B C 1
ATOM 2772 O O . PHE B 1 23 ? -0.624 72.438 29.719 1 76.5 23 PHE B O 1
ATOM 2779 N N . ALA B 1 24 ? 0.71 71.125 28.547 1 76.75 24 ALA B N 1
ATOM 2780 C CA . ALA B 1 24 ? 1.78 72.062 28.531 1 76.75 24 ALA B CA 1
ATOM 2781 C C . ALA B 1 24 ? 1.365 73.312 27.75 1 76.75 24 ALA B C 1
ATOM 2783 O O . ALA B 1 24 ? 1.641 74.438 28.172 1 76.75 24 ALA B O 1
ATOM 2784 N N . LEU B 1 25 ? 0.689 73.062 26.688 1 79.69 25 LEU B N 1
ATOM 2785 C CA . LEU B 1 25 ? 0.205 74.125 25.875 1 79.69 25 LEU B CA 1
ATOM 2786 C C . LEU B 1 25 ? -0.814 75 26.641 1 79.69 25 LEU B C 1
ATOM 2788 O O . LEU B 1 25 ? -0.802 76.188 26.562 1 79.69 25 LEU B O 1
ATOM 2792 N N . PHE B 1 26 ? -1.609 74.375 27.453 1 76.25 26 PHE B N 1
ATOM 2793 C CA . PHE B 1 26 ? -2.602 75.062 28.266 1 76.25 26 PHE B CA 1
ATOM 2794 C C . PHE B 1 26 ? -1.929 75.875 29.359 1 76.25 26 PHE B C 1
ATOM 2796 O O . PHE B 1 26 ? -2.363 77 29.672 1 76.25 26 PHE B O 1
ATOM 2803 N N . CYS B 1 27 ? -0.851 75.375 29.875 1 74.88 27 CYS B N 1
ATOM 2804 C CA . CYS B 1 27 ? -0.136 76.125 30.922 1 74.88 27 CYS B CA 1
ATOM 2805 C C . CYS B 1 27 ? 0.472 77.375 30.375 1 74.88 27 CYS B C 1
ATOM 2807 O O . CYS B 1 27 ? 0.443 78.438 31.047 1 74.88 27 CYS B O 1
ATOM 2809 N N . VAL B 1 28 ? 0.879 77.312 29.172 1 76.75 28 VAL B N 1
ATOM 2810 C CA . VAL B 1 28 ? 1.494 78.5 28.547 1 76.75 28 VAL B CA 1
ATOM 2811 C C . VAL B 1 28 ? 0.414 79.5 28.172 1 76.75 28 VAL B C 1
ATOM 2813 O O . VAL B 1 28 ? 0.564 80.688 28.406 1 76.75 28 VAL B O 1
ATOM 2816 N N . LEU B 1 29 ? -0.668 79 27.672 1 77.12 29 LEU B N 1
ATOM 2817 C CA . LEU B 1 29 ? -1.711 79.875 27.141 1 77.12 29 LEU B CA 1
ATOM 2818 C C . LEU B 1 29 ? -2.455 80.562 28.281 1 77.12 29 LEU B C 1
ATOM 2820 O O . LEU B 1 29 ? -2.848 81.688 28.141 1 77.12 29 LEU B O 1
ATOM 2824 N N . TYR B 1 30 ? -2.646 79.812 29.328 1 75.38 30 TYR B N 1
ATOM 2825 C CA . TYR B 1 30 ? -3.436 80.375 30.422 1 75.38 30 TYR B CA 1
ATOM 2826 C C . TYR B 1 30 ? -2.533 80.875 31.547 1 75.38 30 TYR B C 1
ATOM 2828 O O . TYR B 1 30 ? -3.006 81.188 32.656 1 75.38 30 TYR B O 1
ATOM 2836 N N . ASP B 1 31 ? -1.162 81.062 31.234 1 76.75 31 ASP B N 1
ATOM 2837 C CA . ASP B 1 31 ? -0.16 81.625 32.156 1 76.75 31 ASP B CA 1
ATOM 2838 C C . ASP B 1 31 ? -0.205 80.938 33.5 1 76.75 31 ASP B C 1
ATOM 2840 O O . ASP B 1 31 ? -0.323 81.562 34.531 1 76.75 31 ASP B O 1
ATOM 2844 N N . LEU B 1 32 ? -0.386 79.688 33.406 1 74.62 32 LEU B N 1
ATOM 2845 C CA . LEU B 1 32 ? -0.361 78.875 34.625 1 74.62 32 LEU B CA 1
ATOM 2846 C C . LEU B 1 32 ? 1.072 78.5 35.031 1 74.62 32 LEU B C 1
ATOM 2848 O O . LEU B 1 32 ? 2 78.688 34.25 1 74.62 32 LEU B O 1
ATOM 2852 N N . LYS B 1 33 ? 1.31 78.25 36.25 1 76.81 33 LYS B N 1
ATOM 2853 C CA . LYS B 1 33 ? 2.639 77.938 36.781 1 76.81 33 LYS B CA 1
ATOM 2854 C C . LYS B 1 33 ? 3.203 76.688 36.094 1 76.81 33 LYS B C 1
ATOM 2856 O O . LYS B 1 33 ? 2.498 75.688 35.938 1 76.81 33 LYS B O 1
ATOM 2861 N N . PHE B 1 34 ? 4.324 76.75 35.625 1 77.31 34 PHE B N 1
ATOM 2862 C CA . PHE B 1 34 ? 5.02 75.688 34.938 1 77.31 34 PHE B CA 1
ATOM 2863 C C . PHE B 1 34 ? 5.227 74.5 35.875 1 77.31 34 PHE B C 1
ATOM 2865 O O . PHE B 1 34 ? 5.367 73.375 35.406 1 77.31 34 PHE B O 1
ATOM 2872 N N . SER B 1 35 ? 5.121 74.75 37.125 1 76.5 35 SER B N 1
ATOM 2873 C CA . SER B 1 35 ? 5.273 73.625 38.094 1 76.5 35 SER B CA 1
ATOM 2874 C C . SER B 1 35 ? 4.133 72.625 37.969 1 76.5 35 SER B C 1
ATOM 2876 O O . SER B 1 35 ? 4.27 71.5 38.344 1 76.5 35 SER B O 1
ATOM 2878 N N . LEU B 1 36 ? 3.016 73.062 37.281 1 77.69 36 LEU B N 1
ATOM 2879 C CA . LEU B 1 36 ? 1.844 72.188 37.156 1 77.69 36 LEU B CA 1
ATOM 2880 C C . LEU B 1 36 ? 2.1 71.125 36.125 1 77.69 36 LEU B C 1
ATOM 2882 O O . LEU B 1 36 ? 1.568 70 36.281 1 77.69 36 LEU B O 1
ATOM 2886 N N . ILE B 1 37 ? 2.93 71.438 35.156 1 75.5 37 ILE B N 1
ATOM 2887 C CA . ILE B 1 37 ? 3.283 70.438 34.188 1 75.5 37 ILE B CA 1
ATOM 2888 C C . ILE B 1 37 ? 4.066 69.312 34.844 1 75.5 37 ILE B C 1
ATOM 2890 O O . ILE B 1 37 ? 3.807 68.125 34.594 1 75.5 37 ILE B O 1
ATOM 2894 N N . GLY B 1 38 ? 5.039 69.75 35.594 1 76.12 38 GLY B N 1
ATOM 2895 C CA . GLY B 1 38 ? 5.801 68.75 36.344 1 76.12 38 GLY B CA 1
ATOM 2896 C C . GLY B 1 38 ? 4.941 67.875 37.25 1 76.12 38 GLY B C 1
ATOM 2897 O O . GLY B 1 38 ? 5.141 66.688 37.344 1 76.12 38 GLY B O 1
ATOM 2898 N N . ASP B 1 39 ? 3.865 68.562 37.812 1 77.75 39 ASP B N 1
ATOM 2899 C CA . ASP B 1 39 ? 2.959 67.812 38.688 1 77.75 39 ASP B CA 1
ATOM 2900 C C . ASP B 1 39 ? 2.084 66.812 37.906 1 77.75 39 ASP B C 1
ATOM 2902 O O . ASP B 1 39 ? 1.835 65.688 38.344 1 77.75 39 ASP B O 1
ATOM 2906 N N . PHE B 1 40 ? 1.657 67.312 36.781 1 78.5 40 PHE B N 1
ATOM 2907 C CA . PHE B 1 40 ? 0.847 66.438 35.906 1 78.5 40 PHE B CA 1
ATOM 2908 C C . PHE B 1 40 ? 1.627 65.188 35.5 1 78.5 40 PHE B C 1
ATOM 2910 O O . PHE B 1 40 ? 1.116 64.062 35.594 1 78.5 40 PHE B O 1
ATOM 2917 N N . VAL B 1 41 ? 2.865 65.438 35.062 1 76.38 41 VAL B N 1
ATOM 2918 C CA . VAL B 1 41 ? 3.707 64.312 34.656 1 76.38 41 VAL B CA 1
ATOM 2919 C C . VAL B 1 41 ? 4.023 63.406 35.844 1 76.38 41 VAL B C 1
ATOM 2921 O O . VAL B 1 41 ? 4.008 62.188 35.75 1 76.38 41 VAL B O 1
ATOM 2924 N N . ARG B 1 42 ? 4.23 64 37 1 78.44 42 ARG B N 1
ATOM 2925 C CA . ARG B 1 42 ? 4.559 63.25 38.188 1 78.44 42 ARG B CA 1
ATOM 2926 C C . ARG B 1 42 ? 3.412 62.344 38.594 1 78.44 42 ARG B C 1
ATOM 2928 O O . ARG B 1 42 ? 3.643 61.219 39 1 78.44 42 ARG B O 1
ATOM 2935 N N . PHE B 1 43 ? 2.168 62.75 38.281 1 76.19 43 PHE B N 1
ATOM 2936 C CA . PHE B 1 43 ? 1.03 61.969 38.719 1 76.19 43 PHE B CA 1
ATOM 2937 C C . PHE B 1 43 ? 0.598 60.969 37.656 1 76.19 43 PHE B C 1
ATOM 2939 O O . PHE B 1 43 ? -0.01 59.938 37.938 1 76.19 43 PHE B O 1
ATOM 2946 N N . THR B 1 44 ? 1.011 61.281 36.375 1 76.94 44 THR B N 1
ATOM 2947 C CA . THR B 1 44 ? 0.432 60.438 35.312 1 76.94 44 THR B CA 1
ATOM 2948 C C . THR B 1 44 ? 1.473 59.469 34.75 1 76.94 44 THR B C 1
ATOM 2950 O O . THR B 1 44 ? 1.122 58.438 34.156 1 76.94 44 THR B O 1
ATOM 2953 N N . TRP B 1 45 ? 2.756 59.844 34.969 1 75.62 45 TRP B N 1
ATOM 2954 C CA . TRP B 1 45 ? 3.777 59.031 34.344 1 75.62 45 TRP B CA 1
ATOM 2955 C C . TRP B 1 45 ? 3.771 57.594 34.875 1 75.62 45 TRP B C 1
ATOM 2957 O O . TRP B 1 45 ? 3.961 56.625 34.125 1 75.62 45 TRP B O 1
ATOM 2967 N N . LEU B 1 46 ? 3.346 57.438 36.125 1 76.56 46 LEU B N 1
ATOM 2968 C CA . LEU B 1 46 ? 3.342 56.125 36.75 1 76.56 46 LEU B CA 1
ATOM 2969 C C . LEU B 1 46 ? 2.258 55.219 36.125 1 76.56 46 LEU B C 1
ATOM 2971 O O . LEU B 1 46 ? 2.471 54.031 35.906 1 76.56 46 LEU B O 1
ATOM 2975 N N . VAL B 1 47 ? 1.116 55.875 35.781 1 76.81 47 VAL B N 1
ATOM 2976 C CA . VAL B 1 47 ? 0 55.094 35.219 1 76.81 47 VAL B CA 1
ATOM 2977 C C . VAL B 1 47 ? 0.311 54.688 33.781 1 76.81 47 VAL B C 1
ATOM 2979 O O . VAL B 1 47 ? 0.017 53.562 33.375 1 76.81 47 VAL B O 1
ATOM 2982 N N . ALA B 1 48 ? 1.021 55.625 33.125 1 76.31 48 ALA B N 1
ATOM 2983 C CA . ALA B 1 48 ? 1.372 55.312 31.734 1 76.31 48 ALA B CA 1
ATOM 2984 C C . ALA B 1 48 ? 2.408 54.188 31.672 1 76.31 48 ALA B C 1
ATOM 2986 O O . ALA B 1 48 ? 2.271 53.25 30.875 1 76.31 48 ALA B O 1
ATOM 2987 N N . VAL B 1 49 ? 3.371 54.281 32.562 1 75.25 49 VAL B N 1
ATOM 2988 C CA . VAL B 1 49 ? 4.422 53.281 32.594 1 75.25 49 VAL B CA 1
ATOM 2989 C C . VAL B 1 49 ? 3.846 51.938 33.094 1 75.25 49 VAL B C 1
ATOM 2991 O O . VAL B 1 49 ? 4.184 50.875 32.594 1 75.25 49 VAL B O 1
ATOM 2994 N N . GLY B 1 50 ? 2.924 52.062 34.062 1 77.31 50 GLY B N 1
ATOM 2995 C CA . GLY B 1 50 ? 2.271 50.875 34.562 1 77.31 50 GLY B CA 1
ATOM 2996 C C . GLY B 1 50 ? 1.44 50.156 33.531 1 77.31 50 GLY B C 1
ATOM 2997 O O . GLY B 1 50 ? 1.507 48.906 33.406 1 77.31 50 GLY B O 1
ATOM 2998 N N . ALA B 1 51 ? 0.728 50.906 32.688 1 75.81 51 ALA B N 1
ATOM 2999 C CA . ALA B 1 51 ? -0.092 50.312 31.641 1 75.81 51 ALA B CA 1
ATOM 3000 C C . ALA B 1 51 ? 0.777 49.656 30.578 1 75.81 51 ALA B C 1
ATOM 3002 O O . ALA B 1 51 ? 0.456 48.562 30.094 1 75.81 51 ALA B O 1
ATOM 3003 N N . ALA B 1 52 ? 1.865 50.312 30.25 1 72.56 52 ALA B N 1
ATOM 3004 C CA . ALA B 1 52 ? 2.787 49.75 29.266 1 72.56 52 ALA B CA 1
ATOM 3005 C C . ALA B 1 52 ? 3.443 48.5 29.797 1 72.56 52 ALA B C 1
ATOM 3007 O O . ALA B 1 52 ? 3.592 47.5 29.062 1 72.56 52 ALA B O 1
ATOM 3008 N N . PHE B 1 53 ? 3.768 48.594 31.062 1 74 53 PHE B N 1
ATOM 3009 C CA . PHE B 1 53 ? 4.398 47.438 31.703 1 74 53 PHE B CA 1
ATOM 3010 C C . PHE B 1 53 ? 3.447 46.25 31.75 1 74 53 PHE B C 1
ATOM 3012 O O . PHE B 1 53 ? 3.836 45.125 31.406 1 74 53 PHE B O 1
ATOM 3019 N N . PHE B 1 54 ? 2.246 46.469 32.062 1 75.56 54 PHE B N 1
ATOM 3020 C CA . PHE B 1 54 ? 1.257 45.406 32.156 1 75.56 54 PHE B CA 1
ATOM 3021 C C . PHE B 1 54 ? 0.985 44.781 30.781 1 75.56 54 PHE B C 1
ATOM 3023 O O . PHE B 1 54 ? 0.833 43.562 30.641 1 75.56 54 PHE B O 1
ATOM 3030 N N . LYS B 1 55 ? 0.993 45.562 29.766 1 74.06 55 LYS B N 1
ATOM 3031 C CA . LYS B 1 55 ? 0.797 45.094 28.406 1 74.06 55 LYS B CA 1
ATOM 3032 C C . LYS B 1 55 ? 1.966 44.219 27.953 1 74.06 55 LYS B C 1
ATOM 3034 O O . LYS B 1 55 ? 1.765 43.188 27.312 1 74.06 55 LYS B O 1
ATOM 3039 N N . THR B 1 56 ? 3.121 44.656 28.344 1 71.69 56 THR B N 1
ATOM 3040 C CA . THR B 1 56 ? 4.309 43.906 27.984 1 71.69 56 THR B CA 1
ATOM 3041 C C . THR B 1 56 ? 4.344 42.562 28.719 1 71.69 56 THR B C 1
ATOM 3043 O O . THR B 1 56 ? 4.672 41.531 28.125 1 71.69 56 THR B O 1
ATOM 3046 N N . LEU B 1 57 ? 3.998 42.656 29.969 1 74.12 57 LEU B N 1
ATOM 3047 C CA . LEU B 1 57 ? 3.973 41.406 30.734 1 74.12 57 LEU B CA 1
ATOM 3048 C C . LEU B 1 57 ? 2.969 40.438 30.156 1 74.12 57 LEU B C 1
ATOM 3050 O O . LEU B 1 57 ? 3.24 39.219 30.094 1 74.12 57 LEU B O 1
ATOM 3054 N N . ARG B 1 58 ? 1.932 40.906 29.766 1 73.06 58 ARG B N 1
ATOM 3055 C CA . ARG B 1 58 ? 0.892 40.062 29.172 1 73.06 58 ARG B CA 1
ATOM 3056 C C . ARG B 1 58 ? 1.381 39.438 27.875 1 73.06 58 ARG B C 1
ATOM 3058 O O . ARG B 1 58 ? 1.165 38.219 27.641 1 73.06 58 ARG B O 1
ATOM 3065 N N . THR B 1 59 ? 1.99 40.281 27.062 1 72 59 THR B N 1
ATOM 3066 C CA . THR B 1 59 ? 2.518 39.781 25.797 1 72 59 THR B CA 1
ATOM 3067 C C . THR B 1 59 ? 3.568 38.688 26.031 1 72 59 THR B C 1
ATOM 3069 O O . THR B 1 59 ? 3.588 37.688 25.344 1 72 59 THR B O 1
ATOM 3072 N N . PHE B 1 60 ? 4.34 38.906 27.078 1 72.62 60 PHE B N 1
ATOM 3073 C CA . PHE B 1 60 ? 5.383 37.938 27.406 1 72.62 60 PHE B CA 1
ATOM 3074 C C . PHE B 1 60 ? 4.773 36.625 27.859 1 72.62 60 PHE B C 1
ATOM 3076 O O . PHE B 1 60 ? 5.25 35.562 27.469 1 72.62 60 PHE B O 1
ATOM 3083 N N . ARG B 1 61 ? 3.791 36.625 28.547 1 74.12 61 ARG B N 1
ATOM 3084 C CA . ARG B 1 61 ? 3.121 35.438 29.031 1 74.12 61 ARG B CA 1
ATOM 3085 C C . ARG B 1 61 ? 2.52 34.625 27.875 1 74.12 61 ARG B C 1
ATOM 3087 O O . ARG B 1 61 ? 2.607 33.406 27.844 1 74.12 61 ARG B O 1
ATOM 3094 N N . ILE B 1 62 ? 1.999 35.406 26.953 1 73.62 62 ILE B N 1
ATOM 3095 C CA . ILE B 1 62 ? 1.378 34.75 25.797 1 73.62 62 ILE B CA 1
ATOM 3096 C C . ILE B 1 62 ? 2.449 34.062 24.953 1 73.62 62 ILE B C 1
ATOM 3098 O O . ILE B 1 62 ? 2.27 32.938 24.516 1 73.62 62 ILE B O 1
ATOM 3102 N N . LEU B 1 63 ? 3.514 34.75 24.844 1 73.25 63 LEU B N 1
ATOM 3103 C CA . LEU B 1 63 ? 4.602 34.219 24.031 1 73.25 63 LEU B CA 1
ATOM 3104 C C . LEU B 1 63 ? 5.176 32.938 24.656 1 73.25 63 LEU B C 1
ATOM 3106 O O . LEU B 1 63 ? 5.504 32 23.938 1 73.25 63 LEU B O 1
ATOM 3110 N N . ARG B 1 64 ? 5.285 32.969 25.859 1 74.19 64 ARG B N 1
ATOM 3111 C CA . ARG B 1 64 ? 5.809 31.781 26.562 1 74.19 64 ARG B CA 1
ATOM 3112 C C . ARG B 1 64 ? 4.879 30.578 26.391 1 74.19 64 ARG B C 1
ATOM 3114 O O . ARG B 1 64 ? 5.34 29.453 26.234 1 74.19 64 ARG B O 1
ATOM 3121 N N . ARG B 1 65 ? 3.688 30.859 26.375 1 73.62 65 ARG B N 1
ATOM 3122 C CA . ARG B 1 65 ? 2.711 29.781 26.234 1 73.62 65 ARG B CA 1
ATOM 3123 C C . ARG B 1 65 ? 2.742 29.188 24.828 1 73.62 65 ARG B C 1
ATOM 3125 O O . ARG B 1 65 ? 2.6 27.984 24.641 1 73.62 65 ARG B O 1
ATOM 3132 N N . ILE B 1 66 ? 2.881 30.141 23.922 1 74.25 66 ILE B N 1
ATOM 3133 C CA . ILE B 1 66 ? 2.973 29.688 22.547 1 74.25 66 ILE B CA 1
ATOM 3134 C C . ILE B 1 66 ? 4.184 28.781 22.375 1 74.25 66 ILE B C 1
ATOM 3136 O O . ILE B 1 66 ? 4.102 27.734 21.719 1 74.25 66 ILE B O 1
ATOM 3140 N N . GLU B 1 67 ? 5.168 29.141 23 1 73 67 GLU B N 1
ATOM 3141 C CA . GLU B 1 67 ? 6.41 28.375 22.891 1 73 67 GLU B CA 1
ATOM 3142 C C . GLU B 1 67 ? 6.262 26.984 23.5 1 73 67 GLU B C 1
ATOM 3144 O O . GLU B 1 67 ? 6.801 26.016 22.969 1 73 67 GLU B O 1
ATOM 3149 N N . ASN B 1 68 ? 5.453 26.984 24.469 1 69.81 68 ASN B N 1
ATOM 3150 C CA . ASN B 1 68 ? 5.309 25.703 25.156 1 69.81 68 ASN B CA 1
ATOM 3151 C C . ASN B 1 68 ? 4.246 24.828 24.484 1 69.81 68 ASN B C 1
ATOM 3153 O O . ASN B 1 68 ? 4.051 23.672 24.875 1 69.81 68 ASN B O 1
ATOM 3157 N N . GLY B 1 69 ? 3.641 25.375 23.453 1 66.5 69 GLY B N 1
ATOM 3158 C CA . GLY B 1 69 ? 2.723 24.562 22.656 1 66.5 69 GLY B CA 1
ATOM 3159 C C . GLY B 1 69 ? 1.339 24.469 23.281 1 66.5 69 GLY B C 1
ATOM 3160 O O . GLY B 1 69 ? 0.482 23.734 22.766 1 66.5 69 GLY B O 1
ATOM 3161 N N . ASN B 1 70 ? 1.119 25.078 24.344 1 62.75 70 ASN B N 1
ATOM 3162 C CA . ASN B 1 70 ? -0.151 24.984 25.062 1 62.75 70 ASN B CA 1
ATOM 3163 C C . ASN B 1 70 ? -1.142 26.031 24.578 1 62.75 70 ASN B C 1
ATOM 3165 O O . ASN B 1 70 ? -1.486 26.953 25.328 1 62.75 70 ASN B O 1
ATOM 3169 N N . ILE B 1 71 ? -1.322 26.062 23.266 1 61.75 71 ILE B N 1
ATOM 3170 C CA . ILE B 1 71 ? -2.133 27.172 22.75 1 61.75 71 ILE B CA 1
ATOM 3171 C C . ILE B 1 71 ? -3.559 26.672 22.484 1 61.75 71 ILE B C 1
ATOM 3173 O O . ILE B 1 71 ? -3.777 25.781 21.672 1 61.75 71 ILE B O 1
ATOM 3177 N N . ASP B 1 72 ? -4.402 26.797 23.484 1 60.56 72 ASP B N 1
ATOM 3178 C CA . ASP B 1 72 ? -5.816 26.547 23.25 1 60.56 72 ASP B CA 1
ATOM 3179 C C . ASP B 1 72 ? -6.547 27.812 22.828 1 60.56 72 ASP B C 1
ATOM 3181 O O . ASP B 1 72 ? -5.984 28.906 22.906 1 60.56 72 ASP B O 1
ATOM 3185 N N . GLU B 1 73 ? -7.605 27.766 22.062 1 60.53 73 GLU B N 1
ATOM 3186 C CA . GLU B 1 73 ? -8.438 28.844 21.531 1 60.53 73 GLU B CA 1
ATOM 3187 C C . GLU B 1 73 ? -8.758 29.859 22.625 1 60.53 73 GLU B C 1
ATOM 3189 O O . GLU B 1 73 ? -8.953 31.047 22.328 1 60.53 73 GLU B O 1
ATOM 3194 N N . SER B 1 74 ? -8.805 29.312 23.812 1 58.22 74 SER B N 1
ATOM 3195 C CA . SER B 1 74 ? -9.266 30.172 24.906 1 58.22 74 SER B CA 1
ATOM 3196 C C . SER B 1 74 ? -8.203 31.188 25.297 1 58.22 74 SER B C 1
ATOM 3198 O O . SER B 1 74 ? -8.492 32.125 26.031 1 58.22 74 SER B O 1
ATOM 3200 N N . PHE B 1 75 ? -7.082 30.938 24.594 1 59.34 75 PHE B N 1
ATOM 3201 C CA . PHE B 1 75 ? -5.949 31.734 25.031 1 59.34 75 PHE B CA 1
ATOM 3202 C C . PHE B 1 75 ? -5.973 33.125 24.359 1 59.34 75 PHE B C 1
ATOM 3204 O O . PHE B 1 75 ? -5.438 34.094 24.906 1 59.34 75 PHE B O 1
ATOM 3211 N N . GLY B 1 76 ? -6.723 33.188 23.219 1 60.81 76 GLY B N 1
ATOM 3212 C CA . GLY B 1 76 ? -6.703 34.469 22.516 1 60.81 76 GLY B CA 1
ATOM 3213 C C . GLY B 1 76 ? -7.543 35.531 23.188 1 60.81 76 GLY B C 1
ATOM 3214 O O . GLY B 1 76 ? -8.719 35.312 23.484 1 60.81 76 GLY B O 1
ATOM 3215 N N . ARG B 1 77 ? -6.844 36.5 23.719 1 63.66 77 ARG B N 1
ATOM 3216 C CA . ARG B 1 77 ? -7.578 37.562 24.375 1 63.66 77 ARG B CA 1
ATOM 3217 C C . ARG B 1 77 ? -8.016 38.625 23.359 1 63.66 77 ARG B C 1
ATOM 3219 O O . ARG B 1 77 ? -9.109 39.188 23.484 1 63.66 77 ARG B O 1
ATOM 3226 N N . THR B 1 78 ? -7.133 38.844 22.406 1 67.31 78 THR B N 1
ATOM 3227 C CA . THR B 1 78 ? -7.52 39.781 21.359 1 67.31 78 THR B CA 1
ATOM 3228 C C . THR B 1 78 ? -8.266 39.031 20.234 1 67.31 78 THR B C 1
ATOM 3230 O O . THR B 1 78 ? -8.172 37.812 20.125 1 67.31 78 THR B O 1
ATOM 3233 N N . LEU B 1 79 ? -9.062 39.75 19.672 1 69.5 79 LEU B N 1
ATOM 3234 C CA . LEU B 1 79 ? -9.82 39.188 18.562 1 69.5 79 LEU B CA 1
ATOM 3235 C C . LEU B 1 79 ? -8.883 38.594 17.531 1 69.5 79 LEU B C 1
ATOM 3237 O O . LEU B 1 79 ? -9.156 37.5 17 1 69.5 79 LEU B O 1
ATOM 3241 N N . VAL B 1 80 ? -7.82 39.281 17.297 1 71.75 80 VAL B N 1
ATOM 3242 C CA . VAL B 1 80 ? -6.875 38.844 16.281 1 71.75 80 VAL B CA 1
ATOM 3243 C C . VAL B 1 80 ? -6.223 37.531 16.703 1 71.75 80 VAL B C 1
ATOM 3245 O O . VAL B 1 80 ? -6.109 36.594 15.906 1 71.75 80 VAL B O 1
ATOM 3248 N N . GLU B 1 81 ? -5.887 37.5 17.953 1 72.56 81 GLU B N 1
ATOM 3249 C CA . GLU B 1 81 ? -5.246 36.281 18.484 1 72.56 81 GLU B CA 1
ATOM 3250 C C . GLU B 1 81 ? -6.191 35.094 18.422 1 72.56 81 GLU B C 1
ATOM 3252 O O . GLU B 1 81 ? -5.781 34 18.062 1 72.56 81 GLU B O 1
ATOM 3257 N N . ARG B 1 82 ? -7.387 35.312 18.734 1 75.12 82 ARG B N 1
ATOM 3258 C CA . ARG B 1 82 ? -8.375 34.25 18.734 1 75.12 82 ARG B CA 1
ATOM 3259 C C . ARG B 1 82 ? -8.625 33.719 17.328 1 75.12 82 ARG B C 1
ATOM 3261 O O . ARG B 1 82 ? -8.773 32.531 17.125 1 75.12 82 ARG B O 1
ATOM 3268 N N . GLU B 1 83 ? -8.688 34.688 16.516 1 77.44 83 GLU B N 1
ATOM 3269 C CA . GLU B 1 83 ? -8.914 34.281 15.125 1 77.44 83 GLU B CA 1
ATOM 3270 C C . GLU B 1 83 ? -7.734 33.5 14.578 1 77.44 83 GLU B C 1
ATOM 3272 O O . GLU B 1 83 ? -7.914 32.531 13.836 1 77.44 83 GLU B O 1
ATOM 3277 N N . PHE B 1 84 ? -6.555 33.844 14.945 1 75.12 84 PHE B N 1
ATOM 3278 C CA . PHE B 1 84 ? -5.359 33.125 14.539 1 75.12 84 PHE B CA 1
ATOM 3279 C C . PHE B 1 84 ? -5.371 31.703 15.086 1 75.12 84 PHE B C 1
ATOM 3281 O O . PHE B 1 84 ? -5.086 30.75 14.367 1 75.12 84 PHE B O 1
ATOM 3288 N N . LEU B 1 85 ? -5.711 31.703 16.25 1 77.38 85 LEU B N 1
ATOM 3289 C CA . LEU B 1 85 ? -5.73 30.391 16.906 1 77.38 85 LEU B CA 1
ATOM 3290 C C . LEU B 1 85 ? -6.801 29.5 16.297 1 77.38 85 LEU B C 1
ATOM 3292 O O . LEU B 1 85 ? -6.586 28.297 16.125 1 77.38 85 LEU B O 1
ATOM 3296 N N . ARG B 1 86 ? -7.887 30.062 15.977 1 80.69 86 ARG B N 1
ATOM 3297 C CA . ARG B 1 86 ? -8.961 29.297 15.344 1 80.69 86 ARG B CA 1
ATOM 3298 C C . ARG B 1 86 ? -8.531 28.766 13.984 1 80.69 86 ARG B C 1
ATOM 3300 O O . ARG B 1 86 ? -8.719 27.594 13.68 1 80.69 86 ARG B O 1
ATOM 3307 N N . LYS B 1 87 ? -7.945 29.609 13.266 1 79.88 87 LYS B N 1
ATOM 3308 C CA . LYS B 1 87 ? -7.508 29.203 11.93 1 79.88 87 LYS B CA 1
ATOM 3309 C C . LYS B 1 87 ? -6.414 28.156 12.008 1 79.88 87 LYS B C 1
ATOM 3311 O O . LYS B 1 87 ? -6.398 27.203 11.219 1 79.88 87 LYS B O 1
ATOM 3316 N N . MET B 1 88 ? -5.59 28.312 12.938 1 78.38 88 MET B N 1
ATOM 3317 C CA . MET B 1 88 ? -4.527 27.328 13.133 1 78.38 88 MET B CA 1
ATOM 3318 C C . MET B 1 88 ? -5.102 25.969 13.516 1 78.38 88 MET B C 1
ATOM 3320 O O . MET B 1 88 ? -4.66 24.938 13.008 1 78.38 88 MET B O 1
ATOM 3324 N N . SER B 1 89 ? -5.992 26.016 14.344 1 81.19 89 SER B N 1
ATOM 3325 C CA . SER B 1 89 ? -6.621 24.781 14.781 1 81.19 89 SER B CA 1
ATOM 3326 C C . SER B 1 89 ? -7.359 24.094 13.633 1 81.19 89 SER B C 1
ATOM 3328 O O . SER B 1 89 ? -7.289 22.875 13.484 1 81.19 89 SER B O 1
ATOM 3330 N N . GLU B 1 90 ? -8.008 24.906 12.883 1 84.56 90 GLU B N 1
ATOM 3331 C CA . GLU B 1 90 ? -8.734 24.359 11.742 1 84.56 90 GLU B CA 1
ATOM 3332 C C . GLU B 1 90 ? -7.781 23.703 10.742 1 84.56 90 GLU B C 1
ATOM 3334 O O . GLU B 1 90 ? -8.047 22.594 10.266 1 84.56 90 GLU B O 1
ATOM 3339 N N . GLU B 1 91 ? -6.77 24.359 10.5 1 81.69 91 GLU B N 1
ATOM 3340 C CA . GLU B 1 91 ? -5.789 23.828 9.555 1 81.69 91 GLU B CA 1
ATOM 3341 C C . GLU B 1 91 ? -5.133 22.562 10.102 1 81.69 91 GLU B C 1
ATOM 3343 O O . GLU B 1 91 ? -4.914 21.594 9.359 1 81.69 91 GLU B O 1
ATOM 3348 N N . LYS B 1 92 ? -4.855 22.641 11.297 1 82.69 92 LYS B N 1
ATOM 3349 C CA . LYS B 1 92 ? -4.277 21.469 11.953 1 82.69 92 LYS B CA 1
ATOM 3350 C C . LYS B 1 92 ? -5.23 20.281 11.898 1 82.69 92 LYS B C 1
ATOM 3352 O O . LYS B 1 92 ? -4.812 19.156 11.617 1 82.69 92 LYS B O 1
ATOM 3357 N N . ASP B 1 93 ? -6.418 20.562 12.117 1 86.69 93 ASP B N 1
ATOM 3358 C CA . ASP B 1 93 ? -7.43 19.5 12.094 1 86.69 93 ASP B CA 1
ATOM 3359 C C . ASP B 1 93 ? -7.574 18.906 10.703 1 86.69 93 ASP B C 1
ATOM 3361 O O . ASP B 1 93 ? -7.68 17.688 10.547 1 86.69 93 ASP B O 1
ATOM 3365 N N . ASN B 1 94 ? -7.543 19.766 9.781 1 87.38 94 ASN B N 1
ATOM 3366 C CA . ASN B 1 94 ? -7.645 19.297 8.398 1 87.38 94 ASN B CA 1
ATOM 3367 C C . ASN B 1 94 ? -6.461 18.406 8.023 1 87.38 94 ASN B C 1
ATOM 3369 O O . ASN B 1 94 ? -6.645 17.344 7.426 1 87.38 94 ASN B O 1
ATOM 3373 N N . LEU B 1 95 ? -5.32 18.797 8.406 1 84.38 95 LEU B N 1
ATOM 3374 C CA . LEU B 1 95 ? -4.113 18.047 8.086 1 84.38 95 LEU B CA 1
ATOM 3375 C C . LEU B 1 95 ? -4.074 16.719 8.852 1 84.38 95 LEU B C 1
ATOM 3377 O O . LEU B 1 95 ? -3.668 15.695 8.297 1 84.38 95 LEU B O 1
ATOM 3381 N N . ASN B 1 96 ? -4.512 16.781 10.023 1 86.19 96 ASN B N 1
ATOM 3382 C CA . ASN B 1 96 ? -4.586 15.57 10.828 1 86.19 96 ASN B CA 1
ATOM 3383 C C . ASN B 1 96 ? -5.586 14.57 10.242 1 86.19 96 ASN B C 1
ATOM 3385 O O . ASN B 1 96 ? -5.324 13.367 10.211 1 86.19 96 ASN B O 1
ATOM 3389 N N . GLN B 1 97 ? -6.617 15.117 9.836 1 88.69 97 GLN B N 1
ATOM 3390 C CA . GLN B 1 97 ? -7.625 14.25 9.227 1 88.69 97 GLN B CA 1
ATOM 3391 C C . GLN B 1 97 ? -7.09 13.594 7.957 1 88.69 97 GLN B C 1
ATOM 3393 O O . GLN B 1 97 ? -7.324 12.406 7.719 1 88.69 97 GLN B O 1
ATOM 3398 N N . ARG B 1 98 ? -6.402 14.297 7.234 1 86.69 98 ARG B N 1
ATOM 3399 C CA . ARG B 1 98 ? -5.809 13.742 6.02 1 86.69 98 ARG B CA 1
ATOM 3400 C C . ARG B 1 98 ? -4.777 12.672 6.352 1 86.69 98 ARG B C 1
ATOM 3402 O O . ARG B 1 98 ? -4.742 11.617 5.711 1 86.69 98 ARG B O 1
ATOM 3409 N N . ALA B 1 99 ? -3.994 12.961 7.258 1 83.5 99 ALA B N 1
ATOM 3410 C CA . ALA B 1 99 ? -2.982 12 7.688 1 83.5 99 ALA B CA 1
ATOM 3411 C C . ALA B 1 99 ? -3.629 10.719 8.211 1 83.5 99 ALA B C 1
ATOM 3413 O O . ALA B 1 99 ? -3.188 9.617 7.895 1 83.5 99 ALA B O 1
ATOM 3414 N N . GLN B 1 100 ? -4.605 10.891 8.938 1 86.38 100 GLN B N 1
ATOM 3415 C CA . GLN B 1 100 ? -5.305 9.742 9.5 1 86.38 100 GLN B CA 1
ATOM 3416 C C . GLN B 1 100 ? -5.969 8.914 8.414 1 86.38 100 GLN B C 1
ATOM 3418 O O . GLN B 1 100 ? -5.949 7.68 8.461 1 86.38 100 GLN B O 1
ATOM 3423 N N . LYS B 1 101 ? -6.504 9.562 7.531 1 87.19 101 LYS B N 1
ATOM 3424 C CA . LYS B 1 101 ? -7.121 8.859 6.41 1 87.19 101 LYS B CA 1
ATOM 3425 C C . LYS B 1 101 ? -6.09 8.023 5.652 1 87.19 101 LYS B C 1
ATOM 3427 O O . LYS B 1 101 ? -6.34 6.863 5.328 1 87.19 101 LYS B O 1
ATOM 3432 N N . LEU B 1 102 ? -4.996 8.547 5.402 1 83.81 102 LEU B N 1
ATOM 3433 C CA . LEU B 1 102 ? -3.93 7.852 4.691 1 83.81 102 LEU B CA 1
ATOM 3434 C C . LEU B 1 102 ? -3.42 6.664 5.508 1 83.81 102 LEU B C 1
ATOM 3436 O O . LEU B 1 102 ? -3.188 5.586 4.957 1 83.81 102 LEU B O 1
ATOM 3440 N N . GLU B 1 103 ? -3.316 6.895 6.73 1 83.94 103 GLU B N 1
ATOM 3441 C CA . GLU B 1 103 ? -2.869 5.82 7.617 1 83.94 103 GLU B CA 1
ATOM 3442 C C . GLU B 1 103 ? -3.875 4.676 7.645 1 83.94 103 GLU B C 1
ATOM 3444 O O . GLU B 1 103 ? -3.49 3.504 7.629 1 83.94 103 GLU B O 1
ATOM 3449 N N . HIS B 1 104 ? -5.039 5.035 7.695 1 86.56 104 HIS B N 1
ATOM 3450 C CA . HIS B 1 104 ? -6.094 4.023 7.688 1 86.56 104 HIS B CA 1
ATOM 3451 C C . HIS B 1 104 ? -6.09 3.238 6.379 1 86.56 104 HIS B C 1
ATOM 3453 O O . HIS B 1 104 ? -6.203 2.012 6.391 1 86.56 104 HIS B O 1
ATOM 3459 N N . GLU B 1 105 ? -5.922 3.84 5.297 1 83.5 105 GLU B N 1
ATOM 3460 C CA . GLU B 1 105 ? -5.855 3.186 3.994 1 83.5 105 GLU B CA 1
ATOM 3461 C C . GLU B 1 105 ? -4.664 2.232 3.918 1 83.5 105 GLU B C 1
ATOM 3463 O O . GLU B 1 105 ? -4.777 1.134 3.371 1 83.5 105 GLU B O 1
ATOM 3468 N N . PHE B 1 106 ? -3.604 2.676 4.559 1 81.75 106 PHE B N 1
ATOM 3469 C CA . PHE B 1 106 ? -2.404 1.847 4.578 1 81.75 106 PHE B CA 1
ATOM 3470 C C . PHE B 1 106 ? -2.633 0.582 5.398 1 81.75 106 PHE B C 1
ATOM 3472 O O . PHE B 1 106 ? -2.234 -0.51 4.988 1 81.75 106 PHE B O 1
ATOM 3479 N N . LYS B 1 107 ? -3.219 0.755 6.422 1 83.56 107 LYS B N 1
ATOM 3480 C CA . LYS B 1 107 ? -3.48 -0.389 7.289 1 83.56 107 LYS B CA 1
ATOM 3481 C C . LYS B 1 107 ? -4.445 -1.369 6.633 1 83.56 107 LYS B C 1
ATOM 3483 O O . LYS B 1 107 ? -4.246 -2.584 6.695 1 83.56 107 LYS B O 1
ATOM 3488 N N . GLU B 1 108 ? -5.434 -0.898 6.031 1 83.44 108 GLU B N 1
ATOM 3489 C CA . GLU B 1 108 ? -6.395 -1.74 5.324 1 83.44 108 GLU B CA 1
ATOM 3490 C C . GLU B 1 108 ? -5.719 -2.521 4.199 1 83.44 108 GLU B C 1
ATOM 3492 O O . GLU B 1 108 ? -5.984 -3.711 4.02 1 83.44 108 GLU B O 1
ATOM 3497 N N . ARG B 1 109 ? -4.918 -1.849 3.496 1 83.75 109 ARG B N 1
ATOM 3498 C CA . ARG B 1 109 ? -4.18 -2.484 2.408 1 83.75 109 ARG B CA 1
ATOM 3499 C C . ARG B 1 109 ? -3.248 -3.568 2.938 1 83.75 109 ARG B C 1
ATOM 3501 O O . ARG B 1 109 ? -3.139 -4.645 2.344 1 83.75 109 ARG B O 1
ATOM 3508 N N . TYR B 1 110 ? -2.639 -3.264 4.004 1 83.62 110 TYR B N 1
ATOM 3509 C CA . TYR B 1 110 ? -1.752 -4.234 4.637 1 83.62 110 TYR B CA 1
ATOM 3510 C C . TYR B 1 110 ? -2.518 -5.48 5.059 1 83.62 110 TYR B C 1
ATOM 3512 O O . TYR B 1 110 ? -2.105 -6.602 4.758 1 83.62 110 TYR B O 1
ATOM 3520 N N . ASP B 1 111 ? -3.586 -5.285 5.66 1 83.75 111 ASP B N 1
ATOM 3521 C CA . ASP B 1 111 ? -4.414 -6.395 6.117 1 83.75 111 ASP B CA 1
ATOM 3522 C C . ASP B 1 111 ? -4.918 -7.227 4.938 1 83.75 111 ASP B C 1
ATOM 3524 O O . ASP B 1 111 ? -4.922 -8.453 4.992 1 83.75 111 ASP B O 1
ATOM 3528 N N . TYR B 1 112 ? -5.273 -6.602 3.908 1 86 112 TYR B N 1
ATOM 3529 C CA . TYR B 1 112 ? -5.727 -7.277 2.697 1 86 112 TYR B CA 1
ATOM 3530 C C . TYR B 1 112 ? -4.617 -8.141 2.111 1 86 112 TYR B C 1
ATOM 3532 O O . TYR B 1 112 ? -4.855 -9.289 1.726 1 86 112 TYR B O 1
ATOM 3540 N N . LEU B 1 113 ? -3.479 -7.57 2.045 1 86.88 113 LEU B N 1
ATOM 3541 C CA . LEU B 1 113 ? -2.361 -8.258 1.409 1 86.88 113 LEU B CA 1
ATOM 3542 C C . LEU B 1 113 ? -2.002 -9.531 2.172 1 86.88 113 LEU B C 1
ATOM 3544 O O . LEU B 1 113 ? -1.622 -10.539 1.567 1 86.88 113 LEU B O 1
ATOM 3548 N N . ILE B 1 114 ? -2.141 -9.508 3.445 1 84.06 114 ILE B N 1
ATOM 3549 C CA . ILE B 1 114 ? -1.849 -10.68 4.262 1 84.06 114 ILE B CA 1
ATOM 3550 C C . ILE B 1 114 ? -2.84 -11.797 3.932 1 84.06 114 ILE B C 1
ATOM 3552 O O . ILE B 1 114 ? -2.441 -12.938 3.691 1 84.06 114 ILE B O 1
ATOM 3556 N N . VAL B 1 115 ? -4.066 -11.453 3.906 1 85.69 115 VAL B N 1
ATOM 3557 C CA . VAL B 1 115 ? -5.102 -12.438 3.6 1 85.69 115 VAL B CA 1
ATOM 3558 C C . VAL B 1 115 ? -4.941 -12.922 2.162 1 85.69 115 VAL B C 1
ATOM 3560 O O . VAL B 1 115 ? -5.016 -14.125 1.896 1 85.69 115 VAL B O 1
ATOM 3563 N N . TRP B 1 116 ? -4.695 -12 1.287 1 91.44 116 TRP B N 1
ATOM 3564 C CA . TRP B 1 116 ? -4.504 -12.328 -0.122 1 91.44 116 TRP B CA 1
ATOM 3565 C C . TRP B 1 116 ? -3.324 -13.273 -0.307 1 91.44 116 TRP B C 1
ATOM 3567 O O . TRP B 1 116 ? -3.398 -14.219 -1.096 1 91.44 116 TRP B O 1
ATOM 3577 N N . SER B 1 117 ? -2.25 -12.992 0.375 1 90.81 117 SER B N 1
ATOM 3578 C CA . SER B 1 117 ? -1.063 -13.836 0.262 1 90.81 117 SER B CA 1
ATOM 3579 C C . SER B 1 117 ? -1.367 -15.273 0.67 1 90.81 117 SER B C 1
ATOM 3581 O O . SER B 1 117 ? -0.864 -16.219 0.058 1 90.81 117 SER B O 1
ATOM 3583 N N . HIS B 1 118 ? -2.145 -15.391 1.669 1 87.31 118 HIS B N 1
ATOM 3584 C CA . HIS B 1 118 ? -2.557 -16.719 2.096 1 87.31 118 HIS B CA 1
ATOM 3585 C C . HIS B 1 118 ? -3.393 -17.406 1.021 1 87.31 118 HIS B C 1
ATOM 3587 O O . HIS B 1 118 ? -3.211 -18.594 0.754 1 87.31 118 HIS B O 1
ATOM 3593 N N . GLU B 1 119 ? -4.277 -16.672 0.409 1 89.69 119 GLU B N 1
ATOM 3594 C CA . GLU B 1 119 ? -5.113 -17.219 -0.652 1 89.69 119 GLU B CA 1
ATOM 3595 C C . GLU B 1 119 ? -4.277 -17.594 -1.874 1 89.69 119 GLU B C 1
ATOM 3597 O O . GLU B 1 119 ? -4.578 -18.578 -2.561 1 89.69 119 GLU B O 1
ATOM 3602 N N . MET B 1 120 ? -3.281 -16.828 -2.113 1 93.62 120 MET B N 1
ATOM 3603 C CA . MET B 1 120 ? -2.387 -17.094 -3.236 1 93.62 120 MET B CA 1
ATOM 3604 C C . MET B 1 120 ? -1.526 -18.328 -2.967 1 93.62 120 MET B C 1
ATOM 3606 O O . MET B 1 120 ? -1.211 -19.078 -3.889 1 93.62 120 MET B O 1
ATOM 3610 N N . LYS B 1 121 ? -1.208 -18.547 -1.712 1 92.94 121 LYS B N 1
ATOM 3611 C CA . LYS B 1 121 ? -0.358 -19.672 -1.321 1 92.94 121 LYS B CA 1
ATOM 3612 C C . LYS B 1 121 ? -1.074 -21 -1.531 1 92.94 121 LYS B C 1
ATOM 3614 O O . LYS B 1 121 ? -0.438 -22.016 -1.83 1 92.94 121 LYS B O 1
ATOM 3619 N N . THR B 1 122 ? -2.328 -21.016 -1.455 1 92.44 122 THR B N 1
ATOM 3620 C CA . THR B 1 122 ? -3.121 -22.234 -1.504 1 92.44 122 THR B CA 1
ATOM 3621 C C . THR B 1 122 ? -2.959 -22.922 -2.854 1 92.44 122 THR B C 1
ATOM 3623 O O . THR B 1 122 ? -2.537 -24.078 -2.914 1 92.44 122 THR B O 1
ATOM 3626 N N . PRO B 1 123 ? -3.266 -22.25 -3.939 1 94.81 123 PRO B N 1
ATOM 3627 C CA . PRO B 1 123 ? -3.08 -22.953 -5.215 1 94.81 123 PRO B CA 1
ATOM 3628 C C . PRO B 1 123 ? -1.622 -23.312 -5.48 1 94.81 123 PRO B C 1
ATOM 3630 O O . PRO B 1 123 ? -1.345 -24.344 -6.102 1 94.81 123 PRO B O 1
ATOM 3633 N N . LEU B 1 124 ? -0.699 -22.578 -5.016 1 95.75 124 LEU B N 1
ATOM 3634 C CA . LEU B 1 124 ? 0.715 -22.875 -5.211 1 95.75 124 LEU B CA 1
ATOM 3635 C C . LEU B 1 124 ? 1.121 -24.125 -4.426 1 95.75 124 LEU B C 1
ATOM 3637 O O . LEU B 1 124 ? 1.849 -24.969 -4.934 1 95.75 124 LEU B O 1
ATOM 3641 N N . THR B 1 125 ? 0.611 -24.188 -3.215 1 94.44 125 THR B N 1
ATOM 3642 C CA . THR B 1 125 ? 0.88 -25.359 -2.387 1 94.44 125 THR B CA 1
ATOM 3643 C C . THR B 1 125 ? 0.28 -26.609 -3.014 1 94.44 125 THR B C 1
ATOM 3645 O O . THR B 1 125 ? 0.91 -27.672 -3.018 1 94.44 125 THR B O 1
ATOM 3648 N N . ALA B 1 126 ? -0.898 -26.469 -3.555 1 94.94 126 ALA B N 1
ATOM 3649 C CA . ALA B 1 126 ? -1.534 -27.594 -4.234 1 94.94 126 ALA B CA 1
ATOM 3650 C C . ALA B 1 126 ? -0.687 -28.078 -5.41 1 94.94 126 ALA B C 1
ATOM 3652 O O . ALA B 1 126 ? -0.504 -29.281 -5.602 1 94.94 126 ALA B O 1
ATOM 3653 N N . LEU B 1 127 ? -0.182 -27.156 -6.148 1 96.12 127 LEU B N 1
ATOM 3654 C CA . LEU B 1 127 ? 0.673 -27.5 -7.281 1 96.12 127 LEU B CA 1
ATOM 3655 C C . LEU B 1 127 ? 1.942 -28.203 -6.816 1 96.12 127 LEU B C 1
ATOM 3657 O O . LEU B 1 127 ? 2.375 -29.172 -7.426 1 96.12 127 LEU B O 1
ATOM 3661 N N . LYS B 1 128 ? 2.467 -27.703 -5.777 1 94.06 128 LYS B N 1
ATOM 3662 C CA . LYS B 1 128 ? 3.68 -28.297 -5.223 1 94.06 128 LYS B CA 1
ATOM 3663 C C . LYS B 1 128 ? 3.436 -29.734 -4.773 1 94.06 128 LYS B C 1
ATOM 3665 O O . LYS B 1 128 ? 4.234 -30.625 -5.07 1 94.06 128 LYS B O 1
ATOM 3670 N N . LEU B 1 129 ? 2.406 -29.953 -4.102 1 94.44 129 LEU B N 1
ATOM 3671 C CA . LEU B 1 129 ? 2.049 -31.281 -3.617 1 94.44 129 LEU B CA 1
ATOM 3672 C C . LEU B 1 129 ? 1.826 -32.25 -4.777 1 94.44 129 LEU B C 1
ATOM 3674 O O . LEU B 1 129 ? 2.254 -33.406 -4.727 1 94.44 129 LEU B O 1
ATOM 3678 N N . MET B 1 130 ? 1.223 -31.766 -5.824 1 94.69 130 MET B N 1
ATOM 3679 C CA . MET B 1 130 ? 0.995 -32.562 -7.016 1 94.69 130 MET B CA 1
ATOM 3680 C C . MET B 1 130 ? 2.316 -32.969 -7.668 1 94.69 130 MET B C 1
ATOM 3682 O O . MET B 1 130 ? 2.506 -34.125 -8.047 1 94.69 130 MET B O 1
ATOM 3686 N N . ALA B 1 131 ? 3.154 -32.031 -7.754 1 92.81 131 ALA B N 1
ATOM 3687 C CA . ALA B 1 131 ? 4.441 -32.281 -8.398 1 92.81 131 ALA B CA 1
ATOM 3688 C C . ALA B 1 131 ? 5.309 -33.219 -7.57 1 92.81 131 ALA B C 1
ATOM 3690 O O . ALA B 1 131 ? 6.094 -34 -8.117 1 92.81 131 ALA B O 1
ATOM 3691 N N . ASP B 1 132 ? 5.148 -33.188 -6.27 1 92 132 ASP B N 1
ATOM 3692 C CA . ASP B 1 132 ? 5.918 -34.031 -5.363 1 92 132 ASP B CA 1
ATOM 3693 C C . ASP B 1 132 ? 5.402 -35.469 -5.379 1 92 132 ASP B C 1
ATOM 3695 O O . ASP B 1 132 ? 6.148 -36.406 -5.086 1 92 132 ASP B O 1
ATOM 3699 N N . ALA B 1 133 ? 4.176 -35.656 -5.75 1 92.69 133 ALA B N 1
ATOM 3700 C CA . ALA B 1 133 ? 3.492 -36.938 -5.602 1 92.69 133 ALA B CA 1
ATOM 3701 C C . ALA B 1 133 ? 3.816 -37.875 -6.77 1 92.69 133 ALA B C 1
ATOM 3703 O O . ALA B 1 133 ? 3.707 -39.094 -6.645 1 92.69 133 ALA B O 1
ATOM 3704 N N . ALA B 1 134 ? 4.141 -37.344 -7.953 1 92.62 134 ALA B N 1
ATOM 3705 C CA . ALA B 1 134 ? 4.371 -38.156 -9.133 1 92.62 134 ALA B CA 1
ATOM 3706 C C . ALA B 1 134 ? 5.359 -37.5 -10.086 1 92.62 134 ALA B C 1
ATOM 3708 O O . ALA B 1 134 ? 5.652 -36.312 -9.953 1 92.62 134 ALA B O 1
ATOM 3709 N N . ASP B 1 135 ? 5.805 -38.344 -10.984 1 94.12 135 ASP B N 1
ATOM 3710 C CA . ASP B 1 135 ? 6.766 -37.812 -11.953 1 94.12 135 ASP B CA 1
ATOM 3711 C C . ASP B 1 135 ? 6.07 -37 -13.039 1 94.12 135 ASP B C 1
ATOM 3713 O O . ASP B 1 135 ? 6.707 -36.188 -13.727 1 94.12 135 ASP B O 1
ATOM 3717 N N . VAL B 1 136 ? 4.812 -37.375 -13.164 1 95.25 136 VAL B N 1
ATOM 3718 C CA . VAL B 1 136 ? 3.988 -36.594 -14.102 1 95.25 136 VAL B CA 1
ATOM 3719 C C . VAL B 1 136 ? 2.682 -36.188 -13.422 1 95.25 136 VAL B C 1
ATOM 3721 O O . VAL B 1 136 ? 2.205 -36.875 -12.516 1 95.25 136 VAL B O 1
ATOM 3724 N N . VAL B 1 137 ? 2.193 -35.062 -13.859 1 95.31 137 VAL B N 1
ATOM 3725 C CA . VAL B 1 137 ? 0.956 -34.531 -13.289 1 95.31 137 VAL B CA 1
ATOM 3726 C C . VAL B 1 137 ? -0.074 -34.312 -14.398 1 95.31 137 VAL B C 1
ATOM 3728 O O . VAL B 1 137 ? 0.278 -33.938 -15.516 1 95.31 137 VAL B O 1
ATOM 3731 N N . ASP B 1 138 ? -1.324 -34.594 -14.023 1 94.62 138 ASP B N 1
ATOM 3732 C CA . ASP B 1 138 ? -2.436 -34.344 -14.938 1 94.62 138 ASP B CA 1
ATOM 3733 C C . ASP B 1 138 ? -2.559 -32.875 -15.289 1 94.62 138 ASP B C 1
ATOM 3735 O O . ASP B 1 138 ? -2.654 -32.031 -14.391 1 94.62 138 ASP B O 1
ATOM 3739 N N . SER B 1 139 ? -2.598 -32.562 -16.594 1 94.69 139 SER B N 1
ATOM 3740 C CA . SER B 1 139 ? -2.627 -31.172 -17.047 1 94.69 139 SER B CA 1
ATOM 3741 C C . SER B 1 139 ? -3.895 -30.469 -16.594 1 94.69 139 SER B C 1
ATOM 3743 O O . SER B 1 139 ? -3.871 -29.266 -16.312 1 94.69 139 SER B O 1
ATOM 3745 N N . ALA B 1 140 ? -4.949 -31.172 -16.531 1 90.75 140 ALA B N 1
ATOM 3746 C CA . ALA B 1 140 ? -6.211 -30.562 -16.109 1 90.75 140 ALA B CA 1
ATOM 3747 C C . ALA B 1 140 ? -6.125 -30.078 -14.656 1 90.75 140 ALA B C 1
ATOM 3749 O O . ALA B 1 140 ? -6.664 -29.031 -14.32 1 90.75 140 ALA B O 1
ATOM 3750 N N . ARG B 1 141 ? -5.418 -30.766 -13.867 1 92.25 141 ARG B N 1
ATOM 3751 C CA . ARG B 1 141 ? -5.254 -30.391 -12.469 1 92.25 141 ARG B CA 1
ATOM 3752 C C . ARG B 1 141 ? -4.34 -29.188 -12.328 1 92.25 141 ARG B C 1
ATOM 3754 O O . ARG B 1 141 ? -4.598 -28.297 -11.508 1 92.25 141 ARG B O 1
ATOM 3761 N N . VAL B 1 142 ? -3.346 -29.219 -13.117 1 94.5 142 VAL B N 1
ATOM 3762 C CA . VAL B 1 142 ? -2.424 -28.078 -13.117 1 94.5 142 VAL B CA 1
ATOM 3763 C C . VAL B 1 142 ? -3.158 -26.828 -13.57 1 94.5 142 VAL B C 1
ATOM 3765 O O . VAL B 1 142 ? -3.053 -25.766 -12.938 1 94.5 142 VAL B O 1
ATOM 3768 N N . GLN B 1 143 ? -3.912 -26.969 -14.578 1 92.69 143 GLN B N 1
ATOM 3769 C CA . GLN B 1 143 ? -4.652 -25.844 -15.141 1 92.69 143 GLN B CA 1
ATOM 3770 C C . GLN B 1 143 ? -5.609 -25.25 -14.109 1 92.69 143 GLN B C 1
ATOM 3772 O O . GLN B 1 143 ? -5.719 -24.016 -13.984 1 92.69 143 GLN B O 1
ATOM 3777 N N . LYS B 1 144 ? -6.234 -26.062 -13.422 1 90.81 144 LYS B N 1
ATOM 3778 C CA . LYS B 1 144 ? -7.188 -25.609 -12.414 1 90.81 144 LYS B CA 1
ATOM 3779 C C . LYS B 1 144 ? -6.504 -24.734 -11.359 1 90.81 144 LYS B C 1
ATOM 3781 O O . LYS B 1 144 ? -6.992 -23.656 -11.031 1 90.81 144 LYS B O 1
ATOM 3786 N N . GLN B 1 145 ? -5.387 -25.25 -10.867 1 94 145 GLN B N 1
ATOM 3787 C CA . GLN B 1 145 ? -4.68 -24.516 -9.828 1 94 145 GLN B CA 1
ATOM 3788 C C . GLN B 1 145 ? -4.07 -23.219 -10.383 1 94 145 GLN B C 1
ATOM 3790 O O . GLN B 1 145 ? -4.004 -22.219 -9.68 1 94 145 GLN B O 1
ATOM 3795 N N . VAL B 1 146 ? -3.658 -23.234 -11.586 1 94.56 146 VAL B N 1
ATOM 3796 C CA . VAL B 1 146 ? -3.104 -22.062 -12.234 1 94.56 146 VAL B CA 1
ATOM 3797 C C . VAL B 1 146 ? -4.199 -21 -12.414 1 94.56 146 VAL B C 1
ATOM 3799 O O . VAL B 1 146 ? -3.979 -19.812 -12.164 1 94.56 146 VAL B O 1
ATOM 3802 N N . ASP B 1 147 ? -5.316 -21.453 -12.859 1 91.25 147 ASP B N 1
ATOM 3803 C CA . ASP B 1 147 ? -6.449 -20.547 -13.008 1 91.25 147 ASP B CA 1
ATOM 3804 C C . ASP B 1 147 ? -6.82 -19.891 -11.68 1 91.25 147 ASP B C 1
ATOM 3806 O O . ASP B 1 147 ? -7.117 -18.703 -11.617 1 91.25 147 ASP B O 1
ATOM 3810 N N . ASN B 1 148 ? -6.754 -20.672 -10.641 1 91.62 148 ASN B N 1
ATOM 3811 C CA . ASN B 1 148 ? -7.02 -20.156 -9.305 1 91.62 148 ASN B CA 1
ATOM 3812 C C . ASN B 1 148 ? -6.004 -19.078 -8.914 1 91.62 148 ASN B C 1
ATOM 3814 O O . ASN B 1 148 ? -6.379 -18.031 -8.398 1 91.62 148 ASN B O 1
ATOM 3818 N N . ALA B 1 149 ? -4.805 -19.359 -9.156 1 94.81 149 ALA B N 1
ATOM 3819 C CA . ALA B 1 149 ? -3.738 -18.406 -8.836 1 94.81 149 ALA B CA 1
ATOM 3820 C C . ALA B 1 149 ? -3.873 -17.141 -9.664 1 94.81 149 ALA B C 1
ATOM 3822 O O . ALA B 1 149 ? -3.691 -16.031 -9.141 1 94.81 149 ALA B O 1
ATOM 3823 N N . GLU B 1 150 ? -4.164 -17.312 -10.914 1 92.44 150 GLU B N 1
ATOM 3824 C CA . GLU B 1 150 ? -4.336 -16.156 -11.797 1 92.44 150 GLU B CA 1
ATOM 3825 C C . GLU B 1 150 ? -5.512 -15.297 -11.352 1 92.44 150 GLU B C 1
ATOM 3827 O O . GLU B 1 150 ? -5.445 -14.062 -11.414 1 92.44 150 GLU B O 1
ATOM 3832 N N . TYR B 1 151 ? -6.484 -15.969 -10.992 1 89.62 151 TYR B N 1
ATOM 3833 C CA . TYR B 1 151 ? -7.641 -15.25 -10.469 1 89.62 151 TYR B CA 1
ATOM 3834 C C . TYR B 1 151 ? -7.254 -14.391 -9.266 1 89.62 151 TYR B C 1
ATOM 3836 O O . TYR B 1 151 ? -7.602 -13.211 -9.195 1 89.62 151 TYR B O 1
ATOM 3844 N N . GLN B 1 152 ? -6.559 -14.969 -8.352 1 92.31 152 GLN B N 1
ATOM 3845 C CA . GLN B 1 152 ? -6.109 -14.234 -7.168 1 92.31 152 GLN B CA 1
ATOM 3846 C C . GLN B 1 152 ? -5.211 -13.062 -7.555 1 92.31 152 GLN B C 1
ATOM 3848 O O . GLN B 1 152 ? -5.336 -11.969 -7 1 92.31 152 GLN B O 1
ATOM 3853 N N . LEU B 1 153 ? -4.336 -13.297 -8.43 1 93.88 153 LEU B N 1
ATOM 3854 C CA . LEU B 1 153 ? -3.43 -12.25 -8.891 1 93.88 153 LEU B CA 1
ATOM 3855 C C . LEU B 1 153 ? -4.207 -11.086 -9.5 1 93.88 153 LEU B C 1
ATOM 3857 O O . LEU B 1 153 ? -3.936 -9.922 -9.188 1 93.88 153 LEU B O 1
ATOM 3861 N N . ASN B 1 154 ? -5.152 -11.414 -10.305 1 89.5 154 ASN B N 1
ATOM 3862 C CA . ASN B 1 154 ? -5.973 -10.383 -10.938 1 89.5 154 ASN B CA 1
ATOM 3863 C C . ASN B 1 154 ? -6.777 -9.594 -9.906 1 89.5 154 ASN B C 1
ATOM 3865 O O . ASN B 1 154 ? -6.98 -8.391 -10.055 1 89.5 154 ASN B O 1
ATOM 3869 N N . LEU B 1 155 ? -7.23 -10.266 -8.938 1 90.81 155 LEU B N 1
ATOM 3870 C CA . LEU B 1 155 ? -7.961 -9.609 -7.855 1 90.81 155 LEU B CA 1
ATOM 3871 C C . LEU B 1 155 ? -7.09 -8.555 -7.172 1 90.81 155 LEU B C 1
ATOM 3873 O O . LEU B 1 155 ? -7.535 -7.43 -6.949 1 90.81 155 LEU B O 1
ATOM 3877 N N . LEU B 1 156 ? -5.883 -8.898 -6.918 1 91.44 156 LEU B N 1
ATOM 3878 C CA . LEU B 1 156 ? -4.965 -7.957 -6.289 1 91.44 156 LEU B CA 1
ATOM 3879 C C . LEU B 1 156 ? -4.707 -6.758 -7.195 1 91.44 156 LEU B C 1
ATOM 3881 O O . LEU B 1 156 ? -4.754 -5.609 -6.746 1 91.44 156 LEU B O 1
ATOM 3885 N N . LEU B 1 157 ? -4.477 -7.035 -8.414 1 88.56 157 LEU B N 1
ATOM 3886 C CA . LEU B 1 157 ? -4.168 -5.98 -9.375 1 88.56 157 LEU B CA 1
ATOM 3887 C C . LEU B 1 157 ? -5.336 -5.008 -9.508 1 88.56 157 LEU B C 1
ATOM 3889 O O . LEU B 1 157 ? -5.137 -3.793 -9.523 1 88.56 157 LEU B O 1
ATOM 3893 N N . ASN B 1 158 ? -6.445 -5.566 -9.609 1 88.19 158 ASN B N 1
ATOM 3894 C CA . ASN B 1 158 ? -7.617 -4.707 -9.734 1 88.19 158 ASN B CA 1
ATOM 3895 C C . ASN B 1 158 ? -7.875 -3.912 -8.461 1 88.19 158 ASN B C 1
ATOM 3897 O O . ASN B 1 158 ? -8.312 -2.764 -8.516 1 88.19 158 ASN B O 1
ATOM 3901 N N . TYR B 1 159 ? -7.602 -4.535 -7.32 1 88.62 159 TYR B N 1
ATOM 3902 C CA . TYR B 1 159 ? -7.68 -3.82 -6.051 1 88.62 159 TYR B CA 1
ATOM 3903 C C . TYR B 1 159 ? -6.738 -2.623 -6.039 1 88.62 159 TYR B C 1
ATOM 3905 O O . TYR B 1 159 ? -7.121 -1.525 -5.633 1 88.62 159 TYR B O 1
ATOM 3913 N N . GLU B 1 160 ? -5.535 -2.828 -6.504 1 86.19 160 GLU B N 1
ATOM 3914 C CA . GLU B 1 160 ? -4.531 -1.769 -6.523 1 86.19 160 GLU B CA 1
ATOM 3915 C C . GLU B 1 160 ? -4.914 -0.661 -7.5 1 86.19 160 GLU B C 1
ATOM 3917 O O . GLU B 1 160 ? -4.668 0.518 -7.238 1 86.19 160 GLU B O 1
ATOM 3922 N N . ARG B 1 161 ? -5.469 -1.045 -8.508 1 84.12 161 ARG B N 1
ATOM 3923 C CA . ARG B 1 161 ? -5.844 -0.084 -9.539 1 84.12 161 ARG B CA 1
ATOM 3924 C C . ARG B 1 161 ? -7.012 0.785 -9.086 1 84.12 161 ARG B C 1
ATOM 3926 O O . ARG B 1 161 ? -7.195 1.898 -9.578 1 84.12 161 ARG B O 1
ATOM 3933 N N . LEU B 1 162 ? -7.785 0.294 -8.148 1 82.31 162 LEU B N 1
ATOM 3934 C CA . LEU B 1 162 ? -8.938 1.031 -7.645 1 82.31 162 LEU B CA 1
ATOM 3935 C C . LEU B 1 162 ? -8.508 2.348 -7.008 1 82.31 162 LEU B C 1
ATOM 3937 O O . LEU B 1 162 ? -9.25 3.332 -7.039 1 82.31 162 LEU B O 1
ATOM 3941 N N . SER B 1 163 ? -7.266 2.352 -6.441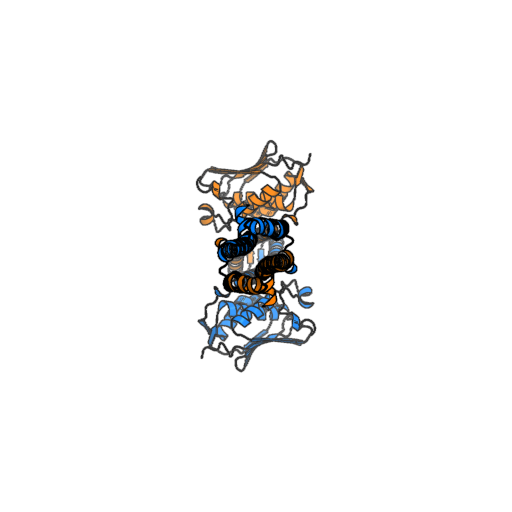 1 74.25 163 SER B N 1
ATOM 3942 C CA . SER B 1 163 ? -6.746 3.549 -5.781 1 74.25 163 SER B CA 1
ATOM 3943 C C . SER B 1 163 ? -6.516 4.672 -6.785 1 74.25 163 SER B C 1
ATOM 3945 O O . SER B 1 163 ? -6.531 5.852 -6.422 1 74.25 163 SER B O 1
ATOM 3947 N N . ASP B 1 164 ? -6.23 4.277 -7.965 1 73.31 164 ASP B N 1
ATOM 3948 C CA . ASP B 1 164 ? -6.023 5.285 -9 1 73.31 164 ASP B CA 1
ATOM 3949 C C . ASP B 1 164 ? -7.043 5.129 -10.125 1 73.31 164 ASP B C 1
ATOM 3951 O O . ASP B 1 164 ? -6.688 5.211 -11.305 1 73.31 164 ASP B O 1
ATOM 3955 N N . PHE B 1 165 ? -8.219 4.855 -9.789 1 69.56 165 PHE B N 1
ATOM 3956 C CA . PHE B 1 165 ? -9.289 4.48 -10.711 1 69.56 165 PHE B CA 1
ATOM 3957 C C . PHE B 1 165 ? -9.477 5.551 -11.781 1 69.56 165 PHE B C 1
ATOM 3959 O O . PHE B 1 165 ? -9.641 5.23 -12.961 1 69.56 165 PHE B O 1
ATOM 3966 N N . ASN B 1 166 ? -9.328 6.727 -11.375 1 67.5 166 ASN B N 1
ATOM 3967 C CA . ASN B 1 166 ? -9.617 7.82 -12.297 1 67.5 166 ASN B CA 1
ATOM 3968 C C . ASN B 1 166 ? -8.648 7.828 -13.477 1 67.5 166 ASN B C 1
ATOM 3970 O O . ASN B 1 166 ? -9 8.266 -14.57 1 67.5 166 ASN B O 1
ATOM 3974 N N . HIS B 1 167 ? -7.562 7.219 -13.281 1 71 167 HIS B N 1
ATOM 3975 C CA . HIS B 1 167 ? -6.562 7.246 -14.344 1 71 167 HIS B CA 1
ATOM 3976 C C . HIS B 1 167 ? -6.523 5.922 -15.094 1 71 167 HIS B C 1
ATOM 3978 O O . HIS B 1 167 ? -5.824 5.793 -16.109 1 71 167 HIS B O 1
ATOM 3984 N N . ASP B 1 168 ? -7.441 5.094 -14.688 1 77.94 168 ASP B N 1
ATOM 3985 C CA . ASP B 1 168 ? -7.375 3.754 -15.266 1 77.94 168 ASP B CA 1
ATOM 3986 C C . ASP B 1 168 ? -8.672 3.4 -15.984 1 77.94 168 ASP B C 1
ATOM 3988 O O . ASP B 1 168 ? -9.039 2.227 -16.078 1 77.94 168 ASP B O 1
ATOM 3992 N N . ILE B 1 169 ? -9.438 4.434 -16.578 1 85.88 169 ILE B N 1
ATOM 3993 C CA . ILE B 1 169 ? -10.734 4.125 -17.156 1 85.88 169 ILE B CA 1
ATOM 3994 C C . ILE B 1 169 ? -10.766 4.59 -18.625 1 85.88 169 ILE B C 1
ATOM 3996 O O . ILE B 1 169 ? -10.266 5.668 -18.938 1 85.88 169 ILE B O 1
ATOM 4000 N N . GLU B 1 170 ? -11.18 3.699 -19.484 1 90.06 170 GLU B N 1
ATOM 4001 C CA . GLU B 1 170 ? -11.414 3.986 -20.891 1 90.06 170 GLU B CA 1
ATOM 4002 C C . GLU B 1 170 ? -12.773 3.469 -21.344 1 90.06 170 GLU B C 1
ATOM 4004 O O . GLU B 1 170 ? -13.008 2.258 -21.359 1 90.06 170 GLU B O 1
ATOM 4009 N N . PHE B 1 171 ? -13.609 4.406 -21.797 1 92.81 171 PHE B N 1
ATOM 4010 C CA . PHE B 1 171 ? -14.945 4.02 -22.219 1 92.81 171 PHE B CA 1
ATOM 4011 C C . PHE B 1 171 ? -14.961 3.664 -23.703 1 92.81 171 PHE B C 1
ATOM 4013 O O . PHE B 1 171 ? -14.523 4.453 -24.531 1 92.81 171 PHE B O 1
ATOM 4020 N N . VAL B 1 172 ? -15.359 2.467 -23.906 1 95.44 172 VAL B N 1
ATOM 4021 C CA . VAL B 1 172 ? -15.492 1.984 -25.266 1 95.44 172 VAL B CA 1
ATOM 4022 C C . VAL B 1 172 ? -16.812 1.236 -25.438 1 95.44 172 VAL B C 1
ATOM 4024 O O . VAL B 1 172 ? -17.438 0.859 -24.453 1 95.44 172 VAL B O 1
ATOM 4027 N N . SER B 1 173 ? -17.203 1.082 -26.672 1 97.25 173 SER B N 1
ATOM 4028 C CA . SER B 1 173 ? -18.391 0.289 -26.969 1 97.25 173 SER B CA 1
ATOM 4029 C C . SER B 1 173 ? -18.078 -1.204 -26.922 1 97.25 173 SER B C 1
ATOM 4031 O O . SER B 1 173 ? -17.156 -1.674 -27.594 1 97.25 173 SER B O 1
ATOM 4033 N N . ILE B 1 174 ? -18.797 -1.855 -26.078 1 96.94 174 ILE B N 1
ATOM 4034 C CA . ILE B 1 174 ? -18.547 -3.291 -25.984 1 96.94 174 ILE B CA 1
ATOM 4035 C C . ILE B 1 174 ? -19.859 -4.047 -26.188 1 96.94 174 ILE B C 1
ATOM 4037 O O . ILE B 1 174 ? -20.938 -3.531 -25.875 1 96.94 174 ILE B O 1
ATOM 4041 N N . ASP B 1 175 ? -19.766 -5.254 -26.719 1 98 175 ASP B N 1
ATOM 4042 C CA . ASP B 1 175 ? -20.906 -6.137 -26.875 1 98 175 ASP B CA 1
ATOM 4043 C C . ASP B 1 175 ? -21.078 -7.035 -25.656 1 98 175 ASP B C 1
ATOM 4045 O O . ASP B 1 175 ? -20.172 -7.797 -25.297 1 98 175 ASP B O 1
ATOM 4049 N N . LEU B 1 176 ? -22.234 -6.953 -25.078 1 97.75 176 LEU B N 1
ATOM 4050 C CA . LEU B 1 176 ? -22.484 -7.625 -23.797 1 97.75 176 LEU B CA 1
ATOM 4051 C C . LEU B 1 176 ? -22.359 -9.141 -23.953 1 97.75 176 LEU B C 1
ATOM 4053 O O . LEU B 1 176 ? -21.719 -9.805 -23.141 1 97.75 176 LEU B O 1
ATOM 4057 N N . LEU B 1 177 ? -22.969 -9.711 -24.953 1 97.88 177 LEU B N 1
ATOM 4058 C CA . LEU B 1 177 ? -22.938 -11.156 -25.156 1 97.88 177 LEU B CA 1
ATOM 4059 C C . LEU B 1 177 ? -21.516 -11.633 -25.391 1 97.88 177 LEU B C 1
ATOM 4061 O O . LEU B 1 177 ? -21.078 -12.633 -24.812 1 97.88 177 LEU B O 1
ATOM 4065 N N . GLU B 1 178 ? -20.812 -10.914 -26.156 1 97.81 178 GLU B N 1
ATOM 4066 C CA . GLU B 1 178 ? -19.422 -11.273 -26.438 1 97.81 178 GLU B CA 1
ATOM 4067 C C . GLU B 1 178 ? -18.578 -11.25 -25.172 1 97.81 178 GLU B C 1
ATOM 4069 O O . GLU B 1 178 ? -17.734 -12.125 -24.969 1 97.81 178 GLU B O 1
ATOM 4074 N N . LEU B 1 179 ? -18.844 -10.273 -24.422 1 97.88 179 LEU B N 1
ATOM 4075 C CA . LEU B 1 179 ? -18.078 -10.148 -23.172 1 97.88 179 LEU B CA 1
ATOM 4076 C C . LEU B 1 179 ? -18.391 -11.305 -22.234 1 97.88 179 LEU B C 1
ATOM 4078 O O . LEU B 1 179 ? -17.469 -11.914 -21.672 1 97.88 179 LEU B O 1
ATOM 4082 N N . VAL B 1 180 ? -19.641 -11.633 -22.078 1 97.81 180 VAL B N 1
ATOM 4083 C CA . VAL B 1 180 ? -20.062 -12.719 -21.188 1 97.81 180 VAL B CA 1
ATOM 4084 C C . VAL B 1 180 ? -19.438 -14.031 -21.656 1 97.81 180 VAL B C 1
ATOM 4086 O O . VAL B 1 180 ? -18.859 -14.781 -20.859 1 97.81 180 VAL B O 1
ATOM 4089 N N . GLN B 1 181 ? -19.484 -14.266 -22.922 1 97.12 181 GLN B N 1
ATOM 4090 C CA . GLN B 1 181 ? -18.938 -15.484 -23.5 1 97.12 181 GLN B CA 1
ATOM 4091 C C . GLN B 1 181 ? -17.438 -15.562 -23.312 1 97.12 181 GLN B C 1
ATOM 4093 O O . GLN B 1 181 ? -16.891 -16.625 -23.016 1 97.12 181 GLN B O 1
ATOM 4098 N N . GLN B 1 182 ? -16.844 -14.469 -23.516 1 96.5 182 GLN B N 1
ATOM 4099 C CA . GLN B 1 182 ? -15.398 -14.398 -23.328 1 96.5 182 GLN B CA 1
ATOM 4100 C C . GLN B 1 182 ? -15.016 -14.766 -21.891 1 96.5 182 GLN B C 1
ATOM 4102 O O . GLN B 1 182 ? -14.094 -15.555 -21.672 1 96.5 182 GLN B O 1
ATOM 4107 N N . ILE B 1 183 ? -15.695 -14.258 -20.938 1 95.19 183 ILE B N 1
ATOM 4108 C CA . ILE B 1 183 ? -15.406 -14.484 -19.516 1 95.19 183 ILE B CA 1
ATOM 4109 C C . ILE B 1 183 ? -15.656 -15.953 -19.172 1 95.19 183 ILE B C 1
ATOM 4111 O O . ILE B 1 183 ? -14.875 -16.562 -18.438 1 95.19 183 ILE B O 1
ATOM 4115 N N . LEU B 1 184 ? -16.719 -16.5 -19.703 1 94.88 184 LEU B N 1
ATOM 4116 C CA . LEU B 1 184 ? -17.016 -17.906 -19.469 1 94.88 184 LEU B CA 1
ATOM 4117 C C . LEU B 1 184 ? -15.938 -18.812 -20.031 1 94.88 184 LEU B C 1
ATOM 4119 O O . LEU B 1 184 ? -15.523 -19.781 -19.391 1 94.88 184 LEU B O 1
ATOM 4123 N N . ARG B 1 185 ? -15.484 -18.438 -21.172 1 91.94 185 ARG B N 1
ATOM 4124 C CA . ARG B 1 185 ? -14.43 -19.219 -21.797 1 91.94 185 ARG B CA 1
ATOM 4125 C C . ARG B 1 185 ? -13.133 -19.141 -21 1 91.94 185 ARG B C 1
ATOM 4127 O O . ARG B 1 185 ? -12.469 -20.156 -20.797 1 91.94 185 ARG B O 1
ATOM 4134 N N . GLU B 1 186 ? -12.836 -18.016 -20.547 1 87.88 186 GLU B N 1
ATOM 4135 C CA . GLU B 1 186 ? -11.594 -17.797 -19.797 1 87.88 186 GLU B CA 1
ATOM 4136 C C . GLU B 1 186 ? -11.617 -18.5 -18.453 1 87.88 186 GLU B C 1
ATOM 4138 O O . GLU B 1 186 ? -10.57 -18.812 -17.891 1 87.88 186 GLU B O 1
ATOM 4143 N N . ASN B 1 187 ? -12.797 -18.75 -17.938 1 88.56 187 ASN B N 1
ATOM 4144 C CA . ASN B 1 187 ? -12.93 -19.375 -16.625 1 88.56 187 ASN B CA 1
ATOM 4145 C C . ASN B 1 187 ? -13.594 -20.75 -16.719 1 88.56 187 ASN B C 1
ATOM 4147 O O . ASN B 1 187 ? -14.195 -21.219 -15.742 1 88.56 187 ASN B O 1
ATOM 4151 N N . MET B 1 188 ? -13.523 -21.328 -17.812 1 87.06 188 MET B N 1
ATOM 4152 C CA . MET B 1 188 ? -14.25 -22.547 -18.109 1 87.06 188 MET B CA 1
ATOM 4153 C C . MET B 1 188 ? -13.875 -23.656 -17.141 1 87.06 188 MET B C 1
ATOM 4155 O O . MET B 1 188 ? -14.719 -24.469 -16.75 1 87.06 188 MET B O 1
ATOM 4159 N N . THR B 1 189 ? -12.664 -23.703 -16.688 1 85.5 189 THR B N 1
ATOM 4160 C CA . THR B 1 189 ? -12.188 -24.766 -15.805 1 85.5 189 THR B CA 1
ATOM 4161 C C . THR B 1 189 ? -12.977 -24.781 -14.492 1 85.5 189 THR B C 1
ATOM 4163 O O . THR B 1 189 ? -13.227 -25.844 -13.938 1 85.5 189 THR B O 1
ATOM 4166 N N . PHE B 1 190 ? -13.367 -23.672 -14.062 1 86.06 190 PHE B N 1
ATOM 4167 C CA . PHE B 1 190 ? -14.125 -23.578 -12.82 1 86.06 190 PHE B CA 1
ATOM 4168 C C . PHE B 1 190 ? -15.477 -24.266 -12.961 1 86.06 190 PHE B C 1
ATOM 4170 O O . PHE B 1 190 ? -15.922 -24.953 -12.039 1 86.06 190 PHE B O 1
ATOM 4177 N N . PHE B 1 191 ? -16.062 -24.156 -14.078 1 89.75 191 PHE B N 1
ATOM 4178 C CA . PHE B 1 191 ? -17.422 -24.641 -14.289 1 89.75 191 PHE B CA 1
ATOM 4179 C C . PHE B 1 191 ? -17.406 -26.125 -14.664 1 89.75 191 PHE B C 1
ATOM 4181 O O . PHE B 1 191 ? -18.281 -26.875 -14.258 1 89.75 191 PHE B O 1
ATOM 4188 N N . VAL B 1 192 ? -16.375 -26.484 -15.359 1 88.19 192 VAL B N 1
ATOM 4189 C CA . VAL B 1 192 ? -16.25 -27.875 -15.789 1 88.19 192 VAL B CA 1
ATOM 4190 C C . VAL B 1 192 ? -15.93 -28.766 -14.578 1 88.19 192 VAL B C 1
ATOM 4192 O O . VAL B 1 192 ? -16.453 -29.875 -14.469 1 88.19 192 VAL B O 1
ATOM 4195 N N . ASP B 1 193 ? -15.125 -28.234 -13.742 1 85.69 193 ASP B N 1
ATOM 4196 C CA . ASP B 1 193 ? -14.68 -28.984 -12.578 1 85.69 193 ASP B CA 1
ATOM 4197 C C . ASP B 1 193 ? -15.867 -29.469 -11.742 1 85.69 193 ASP B C 1
ATOM 4199 O O . ASP B 1 193 ? -15.852 -30.578 -11.203 1 85.69 193 ASP B O 1
ATOM 4203 N N . LYS B 1 194 ? -16.891 -28.703 -11.656 1 89.81 194 LYS B N 1
ATOM 4204 C CA . LYS B 1 194 ? -18.062 -29.016 -10.852 1 89.81 194 LYS B CA 1
ATOM 4205 C C . LYS B 1 194 ? -19.219 -29.484 -11.742 1 89.81 194 LYS B C 1
ATOM 4207 O O . LYS B 1 194 ? -20.328 -29.688 -11.258 1 89.81 194 LYS B O 1
ATOM 4212 N N . ASN B 1 195 ? -18.953 -29.641 -13.047 1 93.69 195 ASN B N 1
ATOM 4213 C CA . ASN B 1 195 ? -19.969 -30.016 -14.008 1 93.69 195 ASN B CA 1
ATOM 4214 C C . ASN B 1 195 ? -21.203 -29.141 -13.898 1 93.69 195 ASN B C 1
ATOM 4216 O O . ASN B 1 195 ? -22.328 -29.641 -13.844 1 93.69 195 ASN B O 1
ATOM 4220 N N . LEU B 1 196 ? -21 -27.891 -13.758 1 95.25 196 LEU B N 1
ATOM 4221 C CA . LEU B 1 196 ? -22.109 -26.938 -13.695 1 95.25 196 LEU B CA 1
ATOM 4222 C C . LEU B 1 196 ? -22.703 -26.703 -15.086 1 95.25 196 LEU B C 1
ATOM 4224 O O . LEU B 1 196 ? -21.969 -26.656 -16.078 1 95.25 196 LEU B O 1
ATOM 4228 N N . THR B 1 197 ? -23.984 -26.594 -15.156 1 95.56 197 THR B N 1
ATOM 4229 C CA . THR B 1 197 ? -24.656 -26.234 -16.406 1 95.56 197 THR B CA 1
ATOM 4230 C C . THR B 1 197 ? -24.844 -24.734 -16.516 1 95.56 197 THR B C 1
ATOM 4232 O O . THR B 1 197 ? -25.359 -24.094 -15.586 1 95.56 197 THR B O 1
ATOM 4235 N N . LEU B 1 198 ? -24.375 -24.156 -17.609 1 96.69 198 LEU B N 1
ATOM 4236 C CA . LEU B 1 198 ? -24.484 -22.719 -17.844 1 96.69 198 LEU B CA 1
ATOM 4237 C C . LEU B 1 198 ? -25.594 -22.406 -18.844 1 96.69 198 LEU B C 1
ATOM 4239 O O . LEU B 1 198 ? -25.609 -22.938 -19.953 1 96.69 198 LEU B O 1
ATOM 4243 N N . ASP B 1 199 ? -26.578 -21.703 -18.453 1 97.12 199 ASP B N 1
ATOM 4244 C CA . ASP B 1 199 ? -27.641 -21.219 -19.312 1 97.12 199 ASP B CA 1
ATOM 4245 C C . ASP B 1 199 ? -27.484 -19.734 -19.609 1 97.12 199 ASP B C 1
ATOM 4247 O O . ASP B 1 199 ? -27.781 -18.891 -18.766 1 97.12 199 ASP B O 1
ATOM 4251 N N . VAL B 1 200 ? -27.047 -19.406 -20.812 1 97.88 200 VAL B N 1
ATOM 4252 C CA . VAL B 1 200 ? -26.734 -18.031 -21.188 1 97.88 200 VAL B CA 1
ATOM 4253 C C . VAL B 1 200 ? -27.828 -17.5 -22.109 1 97.88 200 VAL B C 1
ATOM 4255 O O . VAL B 1 200 ? -27.922 -17.891 -23.266 1 97.88 200 VAL B O 1
ATOM 4258 N N . ALA B 1 201 ? -28.672 -16.688 -21.625 1 97.69 201 ALA B N 1
ATOM 4259 C CA . ALA B 1 201 ? -29.719 -16.016 -22.406 1 97.69 201 ALA B CA 1
ATOM 4260 C C . ALA B 1 201 ? -29.5 -14.508 -22.406 1 97.69 201 ALA B C 1
ATOM 4262 O O . ALA B 1 201 ? -30.312 -13.758 -21.859 1 97.69 201 ALA B O 1
ATOM 4263 N N . VAL B 1 202 ? -28.484 -14.07 -23 1 97.69 202 VAL B N 1
ATOM 4264 C CA . VAL B 1 202 ? -28.078 -12.672 -23.094 1 97.69 202 VAL B CA 1
ATOM 4265 C C . VAL B 1 202 ? -28.047 -12.234 -24.562 1 97.69 202 VAL B C 1
ATOM 4267 O O . VAL B 1 202 ? -27.516 -12.945 -25.406 1 97.69 202 VAL B O 1
ATOM 4270 N N . PRO B 1 203 ? -28.688 -11.18 -24.891 1 96.31 203 PRO B N 1
ATOM 4271 C CA . PRO B 1 203 ? -28.656 -10.688 -26.266 1 96.31 203 PRO B CA 1
ATOM 4272 C C . PRO B 1 203 ? -27.391 -9.883 -26.578 1 96.31 203 PRO B C 1
ATOM 4274 O O . PRO B 1 203 ? -26.594 -9.594 -25.672 1 96.31 203 PRO B O 1
ATOM 4277 N N . HIS B 1 204 ? -27.234 -9.703 -27.875 1 96.5 204 HIS B N 1
ATOM 4278 C CA . HIS B 1 204 ? -26.266 -8.688 -28.266 1 96.5 204 HIS B CA 1
ATOM 4279 C C . HIS B 1 204 ? -26.734 -7.293 -27.875 1 96.5 204 HIS B C 1
ATOM 4281 O O . HIS B 1 204 ? -27.797 -6.855 -28.297 1 96.5 204 HIS B O 1
ATOM 4287 N N . GLU B 1 205 ? -26.062 -6.66 -26.938 1 95.81 205 GLU B N 1
ATOM 4288 C CA . GLU B 1 205 ? -26.328 -5.293 -26.5 1 95.81 205 GLU B CA 1
ATOM 4289 C C . GLU B 1 205 ? -25.031 -4.48 -26.422 1 95.81 205 GLU B C 1
ATOM 4291 O O . GLU B 1 205 ? -24.031 -4.961 -25.891 1 95.81 205 GLU B O 1
ATOM 4296 N N . LYS B 1 206 ? -25.094 -3.332 -27 1 97.25 206 LYS B N 1
ATOM 4297 C CA . LYS B 1 206 ? -23.922 -2.473 -26.938 1 97.25 206 LYS B CA 1
ATOM 4298 C C . LYS B 1 206 ? -23.922 -1.619 -25.672 1 97.25 206 LYS B C 1
ATOM 4300 O O . LYS B 1 206 ? -24.922 -0.965 -25.359 1 97.25 206 LYS B O 1
ATOM 4305 N N . LEU B 1 207 ? -22.875 -1.674 -24.969 1 97.19 207 LEU B N 1
ATOM 4306 C CA . LEU B 1 207 ? -22.672 -0.895 -23.75 1 97.19 207 LEU B CA 1
ATOM 4307 C C . LEU B 1 207 ? -21.5 0.082 -23.922 1 97.19 207 LEU B C 1
ATOM 4309 O O . LEU B 1 207 ? -20.484 -0.254 -24.516 1 97.19 207 LEU B O 1
ATOM 4313 N N . LEU B 1 208 ? -21.719 1.295 -23.422 1 97.38 208 LEU B N 1
ATOM 4314 C CA . LEU B 1 208 ? -20.609 2.236 -23.328 1 97.38 208 LEU B CA 1
ATOM 4315 C C . LEU B 1 208 ? -20 2.197 -21.922 1 97.38 208 LEU B C 1
ATOM 4317 O O . LEU B 1 208 ? -20.531 2.797 -20.984 1 97.38 208 LEU B O 1
ATOM 4321 N N . THR B 1 209 ? -18.891 1.542 -21.828 1 96.62 209 THR B N 1
ATOM 4322 C CA . THR B 1 209 ? -18.25 1.338 -20.531 1 96.62 209 THR B CA 1
ATOM 4323 C C . THR B 1 209 ? -16.797 0.921 -20.688 1 96.62 209 THR B C 1
ATOM 4325 O O . THR B 1 209 ? -16.234 1.011 -21.781 1 96.62 209 THR B O 1
ATOM 4328 N N . ASP B 1 210 ? -16.172 0.616 -19.594 1 95.5 210 ASP B N 1
ATOM 4329 C CA . ASP B 1 210 ? -14.797 0.128 -19.609 1 95.5 210 ASP B CA 1
ATOM 4330 C C . ASP B 1 210 ? -14.75 -1.397 -19.641 1 95.5 210 ASP B C 1
ATOM 4332 O O . ASP B 1 210 ? -15.258 -2.059 -18.719 1 95.5 210 ASP B O 1
ATOM 4336 N N . LYS B 1 211 ? -14.148 -1.948 -20.641 1 95.62 211 LYS B N 1
ATOM 4337 C CA . LYS B 1 211 ? -14.164 -3.389 -20.875 1 95.62 211 LYS B CA 1
ATOM 4338 C C . LYS B 1 211 ? -13.484 -4.137 -19.719 1 95.62 211 LYS B C 1
ATOM 4340 O O . LYS B 1 211 ? -14.008 -5.141 -19.234 1 95.62 211 LYS B O 1
ATOM 4345 N N . LYS B 1 212 ? -12.375 -3.641 -19.297 1 93.12 212 LYS B N 1
ATOM 4346 C CA . LYS B 1 212 ? -11.594 -4.309 -18.266 1 93.12 212 LYS B CA 1
ATOM 4347 C C . LYS B 1 212 ? -12.367 -4.387 -16.953 1 93.12 212 LYS B C 1
ATOM 4349 O O . LYS B 1 212 ? -12.469 -5.457 -16.344 1 93.12 212 LYS B O 1
ATOM 4354 N N . TRP B 1 213 ? -12.906 -3.299 -16.562 1 94.62 213 TRP B N 1
ATOM 4355 C CA . TRP B 1 213 ? -13.602 -3.236 -15.289 1 94.62 213 TRP B CA 1
ATOM 4356 C C . TRP B 1 213 ? -14.93 -3.986 -15.352 1 94.62 213 TRP B C 1
ATOM 4358 O O . TRP B 1 213 ? -15.328 -4.637 -14.383 1 94.62 213 TRP B O 1
ATOM 4368 N N . MET B 1 214 ? -15.57 -3.863 -16.484 1 96.44 214 MET B N 1
ATOM 4369 C CA . MET B 1 214 ? -16.797 -4.629 -16.656 1 96.44 214 MET B CA 1
ATOM 4370 C C . MET B 1 214 ? -16.516 -6.129 -16.609 1 96.44 214 MET B C 1
ATOM 4372 O O . MET B 1 214 ? -17.281 -6.887 -16.016 1 96.44 214 MET B O 1
ATOM 4376 N N . SER B 1 215 ? -15.469 -6.516 -17.25 1 96.12 215 SER B N 1
ATOM 4377 C CA . SER B 1 215 ? -15.039 -7.91 -17.203 1 96.12 215 SER B CA 1
ATOM 4378 C C . SER B 1 215 ? -14.789 -8.359 -15.766 1 96.12 215 SER B C 1
ATOM 4380 O O . SER B 1 215 ? -15.18 -9.461 -15.375 1 96.12 215 SER B O 1
ATOM 4382 N N . PHE B 1 216 ? -14.164 -7.52 -15.031 1 94.81 216 PHE B N 1
ATOM 4383 C CA . PHE B 1 216 ? -13.867 -7.832 -13.641 1 94.81 216 PHE B CA 1
ATOM 4384 C C . PHE B 1 216 ? -15.148 -8.055 -12.852 1 94.81 216 PHE B C 1
ATOM 4386 O O . PHE B 1 216 ? -15.258 -9.031 -12.102 1 94.81 216 PHE B O 1
ATOM 4393 N N . ILE B 1 217 ? -16.078 -7.164 -13.016 1 96.81 217 ILE B N 1
ATOM 4394 C CA . ILE B 1 217 ? -17.344 -7.258 -12.305 1 96.81 217 ILE B CA 1
ATOM 4395 C C . ILE B 1 217 ? -18.016 -8.594 -12.617 1 96.81 217 ILE B C 1
ATOM 4397 O O . ILE B 1 217 ? -18.375 -9.344 -11.703 1 96.81 217 ILE B O 1
ATOM 4401 N N . LEU B 1 218 ? -18.109 -8.891 -13.852 1 97.5 218 LEU B N 1
ATOM 4402 C CA . LEU B 1 218 ? -18.797 -10.109 -14.281 1 97.5 218 LEU B CA 1
ATOM 4403 C C . LEU B 1 218 ? -18.031 -11.352 -13.805 1 97.5 218 LEU B C 1
ATOM 4405 O O . LEU B 1 218 ? -18.656 -12.32 -13.352 1 97.5 218 LEU B O 1
ATOM 4409 N N . GLU B 1 219 ? -16.781 -11.297 -13.906 1 95.69 219 GLU B N 1
ATOM 4410 C CA . GLU B 1 219 ? -15.953 -12.422 -13.484 1 95.69 219 GLU B CA 1
ATOM 4411 C C . GLU B 1 219 ? -16.141 -12.719 -11.992 1 95.69 219 GLU B C 1
ATOM 4413 O O . GLU B 1 219 ? -16.312 -13.875 -11.602 1 95.69 219 GLU B O 1
ATOM 4418 N N . GLN B 1 220 ? -16.141 -11.711 -11.258 1 95.06 220 GLN B N 1
ATOM 4419 C CA . GLN B 1 220 ? -16.281 -11.883 -9.82 1 95.06 220 GLN B CA 1
ATOM 4420 C C . GLN B 1 220 ? -17.625 -12.531 -9.477 1 95.06 220 GLN B C 1
ATOM 4422 O O . GLN B 1 220 ? -17.688 -13.422 -8.625 1 95.06 220 GLN B O 1
ATOM 4427 N N . ILE B 1 221 ? -18.641 -12.078 -10.117 1 96.62 221 ILE B N 1
ATOM 4428 C CA . ILE B 1 221 ? -19.984 -12.586 -9.844 1 96.62 221 ILE B CA 1
ATOM 4429 C C . ILE B 1 221 ? -20.094 -14.039 -10.297 1 96.62 221 ILE B C 1
ATOM 4431 O O . ILE B 1 221 ? -20.625 -14.883 -9.578 1 96.62 221 ILE B O 1
ATOM 4435 N N . LEU B 1 222 ? -19.516 -14.305 -11.406 1 95.88 222 LEU B N 1
ATOM 4436 C CA . LEU B 1 222 ? -19.578 -15.656 -11.953 1 95.88 222 LEU B CA 1
ATOM 4437 C C . LEU B 1 222 ? -18.734 -16.625 -11.133 1 95.88 222 LEU B C 1
ATOM 4439 O O . LEU B 1 222 ? -19.141 -17.766 -10.883 1 95.88 222 LEU B O 1
ATOM 4443 N N . VAL B 1 223 ? -17.562 -16.203 -10.727 1 91.81 223 VAL B N 1
ATOM 4444 C CA . VAL B 1 223 ? -16.688 -17.047 -9.922 1 91.81 223 VAL B CA 1
ATOM 4445 C C . VAL B 1 223 ? -17.344 -17.328 -8.578 1 91.81 223 VAL B C 1
ATOM 4447 O O . VAL B 1 223 ? -17.266 -18.453 -8.062 1 91.81 223 VAL B O 1
ATOM 4450 N N . ASN B 1 224 ? -18.016 -16.359 -8.023 1 91.94 224 ASN B N 1
ATOM 4451 C CA . ASN B 1 224 ? -18.766 -16.594 -6.785 1 91.94 224 ASN B CA 1
ATOM 4452 C C . ASN B 1 224 ? -19.891 -17.594 -6.984 1 91.94 224 ASN B C 1
ATOM 4454 O O . ASN B 1 224 ? -20.109 -18.453 -6.137 1 91.94 224 ASN B O 1
ATOM 4458 N N . ALA B 1 225 ? -20.594 -17.422 -8.086 1 94.56 225 ALA B N 1
ATOM 4459 C CA . ALA B 1 225 ? -21.688 -18.359 -8.406 1 94.56 225 ALA B CA 1
ATOM 4460 C C . ALA B 1 225 ? -21.156 -19.797 -8.484 1 94.56 225 ALA B C 1
ATOM 4462 O O . ALA B 1 225 ? -21.812 -20.719 -8.008 1 94.56 225 ALA B O 1
ATOM 4463 N N . ASN B 1 226 ? -20.031 -19.906 -9.078 1 92.69 226 ASN B N 1
ATOM 4464 C CA . ASN B 1 226 ? -19.406 -21.219 -9.148 1 92.69 226 ASN B CA 1
ATOM 4465 C C . ASN B 1 226 ? -18.953 -21.719 -7.773 1 92.69 226 ASN B C 1
ATOM 4467 O O . ASN B 1 226 ? -19.266 -22.844 -7.383 1 92.69 226 ASN B O 1
ATOM 4471 N N . LYS B 1 227 ? -18.25 -20.859 -7.066 1 90.44 227 LYS B N 1
ATOM 4472 C CA . LYS B 1 227 ? -17.641 -21.203 -5.785 1 90.44 227 LYS B CA 1
ATOM 4473 C C . LYS B 1 227 ? -18.672 -21.734 -4.805 1 90.44 227 LYS B C 1
ATOM 4475 O O . LYS B 1 227 ? -18.438 -22.719 -4.109 1 90.44 227 LYS B O 1
ATOM 4480 N N . TYR B 1 228 ? -19.844 -21.234 -4.828 1 91.94 228 TYR B N 1
ATOM 4481 C CA . TYR B 1 228 ? -20.812 -21.531 -3.781 1 91.94 228 TYR B CA 1
ATOM 4482 C C . TYR B 1 228 ? -21.891 -22.469 -4.297 1 91.94 228 TYR B C 1
ATOM 4484 O O . TYR B 1 228 ? -22.844 -22.781 -3.578 1 91.94 228 TYR B O 1
ATOM 4492 N N . SER B 1 229 ? -21.766 -22.891 -5.543 1 93.5 229 SER B N 1
ATOM 4493 C CA . SER B 1 229 ? -22.688 -23.875 -6.105 1 93.5 229 SER B CA 1
ATOM 4494 C C . SER B 1 229 ? -22.188 -25.297 -5.879 1 93.5 229 SER B C 1
ATOM 4496 O O . SER B 1 229 ? -20.969 -25.516 -5.832 1 93.5 229 SER B O 1
ATOM 4498 N N . ALA B 1 230 ? -23.031 -26.266 -5.738 1 92.5 230 ALA B N 1
ATOM 4499 C CA . ALA B 1 230 ? -22.688 -27.688 -5.68 1 92.5 230 ALA B CA 1
ATOM 4500 C C . ALA B 1 230 ? -22.531 -28.266 -7.082 1 92.5 230 ALA B C 1
ATOM 4502 O O . ALA B 1 230 ? -22.953 -27.656 -8.07 1 92.5 230 ALA B O 1
ATOM 4503 N N . PRO B 1 231 ? -21.844 -29.359 -7.148 1 94.12 231 PRO B N 1
ATOM 4504 C CA . PRO B 1 231 ? -21.688 -29.984 -8.461 1 94.12 231 PRO B CA 1
ATOM 4505 C C . PRO B 1 231 ? -23.016 -30.281 -9.148 1 94.12 231 PRO B C 1
ATOM 4507 O O . PRO B 1 231 ? -24 -30.625 -8.477 1 94.12 231 PRO B O 1
ATOM 4510 N N . HIS B 1 232 ? -23.031 -30.125 -10.438 1 95.12 232 HIS B N 1
ATOM 4511 C CA . HIS B 1 232 ? -24.141 -30.484 -11.312 1 95.12 232 HIS B CA 1
ATOM 4512 C C . HIS B 1 232 ? -25.297 -29.5 -11.18 1 95.12 232 HIS B C 1
ATOM 4514 O O . HIS B 1 232 ? -26.406 -29.781 -11.641 1 95.12 232 HIS B O 1
ATOM 4520 N N . GLN B 1 233 ? -25.109 -28.391 -10.492 1 95.81 233 GLN B N 1
ATOM 4521 C CA . GLN B 1 233 ? -26.125 -27.344 -10.414 1 95.81 233 GLN B CA 1
ATOM 4522 C C . GLN B 1 233 ? -26.062 -26.422 -11.641 1 95.81 233 GLN B C 1
ATOM 4524 O O . GLN B 1 233 ? -25.266 -26.641 -12.547 1 95.81 233 GLN B O 1
ATOM 4529 N N . GLN B 1 234 ? -27.047 -25.547 -11.648 1 96.19 234 GLN B N 1
ATOM 4530 C CA . GLN B 1 234 ? -27.156 -24.688 -12.828 1 96.19 234 GLN B CA 1
ATOM 4531 C C . GLN B 1 234 ? -26.922 -23.219 -12.477 1 96.19 234 GLN B C 1
ATOM 4533 O O . GLN B 1 234 ? -27.281 -22.781 -11.383 1 96.19 234 GLN B O 1
ATOM 4538 N N . ILE B 1 235 ? -26.281 -22.5 -13.344 1 97.56 235 ILE B N 1
ATOM 4539 C CA . ILE B 1 235 ? -26.125 -21.047 -13.289 1 97.56 235 ILE B CA 1
ATOM 4540 C C . ILE B 1 235 ? -26.828 -20.422 -14.492 1 97.56 235 ILE B C 1
ATOM 4542 O O . ILE B 1 235 ? -26.547 -20.781 -15.641 1 97.56 235 ILE B O 1
ATOM 4546 N N . MET B 1 236 ? -27.703 -19.531 -14.25 1 98.06 236 MET B N 1
ATOM 4547 C CA . MET B 1 236 ? -28.438 -18.828 -15.305 1 98.06 236 MET B CA 1
ATOM 4548 C C . MET B 1 236 ? -27.938 -17.391 -15.461 1 98.06 236 MET B C 1
ATOM 4550 O O . MET B 1 236 ? -27.797 -16.672 -14.477 1 98.06 236 MET B O 1
ATOM 4554 N N . ILE B 1 237 ? -27.594 -17.016 -16.672 1 98.5 237 ILE B N 1
ATOM 4555 C CA . ILE B 1 237 ? -27.25 -15.656 -17.031 1 98.5 237 ILE B CA 1
ATOM 4556 C C . ILE B 1 237 ? -28.281 -15.086 -17.984 1 98.5 237 ILE B C 1
ATOM 4558 O O . ILE B 1 237 ? -28.406 -15.555 -19.125 1 98.5 237 ILE B O 1
ATOM 4562 N N . GLY B 1 238 ? -28.984 -14.156 -17.516 1 98.25 238 GLY B N 1
ATOM 4563 C CA . GLY B 1 238 ? -30.078 -13.625 -18.312 1 98.25 238 GLY B CA 1
ATOM 4564 C C . GLY B 1 238 ? -30.062 -12.109 -18.406 1 98.25 238 GLY B C 1
ATOM 4565 O O . GLY B 1 238 ? -29.234 -11.453 -17.781 1 98.25 238 GLY B O 1
ATOM 4566 N N . TYR B 1 239 ? -30.906 -11.633 -19.234 1 98 239 TYR B N 1
ATOM 4567 C CA . TYR B 1 239 ? -31.016 -10.203 -19.516 1 98 239 TYR B CA 1
ATOM 4568 C C . TYR B 1 239 ? -32.469 -9.812 -19.75 1 98 239 TYR B C 1
ATOM 4570 O O . TYR B 1 239 ? -33.188 -10.453 -20.531 1 98 239 TYR B O 1
ATOM 4578 N N . ASN B 1 240 ? -32.938 -8.875 -18.953 1 96.38 240 ASN B N 1
ATOM 4579 C CA . ASN B 1 240 ? -34.312 -8.383 -19.125 1 96.38 240 ASN B CA 1
ATOM 4580 C C . ASN B 1 240 ? -34.375 -6.875 -18.906 1 96.38 240 ASN B C 1
ATOM 4582 O O . ASN B 1 240 ? -34.031 -6.383 -17.828 1 96.38 240 ASN B O 1
ATOM 4586 N N . ASP B 1 241 ? -34.812 -6.141 -19.906 1 95.25 241 ASP B N 1
ATOM 4587 C CA . ASP B 1 241 ? -35.125 -4.711 -19.812 1 95.25 241 ASP B CA 1
ATOM 4588 C C . ASP B 1 241 ? -33.906 -3.941 -19.297 1 95.25 241 ASP B C 1
ATOM 4590 O O . ASP B 1 241 ? -34 -3.186 -18.328 1 95.25 241 ASP B O 1
ATOM 4594 N N . GLY B 1 242 ? -32.75 -4.199 -19.844 1 96.31 242 GLY B N 1
ATOM 4595 C CA . GLY B 1 242 ? -31.547 -3.455 -19.5 1 96.31 242 GLY B CA 1
ATOM 4596 C C . GLY B 1 242 ? -30.859 -3.969 -18.234 1 96.31 242 GLY B C 1
ATOM 4597 O O . GLY B 1 242 ? -29.859 -3.404 -17.797 1 96.31 242 GLY B O 1
ATOM 4598 N N . VAL B 1 243 ? -31.422 -5.066 -17.703 1 98.12 243 VAL B N 1
ATOM 4599 C CA . VAL B 1 243 ? -30.859 -5.621 -16.484 1 98.12 243 VAL B CA 1
ATOM 4600 C C . VAL B 1 243 ? -30.25 -6.996 -16.75 1 98.12 243 VAL B C 1
ATOM 4602 O O . VAL B 1 243 ? -30.938 -7.887 -17.266 1 98.12 243 VAL B O 1
ATOM 4605 N N . LEU B 1 244 ? -28.938 -7.078 -16.516 1 98.5 244 LEU B N 1
ATOM 4606 C CA . LEU B 1 244 ? -28.266 -8.375 -16.547 1 98.5 244 LEU B CA 1
ATOM 4607 C C . LEU B 1 244 ? -28.375 -9.078 -15.203 1 98.5 244 LEU B C 1
ATOM 4609 O O . LEU B 1 244 ? -28.172 -8.453 -14.156 1 98.5 244 LEU B O 1
ATOM 4613 N N . PHE B 1 245 ? -28.781 -10.344 -15.195 1 98.38 245 PHE B N 1
ATOM 4614 C CA . PHE B 1 245 ? -28.828 -11.039 -13.914 1 98.38 245 PHE B CA 1
ATOM 4615 C C . PHE B 1 245 ? -28.125 -12.391 -14 1 98.38 245 PHE B C 1
ATOM 4617 O O . PHE B 1 245 ? -28.141 -13.039 -15.047 1 98.38 245 PHE B O 1
ATOM 4624 N N . ILE B 1 246 ? -27.469 -12.742 -12.992 1 98.5 246 ILE B N 1
ATOM 4625 C CA . ILE B 1 246 ? -26.797 -14.016 -12.812 1 98.5 246 ILE B CA 1
ATOM 4626 C C . ILE B 1 246 ? -27.359 -14.742 -11.594 1 98.5 246 ILE B C 1
ATOM 4628 O O . ILE B 1 246 ? -27.312 -14.219 -10.477 1 98.5 246 ILE B O 1
ATOM 4632 N N . GLN B 1 247 ? -27.906 -15.93 -11.875 1 97.88 247 GLN B N 1
ATOM 4633 C CA . GLN B 1 247 ? -28.594 -16.688 -10.828 1 97.88 247 GLN B CA 1
ATOM 4634 C C . GLN B 1 247 ? -27.938 -18.047 -10.617 1 97.88 247 GLN B C 1
ATOM 4636 O O . GLN B 1 247 ? -27.75 -18.812 -11.562 1 97.88 247 GLN B O 1
ATOM 4641 N N . ASP B 1 248 ? -27.578 -18.25 -9.352 1 96.56 248 ASP B N 1
ATOM 4642 C CA . ASP B 1 248 ? -27.031 -19.547 -9 1 96.56 248 ASP B CA 1
ATOM 4643 C C . ASP B 1 248 ? -27.984 -20.312 -8.078 1 96.56 248 ASP B C 1
ATOM 4645 O O . ASP B 1 248 ? -29.016 -19.781 -7.652 1 96.56 248 ASP B O 1
ATOM 4649 N N . GLU B 1 249 ? -27.703 -21.625 -7.922 1 95.62 249 GLU B N 1
ATOM 4650 C CA . GLU B 1 249 ? -28.469 -22.469 -7.016 1 95.62 249 GLU B CA 1
ATOM 4651 C C . GLU B 1 249 ? -27.625 -22.859 -5.797 1 95.62 249 GLU B C 1
ATOM 4653 O O . GLU B 1 249 ? -27.734 -24 -5.305 1 95.62 249 GLU B O 1
ATOM 4658 N N . GLY B 1 250 ? -26.812 -22.016 -5.418 1 93.44 250 GLY B N 1
ATOM 4659 C CA . GLY B 1 250 ? -25.828 -22.344 -4.387 1 93.44 250 GLY B CA 1
ATOM 4660 C C . GLY B 1 250 ? -26.406 -22.266 -2.984 1 93.44 250 GLY B C 1
ATOM 4661 O O . GLY B 1 250 ? -27.625 -22.406 -2.797 1 93.44 250 GLY B O 1
ATOM 4662 N N . ILE B 1 251 ? -25.547 -22.094 -2.008 1 92.38 251 ILE B N 1
ATOM 4663 C CA . ILE B 1 251 ? -25.859 -22.219 -0.589 1 92.38 251 ILE B CA 1
ATOM 4664 C C . ILE B 1 251 ? -26.656 -21 -0.124 1 92.38 251 ILE B C 1
ATOM 4666 O O . ILE B 1 251 ? -27.281 -21.031 0.933 1 92.38 251 ILE B O 1
ATOM 4670 N N . GLY B 1 252 ? -26.562 -19.969 -0.898 1 93.25 252 GLY B N 1
ATOM 4671 C CA . GLY B 1 252 ? -27.266 -18.75 -0.534 1 93.25 252 GLY B CA 1
ATOM 4672 C C . GLY B 1 252 ? -26.578 -17.984 0.578 1 93.25 252 GLY B C 1
ATOM 4673 O O . GLY B 1 252 ? -25.547 -18.391 1.082 1 93.25 252 GLY B O 1
ATOM 4674 N N . ILE B 1 253 ? -27.125 -16.781 0.883 1 92.75 253 ILE B N 1
ATOM 4675 C CA . ILE B 1 253 ? -26.562 -15.883 1.882 1 92.75 253 ILE B CA 1
ATOM 4676 C C . ILE B 1 253 ? -27.594 -15.617 2.979 1 92.75 253 ILE B C 1
ATOM 4678 O O . ILE B 1 253 ? -28.766 -15.383 2.689 1 92.75 253 ILE B O 1
ATOM 4682 N N . SER B 1 254 ? -27.156 -15.617 4.156 1 91.5 254 SER B N 1
ATOM 4683 C CA . SER B 1 254 ? -28.047 -15.344 5.277 1 91.5 254 SER B CA 1
ATOM 4684 C C . SER B 1 254 ? -28.5 -13.891 5.273 1 91.5 254 SER B C 1
ATOM 4686 O O . SER B 1 254 ? -27.781 -13.008 4.797 1 91.5 254 SER B O 1
ATOM 4688 N N . GLN B 1 255 ? -29.641 -13.68 5.859 1 91.44 255 GLN B N 1
ATOM 4689 C CA . GLN B 1 255 ? -30.203 -12.336 5.922 1 91.44 255 GLN B CA 1
ATOM 4690 C C . GLN B 1 255 ? -29.297 -11.406 6.734 1 91.44 255 GLN B C 1
ATOM 4692 O O . GLN B 1 255 ? -29.219 -10.211 6.445 1 91.44 255 GLN B O 1
ATOM 4697 N N . SER B 1 256 ? -28.656 -11.914 7.703 1 91 256 SER B N 1
ATOM 4698 C CA . SER B 1 256 ? -27.781 -11.125 8.562 1 91 256 SER B CA 1
ATOM 4699 C C . SER B 1 256 ? -26.531 -10.688 7.805 1 91 256 SER B C 1
ATOM 4701 O O . SER B 1 256 ? -25.984 -9.609 8.062 1 91 256 SER B O 1
ATOM 4703 N N . ASP B 1 257 ? -26.047 -11.484 6.867 1 91.5 257 ASP B N 1
ATOM 4704 C CA . ASP B 1 257 ? -24.797 -11.219 6.152 1 91.5 257 ASP B CA 1
ATOM 4705 C C . ASP B 1 257 ? -25.047 -10.359 4.914 1 91.5 257 ASP B C 1
ATOM 4707 O O . ASP B 1 257 ? -24.172 -9.609 4.48 1 91.5 257 ASP B O 1
ATOM 4711 N N . LEU B 1 258 ? -26.203 -10.383 4.418 1 93.25 258 LEU B N 1
ATOM 4712 C CA . LEU B 1 258 ? -26.531 -9.82 3.111 1 93.25 258 LEU B CA 1
ATOM 4713 C C . LEU B 1 258 ? -26.203 -8.328 3.064 1 93.25 258 LEU B C 1
ATOM 4715 O O . LEU B 1 258 ? -25.594 -7.852 2.105 1 93.25 258 LEU B O 1
ATOM 4719 N N . PRO B 1 259 ? -26.531 -7.617 4.172 1 92.25 259 PRO B N 1
ATOM 4720 C CA . PRO B 1 259 ? -26.234 -6.184 4.113 1 92.25 259 PRO B CA 1
ATOM 4721 C C . PRO B 1 259 ? -24.734 -5.887 4.148 1 92.25 259 PRO B C 1
ATOM 4723 O O . PRO B 1 259 ? -24.312 -4.785 3.783 1 92.25 259 PRO B O 1
ATOM 4726 N N . LYS B 1 260 ? -23.891 -6.824 4.484 1 93.44 260 LYS B N 1
ATOM 4727 C CA . LYS B 1 260 ? -22.469 -6.59 4.742 1 93.44 260 LYS B CA 1
ATOM 4728 C C . LYS B 1 260 ? -21.609 -7.164 3.625 1 93.44 260 LYS B C 1
ATOM 4730 O O . LYS B 1 260 ? -20.391 -6.996 3.631 1 93.44 260 LYS B O 1
ATOM 4735 N N . ILE B 1 261 ? -22.156 -7.77 2.611 1 92.56 261 ILE B N 1
ATOM 4736 C CA . ILE B 1 261 ? -21.391 -8.57 1.657 1 92.56 261 ILE B CA 1
ATOM 4737 C C . ILE B 1 261 ? -20.5 -7.656 0.816 1 92.56 261 ILE B C 1
ATOM 4739 O O . ILE B 1 261 ? -19.516 -8.117 0.218 1 92.56 261 ILE B O 1
ATOM 4743 N N . PHE B 1 262 ? -20.828 -6.281 0.818 1 93.31 262 PHE B N 1
ATOM 4744 C CA . PHE B 1 262 ? -20.047 -5.359 0.004 1 93.31 262 PHE B CA 1
ATOM 4745 C C . PHE B 1 262 ? -19.031 -4.605 0.86 1 93.31 262 PHE B C 1
ATOM 4747 O O . PHE B 1 262 ? -18.312 -3.746 0.358 1 93.31 262 PHE B O 1
ATOM 4754 N N . GLU B 1 263 ? -18.984 -4.91 2.07 1 89.75 263 GLU B N 1
ATOM 4755 C CA . GLU B 1 263 ? -18 -4.277 2.953 1 89.75 263 GLU B CA 1
ATOM 4756 C C . GLU B 1 263 ? -16.609 -4.875 2.754 1 89.75 263 GLU B C 1
ATOM 4758 O O . GLU B 1 263 ? -16.484 -6.082 2.551 1 89.75 263 GLU B O 1
ATOM 4763 N N . ALA B 1 264 ? -15.672 -3.977 2.908 1 85.38 264 ALA B N 1
ATOM 4764 C CA . ALA B 1 264 ? -14.289 -4.391 2.689 1 85.38 264 ALA B CA 1
ATOM 4765 C C . ALA B 1 264 ? -13.883 -5.484 3.672 1 85.38 264 ALA B C 1
ATOM 4767 O O . ALA B 1 264 ? -14.047 -5.332 4.883 1 85.38 264 ALA B O 1
ATOM 4768 N N . GLY B 1 265 ? -13.445 -6.59 3.098 1 84.56 265 GLY B N 1
ATOM 4769 C CA . GLY B 1 265 ? -12.883 -7.652 3.912 1 84.56 265 GLY B CA 1
ATOM 4770 C C . GLY B 1 265 ? -13.938 -8.57 4.508 1 84.56 265 GLY B C 1
ATOM 4771 O O . GLY B 1 265 ? -13.609 -9.5 5.246 1 84.56 265 GLY B O 1
ATOM 4772 N N . PHE B 1 266 ? -15.125 -8.43 4.156 1 84.19 266 PHE B N 1
ATOM 4773 C CA . PHE B 1 266 ? -16.188 -9.219 4.766 1 84.19 266 PHE B CA 1
ATOM 4774 C C . PHE B 1 266 ? -16.25 -10.609 4.152 1 84.19 266 PHE B C 1
ATOM 4776 O O . PHE B 1 266 ? -16.359 -10.75 2.932 1 84.19 266 PHE B O 1
ATOM 4783 N N . THR B 1 267 ? -16.031 -11.688 5.059 1 82.62 267 THR B N 1
ATOM 4784 C CA . THR B 1 267 ? -16.156 -13.078 4.629 1 82.62 267 THR B CA 1
ATOM 4785 C C . THR B 1 267 ? -17.234 -13.797 5.438 1 82.62 267 THR B C 1
ATOM 4787 O O . THR B 1 267 ? -17.125 -13.922 6.656 1 82.62 267 THR B O 1
ATOM 4790 N N . GLY B 1 268 ? -18.359 -13.422 5.441 1 74.38 268 GLY B N 1
ATOM 4791 C CA . GLY B 1 268 ? -19.453 -14.008 6.215 1 74.38 268 GLY B CA 1
ATOM 4792 C C . GLY B 1 268 ? -19.203 -15.453 6.594 1 74.38 268 GLY B C 1
ATOM 4793 O O . GLY B 1 268 ? -18.062 -15.93 6.516 1 74.38 268 GLY B O 1
ATOM 4794 N N . GLU B 1 269 ? -20.141 -16.141 7.141 1 71.06 269 GLU B N 1
ATOM 4795 C CA . GLU B 1 269 ? -20.062 -17.531 7.574 1 71.06 269 GLU B CA 1
ATOM 4796 C C . GLU B 1 269 ? -19.656 -18.453 6.426 1 71.06 269 GLU B C 1
ATOM 4798 O O . GLU B 1 269 ? -18.844 -19.359 6.609 1 71.06 269 GLU B O 1
ATOM 4803 N N . ASN B 1 270 ? -20.156 -18.078 5.285 1 65.94 270 ASN B N 1
ATOM 4804 C CA . ASN B 1 270 ? -19.891 -18.906 4.113 1 65.94 270 ASN B CA 1
ATOM 4805 C C . ASN B 1 270 ? -18.422 -18.828 3.701 1 65.94 270 ASN B C 1
ATOM 4807 O O . ASN B 1 270 ? -17.812 -19.844 3.324 1 65.94 270 ASN B O 1
ATOM 4811 N N . GLY B 1 271 ? -17.875 -17.703 3.701 1 63.59 271 GLY B N 1
ATOM 4812 C CA . GLY B 1 271 ? -16.484 -17.5 3.324 1 63.59 271 GLY B CA 1
ATOM 4813 C C . GLY B 1 271 ? -15.516 -18.266 4.207 1 63.59 271 GLY B C 1
ATOM 4814 O O . GLY B 1 271 ? -14.508 -18.797 3.725 1 63.59 271 GLY B O 1
ATOM 4815 N N . ARG B 1 272 ? -16 -18.453 5.359 1 57.97 272 ARG B N 1
ATOM 4816 C CA . ARG B 1 272 ? -15.18 -19.172 6.328 1 57.97 272 ARG B CA 1
ATOM 4817 C C . ARG B 1 272 ? -15.25 -20.672 6.105 1 57.97 272 ARG B C 1
ATOM 4819 O O . ARG B 1 272 ? -14.242 -21.375 6.23 1 57.97 272 ARG B O 1
ATOM 4826 N N . LYS B 1 273 ? -16.25 -21.141 5.629 1 55.5 273 LYS B N 1
ATOM 4827 C CA . LYS B 1 273 ? -16.5 -22.578 5.531 1 55.5 273 LYS B CA 1
ATOM 4828 C C . LYS B 1 273 ? -16.062 -23.125 4.168 1 55.5 273 LYS B C 1
ATOM 4830 O O . LYS B 1 273 ? -15.609 -24.25 4.059 1 55.5 273 LYS B O 1
ATOM 4835 N N . HIS B 1 274 ? -16.328 -22.406 3.184 1 59.31 274 HIS B N 1
ATOM 4836 C CA . HIS B 1 274 ? -16.141 -22.906 1.827 1 59.31 274 HIS B CA 1
ATOM 4837 C C . HIS B 1 274 ? -14.844 -22.375 1.225 1 59.31 274 HIS B C 1
ATOM 4839 O O . HIS B 1 274 ? -14.781 -22.094 0.024 1 59.31 274 HIS B O 1
ATOM 4845 N N . GLY B 1 275 ? -13.914 -22.141 2.094 1 62.56 275 GLY B N 1
ATOM 4846 C CA . GLY B 1 275 ? -12.586 -21.703 1.688 1 62.56 275 GLY B CA 1
ATOM 4847 C C . GLY B 1 275 ? -12.305 -20.25 2.021 1 62.56 275 GLY B C 1
ATOM 4848 O O . GLY B 1 275 ? -13.234 -19.469 2.25 1 62.56 275 GLY B O 1
ATOM 4849 N N . ALA B 1 276 ? -11.109 -19.984 2.252 1 63.88 276 ALA B N 1
ATOM 4850 C CA . ALA B 1 276 ? -10.688 -18.656 2.693 1 63.88 276 ALA B CA 1
ATOM 4851 C C . ALA B 1 276 ? -10.883 -17.625 1.589 1 63.88 276 ALA B C 1
ATOM 4853 O O . ALA B 1 276 ? -10.711 -17.938 0.406 1 63.88 276 ALA B O 1
ATOM 4854 N N . ALA B 1 277 ? -11.734 -16.672 1.735 1 77.88 277 ALA B N 1
ATOM 4855 C CA . ALA B 1 277 ? -11.977 -15.531 0.866 1 77.88 277 ALA B CA 1
ATOM 4856 C C . ALA B 1 277 ? -11.352 -14.258 1.445 1 77.88 277 ALA B C 1
ATOM 4858 O O . ALA B 1 277 ? -11.203 -14.141 2.662 1 77.88 277 ALA B O 1
ATOM 4859 N N . THR B 1 278 ? -10.898 -13.398 0.512 1 80.44 278 THR B N 1
ATOM 4860 C CA . THR B 1 278 ? -10.297 -12.141 0.956 1 80.44 278 THR B CA 1
ATOM 4861 C C . THR B 1 278 ? -11.375 -11.148 1.393 1 80.44 278 THR B C 1
ATOM 4863 O O . THR B 1 278 ? -11.102 -10.219 2.146 1 80.44 278 THR B O 1
ATOM 4866 N N . GLY B 1 279 ? -12.625 -11.367 0.835 1 85.81 279 GLY B N 1
ATOM 4867 C CA . GLY B 1 279 ? -13.703 -10.438 1.102 1 85.81 279 GLY B CA 1
ATOM 4868 C C . GLY B 1 279 ? -13.578 -9.141 0.317 1 85.81 279 GLY B C 1
ATOM 4869 O O . GLY B 1 279 ? -14.312 -8.188 0.569 1 85.81 279 GLY B O 1
ATOM 4870 N N . MET B 1 280 ? -12.719 -9.125 -0.615 1 88.12 280 MET B N 1
ATOM 4871 C CA . MET B 1 280 ? -12.492 -7.887 -1.346 1 88.12 280 MET B CA 1
ATOM 4872 C C . MET B 1 280 ? -13.188 -7.914 -2.699 1 88.12 280 MET B C 1
ATOM 4874 O O . MET B 1 280 ? -13.391 -6.867 -3.322 1 88.12 280 MET B O 1
ATOM 4878 N N . GLY B 1 281 ? -13.586 -9.07 -3.172 1 92.12 281 GLY B N 1
ATOM 4879 C CA . GLY B 1 281 ? -14.18 -9.195 -4.492 1 92.12 281 GLY B CA 1
ATOM 4880 C C . GLY B 1 281 ? -15.414 -8.336 -4.672 1 92.12 281 GLY B C 1
ATOM 4881 O O . GLY B 1 281 ? -15.43 -7.418 -5.496 1 92.12 281 GLY B O 1
ATOM 4882 N N . LEU B 1 282 ? -16.375 -8.586 -3.799 1 93.38 282 LEU B N 1
ATOM 4883 C CA . LEU B 1 282 ? -17.641 -7.875 -3.928 1 93.38 282 LEU B CA 1
ATOM 4884 C C . LEU B 1 282 ? -17.484 -6.41 -3.527 1 93.38 282 LEU B C 1
ATOM 4886 O O . LEU B 1 282 ? -18.203 -5.547 -4.035 1 93.38 282 LEU B O 1
ATOM 4890 N N . TYR B 1 283 ? -16.578 -6.168 -2.66 1 91.81 283 TYR B N 1
ATOM 4891 C CA . TYR B 1 283 ? -16.281 -4.781 -2.314 1 91.81 283 TYR B CA 1
ATOM 4892 C C . TYR B 1 283 ? -15.828 -4 -3.543 1 91.81 283 TYR B C 1
ATOM 4894 O O . TYR B 1 283 ? -16.328 -2.908 -3.811 1 91.81 283 TYR B O 1
ATOM 4902 N N . ILE B 1 284 ? -14.883 -4.555 -4.281 1 92.19 284 ILE B N 1
ATOM 4903 C CA . ILE B 1 284 ? -14.375 -3.91 -5.488 1 92.19 284 ILE B CA 1
ATOM 4904 C C . ILE B 1 284 ? -15.5 -3.779 -6.512 1 92.19 284 ILE B C 1
ATOM 4906 O O . ILE B 1 284 ? -15.625 -2.748 -7.18 1 92.19 284 ILE B O 1
ATOM 4910 N N . VAL B 1 285 ? -16.281 -4.82 -6.602 1 95.81 285 VAL B N 1
ATOM 4911 C CA . VAL B 1 285 ? -17.406 -4.805 -7.531 1 95.81 285 VAL B CA 1
ATOM 4912 C C . VAL B 1 285 ? -18.297 -3.605 -7.234 1 95.81 285 VAL B C 1
ATOM 4914 O O . VAL B 1 285 ? -18.688 -2.869 -8.148 1 95.81 285 VAL B O 1
ATOM 4917 N N . LYS B 1 286 ? -18.609 -3.395 -6.012 1 95.06 286 LYS B N 1
ATOM 4918 C CA . LYS B 1 286 ? -19.484 -2.287 -5.617 1 95.06 286 LYS B CA 1
ATOM 4919 C C . LYS B 1 286 ? -18.844 -0.943 -5.969 1 95.06 286 LYS B C 1
ATOM 4921 O O . LYS B 1 286 ? -19.5 -0.08 -6.559 1 95.06 286 LYS B O 1
ATOM 4926 N N . ARG B 1 287 ? -17.656 -0.794 -5.684 1 91.5 287 ARG B N 1
ATOM 4927 C CA . ARG B 1 287 ? -16.953 0.459 -5.938 1 91.5 287 ARG B CA 1
ATOM 4928 C C . ARG B 1 287 ? -16.859 0.749 -7.43 1 91.5 287 ARG B C 1
ATOM 4930 O O . ARG B 1 287 ? -17.172 1.858 -7.871 1 91.5 287 ARG B O 1
ATOM 4937 N N . VAL B 1 288 ? -16.453 -0.213 -8.156 1 93.69 288 VAL B N 1
ATOM 4938 C CA . VAL B 1 288 ? -16.281 -0.056 -9.594 1 93.69 288 VAL B CA 1
ATOM 4939 C C . VAL B 1 288 ? -17.625 0.198 -10.266 1 93.69 288 VAL B C 1
ATOM 4941 O O . VAL B 1 288 ? -17.734 1.044 -11.156 1 93.69 288 VAL B O 1
ATOM 4944 N N . SER B 1 289 ? -18.609 -0.553 -9.812 1 96.19 289 SER B N 1
ATOM 4945 C CA . SER B 1 289 ? -19.938 -0.394 -10.391 1 96.19 289 SER B CA 1
ATOM 4946 C C . SER B 1 289 ? -20.453 1.029 -10.211 1 96.19 289 SER B C 1
ATOM 4948 O O . SER B 1 289 ? -21.078 1.587 -11.117 1 96.19 289 SER B O 1
ATOM 4950 N N . GLU B 1 290 ? -20.219 1.584 -9.109 1 93.06 290 GLU B N 1
ATOM 4951 C CA . GLU B 1 290 ? -20.625 2.963 -8.852 1 93.06 290 GLU B CA 1
ATOM 4952 C C . GLU B 1 290 ? -19.953 3.926 -9.82 1 93.06 290 GLU B C 1
ATOM 4954 O O . GLU B 1 290 ? -20.594 4.828 -10.367 1 93.06 290 GLU B O 1
ATOM 4959 N N . PHE B 1 291 ? -18.766 3.658 -10.07 1 89.44 291 PHE B N 1
ATOM 4960 C CA . PHE B 1 291 ? -18.016 4.512 -10.977 1 89.44 291 PHE B CA 1
ATOM 4961 C C . PHE B 1 291 ? -18.5 4.355 -12.406 1 89.44 291 PHE B C 1
ATOM 4963 O O . PHE B 1 291 ? -18.516 5.316 -13.18 1 89.44 291 PHE B O 1
ATOM 4970 N N . LEU B 1 292 ? -18.844 3.18 -12.711 1 94.19 292 LEU B N 1
ATOM 4971 C CA . LEU B 1 292 ? -19.297 2.893 -14.07 1 94.19 292 LEU B CA 1
ATOM 4972 C C . LEU B 1 292 ? -20.781 3.207 -14.219 1 94.19 292 LEU B C 1
ATOM 4974 O O . LEU B 1 292 ? -21.359 2.994 -15.281 1 94.19 292 LEU B O 1
ATOM 4978 N N . LYS B 1 293 ? -21.422 3.672 -13.141 1 95.25 293 LYS B N 1
ATOM 4979 C CA . LYS B 1 293 ? -22.828 4.02 -13.109 1 95.25 293 LYS B CA 1
ATOM 4980 C C . LYS B 1 293 ? -23.703 2.789 -13.336 1 95.25 293 LYS B C 1
ATOM 4982 O O . LYS B 1 293 ? -24.672 2.836 -14.094 1 95.25 293 LYS B O 1
ATOM 4987 N N . ILE B 1 294 ? -23.266 1.694 -12.781 1 96.94 294 ILE B N 1
ATOM 4988 C CA . ILE B 1 294 ? -24.016 0.44 -12.789 1 96.94 294 ILE B CA 1
ATOM 4989 C C . ILE B 1 294 ? -24.547 0.156 -11.391 1 96.94 294 ILE B C 1
ATOM 4991 O O . ILE B 1 294 ? -23.797 0.078 -10.422 1 96.94 294 ILE B O 1
ATOM 4995 N N . ASP B 1 295 ? -25.828 0.029 -11.266 1 97 295 ASP B N 1
ATOM 4996 C CA . ASP B 1 295 ? -26.406 -0.355 -9.984 1 97 295 ASP B CA 1
ATOM 4997 C C . ASP B 1 295 ? -26.375 -1.87 -9.797 1 97 295 ASP B C 1
ATOM 4999 O O . ASP B 1 295 ? -26.828 -2.615 -10.672 1 97 295 ASP B O 1
ATOM 5003 N N . VAL B 1 296 ? -25.844 -2.312 -8.688 1 97.69 296 VAL B N 1
ATOM 5004 C CA . VAL B 1 296 ? -25.734 -3.738 -8.391 1 97.69 296 VAL B CA 1
ATOM 5005 C C . VAL B 1 296 ? -26.688 -4.102 -7.25 1 97.69 296 VAL B C 1
ATOM 5007 O O . VAL B 1 296 ? -26.688 -3.445 -6.203 1 97.69 296 VAL B O 1
ATOM 5010 N N . ALA B 1 297 ? -27.516 -5.094 -7.449 1 97.06 297 ALA B N 1
ATOM 5011 C CA . ALA B 1 297 ? -28.406 -5.613 -6.418 1 97.06 297 ALA B CA 1
ATOM 5012 C C . ALA B 1 297 ? -28.234 -7.117 -6.246 1 97.06 297 ALA B C 1
ATOM 5014 O O . ALA B 1 297 ? -27.984 -7.836 -7.219 1 97.06 297 ALA B O 1
ATOM 5015 N N . VAL B 1 298 ? -28.344 -7.535 -4.988 1 97.38 298 VAL B N 1
ATOM 5016 C CA . VAL B 1 298 ? -28.203 -8.953 -4.695 1 97.38 298 VAL B CA 1
ATOM 5017 C C . VAL B 1 298 ? -29.406 -9.445 -3.902 1 97.38 298 VAL B C 1
ATOM 5019 O O . VAL B 1 298 ? -29.797 -8.836 -2.904 1 97.38 298 VAL B O 1
ATOM 5022 N N . ASP B 1 299 ? -30.031 -10.453 -4.426 1 96.62 299 ASP B N 1
ATOM 5023 C CA . ASP B 1 299 ? -31.094 -11.172 -3.725 1 96.62 299 ASP B CA 1
ATOM 5024 C C . ASP B 1 299 ? -30.672 -12.617 -3.434 1 96.62 299 ASP B C 1
ATOM 5026 O O . ASP B 1 299 ? -30.25 -13.344 -4.34 1 96.62 299 ASP B O 1
ATOM 5030 N N . SER B 1 300 ? -30.766 -12.93 -2.154 1 95.75 300 SER B N 1
ATOM 5031 C CA . SER B 1 300 ? -30.328 -14.273 -1.789 1 95.75 300 SER B CA 1
ATOM 5032 C C . SER B 1 300 ? -31.094 -14.805 -0.588 1 95.75 300 SER B C 1
ATOM 5034 O O . SER B 1 300 ? -31.609 -14.023 0.217 1 95.75 300 SER B O 1
ATOM 5036 N N . LYS B 1 301 ? -31.297 -16.094 -0.596 1 92.56 301 LYS B N 1
ATOM 5037 C CA . LYS B 1 301 ? -31.891 -16.828 0.521 1 92.56 301 LYS B CA 1
ATOM 5038 C C . LYS B 1 301 ? -31.094 -18.078 0.852 1 92.56 301 LYS B C 1
ATOM 5040 O O . LYS B 1 301 ? -30.688 -18.812 -0.047 1 92.56 301 LYS B O 1
ATOM 5045 N N . LEU B 1 302 ? -30.875 -18.25 2.09 1 91.31 302 LEU B N 1
ATOM 5046 C CA . LEU B 1 302 ? -30.109 -19.406 2.521 1 91.31 302 LEU B CA 1
ATOM 5047 C C . LEU B 1 302 ? -30.734 -20.703 2.004 1 91.31 302 LEU B C 1
ATOM 5049 O O . LEU B 1 302 ? -31.938 -20.906 2.139 1 91.31 302 LEU B O 1
ATOM 5053 N N . GLY B 1 303 ? -29.922 -21.484 1.359 1 91.12 303 GLY B N 1
ATOM 5054 C CA . GLY B 1 303 ? -30.375 -22.781 0.862 1 91.12 303 GLY B CA 1
ATOM 5055 C C . GLY B 1 303 ? -31.031 -22.703 -0.497 1 91.12 303 GLY B C 1
ATOM 5056 O O . GLY B 1 303 ? -31.391 -23.719 -1.079 1 91.12 303 GLY B O 1
ATOM 5057 N N . ALA B 1 304 ? -31.281 -21.531 -1.065 1 92.31 304 ALA B N 1
ATOM 5058 C CA . ALA B 1 304 ? -32.031 -21.375 -2.301 1 92.31 304 ALA B CA 1
ATOM 5059 C C . ALA B 1 304 ? -31.172 -20.812 -3.418 1 92.31 304 ALA B C 1
ATOM 5061 O O . ALA B 1 304 ? -31.547 -20.891 -4.594 1 92.31 304 ALA B O 1
ATOM 5062 N N . GLY B 1 305 ? -30.094 -20.219 -3.027 1 95.31 305 GLY B N 1
ATOM 5063 C CA . GLY B 1 305 ? -29.234 -19.656 -4.051 1 95.31 305 GLY B CA 1
ATOM 5064 C C . GLY B 1 305 ? -29.172 -18.141 -4.023 1 95.31 305 GLY B C 1
ATOM 5065 O O . GLY B 1 305 ? -29.609 -17.516 -3.064 1 95.31 305 GLY B O 1
ATOM 5066 N N . THR B 1 306 ? -28.516 -17.547 -4.977 1 96.94 306 THR B N 1
ATOM 5067 C CA . THR B 1 306 ? -28.281 -16.109 -5.031 1 96.94 306 THR B CA 1
ATOM 5068 C C . THR B 1 306 ? -28.516 -15.578 -6.441 1 96.94 306 THR B C 1
ATOM 5070 O O . THR B 1 306 ? -28.203 -16.25 -7.426 1 96.94 306 THR B O 1
ATOM 5073 N N . VAL B 1 307 ? -29.125 -14.414 -6.539 1 98.06 307 VAL B N 1
ATOM 5074 C CA . VAL B 1 307 ? -29.281 -13.695 -7.797 1 98.06 307 VAL B CA 1
ATOM 5075 C C . VAL B 1 307 ? -28.609 -12.328 -7.703 1 98.06 307 VAL B C 1
ATOM 5077 O O . VAL B 1 307 ? -28.906 -11.547 -6.793 1 98.06 307 VAL B O 1
ATOM 5080 N N . VAL B 1 308 ? -27.703 -12.086 -8.539 1 98.38 308 VAL B N 1
ATOM 5081 C CA . VAL B 1 308 ? -27.078 -10.766 -8.656 1 98.38 308 VAL B CA 1
ATOM 5082 C C . VAL B 1 308 ? -27.609 -10.047 -9.891 1 98.38 308 VAL B C 1
ATOM 5084 O O . VAL B 1 308 ? -27.625 -10.617 -10.992 1 98.38 308 VAL B O 1
ATOM 5087 N N . ARG B 1 309 ? -28.094 -8.836 -9.719 1 98.25 309 ARG B N 1
ATOM 5088 C CA . ARG B 1 309 ? -28.641 -8.031 -10.805 1 98.25 309 ARG B CA 1
ATOM 5089 C C . ARG B 1 309 ? -27.781 -6.805 -11.07 1 98.25 309 ARG B C 1
ATOM 5091 O O . ARG B 1 309 ? -27.391 -6.102 -10.133 1 98.25 309 ARG B O 1
ATOM 5098 N N . LEU B 1 310 ? -27.406 -6.594 -12.289 1 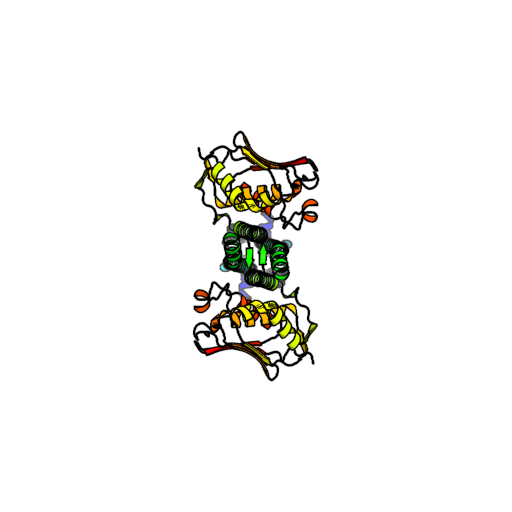98.5 310 LEU B N 1
ATOM 5099 C CA . LEU B 1 310 ? -26.703 -5.406 -12.75 1 98.5 310 LEU B CA 1
ATOM 5100 C C . LEU B 1 310 ? -27.578 -4.551 -13.648 1 98.5 310 LEU B C 1
ATOM 5102 O O . LEU B 1 310 ? -27.969 -4.977 -14.734 1 98.5 310 LEU B O 1
ATOM 5106 N N . ASP B 1 311 ? -27.922 -3.363 -13.188 1 98.44 311 ASP B N 1
ATOM 5107 C CA . ASP B 1 311 ? -28.703 -2.428 -14 1 98.44 311 ASP B CA 1
ATOM 5108 C C . ASP B 1 311 ? -27.812 -1.7 -15.008 1 98.44 311 ASP B C 1
ATOM 5110 O O . ASP B 1 311 ? -27.016 -0.833 -14.625 1 98.44 311 ASP B O 1
ATOM 5114 N N . LEU B 1 312 ? -28 -1.978 -16.297 1 97.88 312 LEU B N 1
ATOM 5115 C CA . LEU B 1 312 ? -27.125 -1.475 -17.344 1 97.88 312 LEU B CA 1
ATOM 5116 C C . LEU B 1 312 ? -27.797 -0.366 -18.141 1 97.88 312 LEU B C 1
ATOM 5118 O O . LEU B 1 312 ? -27.25 0.097 -19.141 1 97.88 312 LEU B O 1
ATOM 5122 N N . ASN B 1 313 ? -28.891 0.114 -17.734 1 96.81 313 ASN B N 1
ATOM 5123 C CA . ASN B 1 313 ? -29.688 1.062 -18.5 1 96.81 313 ASN B CA 1
ATOM 5124 C C . ASN B 1 313 ? -28.953 2.377 -18.719 1 96.81 313 ASN B C 1
ATOM 5126 O O . ASN B 1 313 ? -29.094 3.008 -19.766 1 96.81 313 ASN B O 1
ATOM 5130 N N . ARG B 1 314 ? -28.141 2.705 -17.828 1 95.62 314 ARG B N 1
ATOM 5131 C CA . ARG B 1 314 ? -27.484 4.004 -17.891 1 95.62 314 ARG B CA 1
ATOM 5132 C C . ARG B 1 314 ? -26.25 3.949 -18.781 1 95.62 314 ARG B C 1
ATOM 5134 O O . ARG B 1 314 ? -25.672 4.984 -19.125 1 95.62 314 ARG B O 1
ATOM 5141 N N . ILE B 1 315 ? -25.828 2.801 -19.188 1 95.44 315 ILE B N 1
ATOM 5142 C CA . ILE B 1 315 ? -24.578 2.721 -19.938 1 95.44 315 ILE B CA 1
ATOM 5143 C C . ILE B 1 315 ? -24.844 2.088 -21.312 1 95.44 315 ILE B C 1
ATOM 5145 O O . ILE B 1 315 ? -23.906 1.678 -22 1 95.44 315 ILE B O 1
ATOM 5149 N N . LEU B 1 316 ? -26.047 1.955 -21.656 1 93.25 316 LEU B N 1
ATOM 5150 C CA . LEU B 1 316 ? -26.391 1.466 -22.984 1 93.25 316 LEU B CA 1
ATOM 5151 C C . LEU B 1 316 ? -25.891 2.432 -24.062 1 93.25 316 LEU B C 1
ATOM 5153 O O . LEU B 1 316 ? -26 3.65 -23.906 1 93.25 316 LEU B O 1
ATOM 5157 N N . ASP B 1 317 ? -25.125 1.837 -24.922 1 87.5 317 ASP B N 1
ATOM 5158 C CA . ASP B 1 317 ? -24.656 2.662 -26.016 1 87.5 317 ASP B CA 1
ATOM 5159 C C . ASP B 1 317 ? -25.75 2.855 -27.078 1 87.5 317 ASP B C 1
ATOM 5161 O O . ASP B 1 317 ? -25.953 1.997 -27.938 1 87.5 317 ASP B O 1
ATOM 5165 N N . LEU B 1 318 ? -26.609 3.832 -26.922 1 72.12 318 LEU B N 1
ATOM 5166 C CA . LEU B 1 318 ? -27.688 4.078 -27.875 1 72.12 318 LEU B CA 1
ATOM 5167 C C . LEU B 1 318 ? -27.188 4.879 -29.078 1 72.12 318 LEU B C 1
ATOM 5169 O O . LEU B 1 318 ? -26.25 5.668 -28.953 1 72.12 318 LEU B O 1
#

pLDDT: mean 85.46, std 11.46, range [44.69, 98.5]

Organism: Ligilactobacillus ruminis (strain ATCC 27782 / RF3) (NCBI:txid1069534)

Radius of gyration: 39.06 Å; Cα contacts (8 Å, |Δi|>4): 874; chains: 2; bounding box: 72×120×72 Å

Foldseek 3Di:
DVVVLCVVLVVLVVVVVVVLVVVCVVCVVVVNDPVVSVVVCVVCVCVSVVVSVVSSVLVVVLVVCVVVVVDDLVSDPDPVSNVVRVVVVVVVVVVVVVVVVVVVVVVLLVLLVVLLVVQLVVLVVVVVVQVVVDVDHDPLSNVLSVLSNVLSVVLNVLVVCLVVVVVVWDWDKDWPLVLLVVLCVSNVSLCVVLVEAEAEAEDGFIFTTGSVLVSLLSNLVVSVLSLFAHRHWYWYWHDDPQKTKIWHQGQWDDPVCQVCLLPQQDQPPPCVPSDPDRSCSSVSSCSSCVVRVWDWDKDIDGNGTIMIMIRRVVGGDD/DVVVLCVVLVVLVVVVVVVLVVVCVVCVVVVHDPVVSVVVCVVCVVVSVVVSVVSSVLVVVLVVCVVVVVDDLVSDPDPVSNVVRVVVVVVVVVVVVVVVVVVVVVVLLVLLVVLLVVQLVVLVVVVVVQVVVDVDHDPLSNVLSVLSNVLSVVLNVLVVCLVVVVVVWDWDKDWPLVLLVVLCVSNVSLCVVLVEAEAEAEDGFIFTTGSVLVSLLSNLVVSVLSLFAHRHWYWYWHDDPQKTKIWHQGQWDDPVCQVCLLPQQDQPPPCVPSDPDRSCSSVSSCSSCVVRVWDWDKDIDGNGTIMIMIRRVVGGPD

Nearest PDB structures (foldseek):
  4zki-assembly1_A  TM=6.460E-01  e=2.890E-14  Lactiplantibacillus plantarum JDM1
  4zki-assembly1_B  TM=6.758E-01  e=8.528E-13  Lactiplantibacillus plantarum JDM1
  3d36-assembly1_A  TM=6.838E-01  e=1.339E-11  Geobacillus stearothermophilus 10
  3d36-assembly1_B  TM=6.437E-01  e=2.376E-11  Geobacillus stearothermophilus 10
  7cch-assembly1_A-2  TM=6.531E-01  e=7.925E-11  Acinetobacter baumannii

Sequence (636 aa):
MIRKYLADCWSTLIVYLFCVAVFALFCVLYDLKFSLIGDFVRFTWLVAVGAAFFKTLRTFRILRRIENGNIDESFGRTLVEREFLRKMSEEKDNLNQRAQKLEHEFKERYDYLIVWSHEMKTPLTALKLMADAADVVDSARVQKQVDNAEYQLNLLLNYERLSDFNHDIEFVSIDLLELVQQILRENMTFFVDKNLTLDVAVPHEKLLTDKKWMSFILEQILVNANKYSAPHQQIMIGYNDGVLFIQDEGIGISQSDLPKIFEAGFTGENGRKHGAATGMGLYIVKRVSEFLKIDVAVDSKLGAGTVVRLDLNRILDLMIRKYLADCWSTLIVYLFCVAVFALFCVLYDLKFSLIGDFVRFTWLVAVGAAFFKTLRTFRILRRIENGNIDESFGRTLVEREFLRKMSEEKDNLNQRAQKLEHEFKERYDYLIVWSHEMKTPLTALKLMADAADVVDSARVQKQVDNAEYQLNLLLNYERLSDFNHDIEFVSIDLLELVQQILRENMTFFVDKNLTLDVAVPHEKLLTDKKWMSFILEQILVNANKYSAPHQQIMIGYNDGVLFIQDEGIGISQSDLPKIFEAGFTGENGRKHGAATGMGLYIVKRVSEFLKIDVAVDSKLGAGTVVRLDLNRILDL